Protein AF-A0A927J6C5-F1 (afdb_monomer)

Foldseek 3Di:
DDDDDDDDDDPDDDDDDDDDDDDDDDDDPPDPPPPVLPDPVNLVVLLVVLLVCLVVQVPVPNPCSLVSNPPPVSSVVSVVSNVVSVVVQLQAWKWFQAPVRDIGTDHQPPPPDQQQDAEGEAEVVPPVPPGQAGEGEIEDCLSRQNHQYYEYDAGNYQEYPDLLSHQNHAEDADDHDPVVVCVVCVPDDQAQEAYQAECQNNQNHAYEHEERHEQPRYQHYPHEHAEAEYEQYEDAAQVSVLNHAYQEYEYYHAYPDLEYAHQHARYAEYEDHHPNHAEYEDQNYQYQYYHPQQDQRHQYYEDHLNHQYYYNAECQNHPDDYPDHLNHQEEEYENNPDPDQEAQSNQNHAEYEYEAEAQVVHHHHLNHAEYEYEYDPPDPGAHPVRYDQDQQSNQNHAYYEYEQYQEENVSRYHHLNHAYYEYYHQDPDREHHDAQEPQNNNNHAEYYYYHQYEYAAQHHHHLNHQEDYYAQYHYDAAGEREPQSVLNHQAAAHAHNDLHAYEYEHHLNDDPNNFVNQCVVVVNDASAEGEPPHHYHSDDPPRVSRYDYD

Nearest PDB structures (foldseek):
  4qbz-assembly1_A  TM=3.834E-01  e=5.321E-03  Homo sapiens
  5gij-assembly1_B  TM=2.013E-01  e=7.894E-03  Arabidopsis thaliana
  3l9f-assembly2_C  TM=3.313E-01  e=6.732E+00  Streptococcus mutans UA159

Sequence (550 aa):
MKKIFTICITSLLILFLFQACTQEELVTVNDPLELDENSLQYQQYMEERAIELIKSYRFDQLGNTIDRIKDPVVKEKILALLTEYRTIAFNEALYIAKPTNDTLFFFPPNVEDRKEAKGITLNYTMNSMVTLNEIGVLHGFKNFPKLELLIFYNSLVTSIKDLNTLPELKRFDWRVDAYDFSQRYPDIELTPSAVNFDFSQNNKLEDLLLEYVEMGKMKYPVGKIKTGTIRDAIVNKGEDIDAIAANNLAIYGASKSTELTLKSRNIDSLTLYLDGLSSLDISGASMLKLDLSYKENLEKIKLNEGLKKLVSFRAGKLTEKPNFPKSLQELYIENYSLSDKNFSILTNLNKMTLGSEGFDGLTLPTNIEEILFTIPWPYTAKFGSGFNRDYSNLTKLKKVIINNIPINQTGLIFPANLEYLEFKDYTSGNKISGTGDYSNISNLKTFRANHTVEFEFAPKLPPYLSTLYLYRLILPTGATFDISNLTNLQFLNISMSSPNPITLILPTNLAEDAVKAGSALVGGVASLLLPKGSTIVNEPEWLSKYVQLY

Radius of gyration: 35.25 Å; Cα contacts (8 Å, |Δi|>4): 1334; chains: 1; bounding box: 98×60×90 Å

Secondary structure (DSSP, 8-state):
----------------------------TTS-----TTSHHHHHHHHHHHHHHHHTT-GGG-TTHHHH---HHHHHHHHHHHHHHHHHHHHH-EEEE-TTS-EEEE--TT-S-TTT--EEEEEHHHH--GGGGS-SEEE-GGG-TT--EEEEES----EE--GGG-TT--EEEE---HHHHHHH-TTS----EE---B-TT-TT--EEEEESEEGGG-B--SSPEEEEEEEEEEE-SHHHHHT--EEEEEEEEEESSSEEE---SSEEEEEEEEET--EEE-TT---SEEE-TT-----EEE--TT--EEEEEE-TT-SS-----TT--EEEEES---S--B-TT-TT--EEEEESS--TT-B--TT--EEEEE--TT--PPPPS----B-TT-TT--EEEEES---B-TT-B--TT--EEEEE-SSTTPEEBS--B-TT-TT--EEEEESS-EESSPPB--TT--EEEEEEEB--TT-EEE-TT-TT-SEEEEEE-SS---EEE--TT--HHHHHHHHHTTTTS-SEEE-TT-EEES--TTGGGGEEE-

Solvent-accessible surface area (backbone atoms only — not comparable to full-atom values): 28321 Å² total; per-residue (Å²): 136,91,83,85,84,84,85,84,87,80,93,71,87,85,79,85,88,84,86,84,90,77,94,73,79,84,81,63,98,76,66,78,82,76,73,53,67,83,38,69,70,50,42,49,50,43,50,53,51,51,52,52,31,40,76,66,45,39,61,73,74,45,78,63,46,69,77,61,43,79,53,66,68,61,38,50,53,52,52,50,50,44,53,52,45,50,55,49,43,70,65,63,20,36,32,34,45,28,89,85,74,45,56,49,55,46,69,65,91,85,51,90,48,47,69,72,26,42,60,48,76,46,43,49,91,82,58,81,45,73,68,50,70,36,65,23,37,35,38,41,45,64,39,26,48,45,22,29,34,42,36,36,42,50,49,44,49,71,38,55,51,54,55,47,45,21,55,46,22,28,34,41,37,43,39,64,46,66,67,64,47,42,73,75,36,74,91,53,85,92,66,54,38,79,32,61,45,41,30,59,47,19,61,49,36,33,40,40,37,42,43,41,33,22,45,78,54,51,40,50,30,85,43,66,19,54,38,38,38,34,35,52,25,36,40,64,50,29,64,53,59,40,59,46,32,17,48,31,35,37,41,32,34,34,30,78,33,45,60,37,57,34,56,28,73,46,32,40,27,43,34,42,33,51,44,71,38,30,33,41,34,32,52,67,24,57,32,36,32,43,30,32,66,61,40,59,60,34,33,46,58,42,58,21,66,64,25,29,31,41,34,48,32,30,38,59,42,41,79,64,84,62,72,75,35,55,50,23,30,35,43,30,43,22,36,58,73,63,87,82,41,72,43,48,78,30,60,50,25,27,35,41,34,44,23,40,61,49,45,55,79,54,37,71,22,59,48,26,30,36,41,36,41,38,48,58,84,92,56,88,69,69,61,47,90,28,58,70,34,74,41,52,78,29,75,46,28,30,37,40,37,41,30,54,63,50,41,70,44,66,74,57,38,71,21,56,59,26,31,37,44,35,41,35,17,90,51,88,81,45,52,32,34,48,65,43,76,42,52,79,33,69,44,31,31,35,46,36,35,36,43,46,37,31,35,67,40,62,61,39,68,26,45,59,24,29,34,41,40,31,35,34,31,32,64,50,75,69,37,65,42,67,44,45,62,37,65,48,46,57,28,34,26,41,26,52,64,44,78,49,28,36,36,38,32,42,18,86,71,70,49,69,65,12,37,49,53,26,10,56,77,62,78,62,70,38,14,35,33,41,23,57,84,44,47,72,41,63,72,56,90,75,49,68,81,34,50,39,72,92

Mean predicted aligned error: 11.13 Å

pLDDT: mean 84.92, std 17.08, range [22.97, 98.5]

Structure (mmCIF, N/CA/C/O backbone):
data_AF-A0A927J6C5-F1
#
_entry.id   AF-A0A927J6C5-F1
#
loop_
_atom_site.group_PDB
_atom_site.id
_atom_site.type_symbol
_atom_site.label_atom_id
_atom_site.label_alt_id
_atom_site.label_comp_id
_atom_site.label_asym_id
_atom_site.label_entity_id
_atom_site.label_seq_id
_atom_site.pdbx_PDB_ins_code
_atom_site.Cartn_x
_atom_site.Cartn_y
_atom_site.Cartn_z
_atom_site.occupancy
_atom_site.B_iso_or_equiv
_atom_site.auth_seq_id
_atom_site.auth_comp_id
_atom_site.auth_asym_id
_atom_site.auth_atom_id
_atom_site.pdbx_PDB_model_num
ATOM 1 N N . MET A 1 1 ? -17.312 46.603 17.726 1.00 30.38 1 MET A N 1
ATOM 2 C CA . MET A 1 1 ? -18.642 46.770 17.096 1.00 30.38 1 MET A CA 1
ATOM 3 C C . MET A 1 1 ? -19.483 45.544 17.421 1.00 30.38 1 MET A C 1
ATOM 5 O O . MET A 1 1 ? -19.106 44.456 17.015 1.00 30.38 1 MET A O 1
ATOM 9 N N . LYS A 1 2 ? -20.547 45.703 18.219 1.00 22.97 2 LYS A N 1
ATOM 10 C CA . LYS A 1 2 ? -21.473 44.622 18.605 1.00 22.97 2 LYS A CA 1
ATOM 11 C C . LYS A 1 2 ? -22.491 44.410 17.477 1.00 22.97 2 LYS A C 1
ATOM 13 O O . LYS A 1 2 ? -23.128 45.378 17.075 1.00 22.97 2 LYS A O 1
ATOM 18 N N . LYS A 1 3 ? -22.642 43.179 16.980 1.00 23.67 3 LYS A N 1
ATOM 19 C CA . LYS A 1 3 ? -23.748 42.782 16.095 1.00 23.67 3 LYS A CA 1
ATOM 20 C C . LYS A 1 3 ? -24.733 41.941 16.905 1.00 23.67 3 LYS A C 1
ATOM 22 O O . LYS A 1 3 ? -24.361 40.906 17.443 1.00 23.67 3 LYS A O 1
ATOM 27 N N . ILE A 1 4 ? -25.955 42.448 17.022 1.00 25.50 4 ILE A N 1
ATOM 28 C CA . ILE A 1 4 ? -27.123 41.785 17.606 1.00 25.50 4 ILE A CA 1
ATOM 29 C C . ILE A 1 4 ? -27.804 41.038 16.455 1.00 25.50 4 ILE A C 1
ATOM 31 O O . ILE A 1 4 ? -28.136 41.665 15.452 1.00 25.50 4 ILE A O 1
ATOM 35 N N . PHE A 1 5 ? -27.983 39.722 16.578 1.00 25.64 5 PHE A N 1
ATOM 36 C CA . PHE A 1 5 ? -28.834 38.943 15.679 1.00 25.64 5 PHE A CA 1
ATOM 37 C C . PHE A 1 5 ? -30.127 38.589 16.410 1.00 25.64 5 PHE A C 1
ATOM 39 O O . PHE A 1 5 ? -30.126 37.814 17.363 1.00 25.64 5 PHE A O 1
ATOM 46 N N . THR A 1 6 ? -31.219 39.190 15.950 1.00 26.34 6 THR A N 1
ATOM 47 C CA . THR A 1 6 ? -32.596 38.861 16.318 1.00 26.34 6 THR A CA 1
ATOM 48 C C . THR A 1 6 ? -33.072 37.727 15.409 1.00 26.34 6 THR A C 1
ATOM 50 O O . THR A 1 6 ? -33.031 37.861 14.188 1.00 26.34 6 THR A O 1
ATOM 53 N N . ILE A 1 7 ? -33.501 36.608 15.995 1.00 26.41 7 ILE A N 1
ATOM 54 C CA . ILE A 1 7 ? -34.125 35.480 15.292 1.00 26.41 7 ILE A CA 1
ATOM 55 C C . ILE A 1 7 ? -35.642 35.707 15.300 1.00 26.41 7 ILE A C 1
ATOM 57 O O . ILE A 1 7 ? -36.248 35.746 16.367 1.00 26.41 7 ILE A O 1
ATOM 61 N N . CYS A 1 8 ? -36.258 35.834 14.122 1.00 27.64 8 CYS A N 1
ATOM 62 C CA . CYS A 1 8 ? -37.711 35.771 13.958 1.00 27.64 8 CYS A CA 1
ATOM 63 C C . CYS A 1 8 ? -38.128 34.330 13.638 1.00 27.64 8 CYS A C 1
ATOM 65 O O . CYS A 1 8 ? -37.800 33.800 12.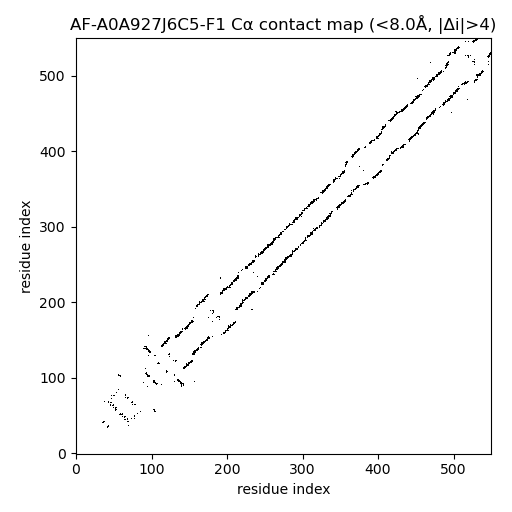579 1.00 27.64 8 CYS A O 1
ATOM 67 N N . ILE A 1 9 ? -38.878 33.716 14.552 1.00 30.80 9 ILE A N 1
ATOM 68 C CA . ILE A 1 9 ? -39.710 32.537 14.298 1.00 30.80 9 ILE A CA 1
ATOM 69 C C . ILE A 1 9 ? -41.078 33.053 13.863 1.00 30.80 9 ILE A C 1
ATOM 71 O O . ILE A 1 9 ? -41.685 33.804 14.622 1.00 30.80 9 ILE A O 1
ATOM 75 N N . THR A 1 10 ? -41.578 32.639 12.696 1.00 29.58 10 THR A N 1
ATOM 76 C CA . THR A 1 10 ? -42.996 32.263 12.504 1.00 29.58 10 THR A CA 1
ATOM 77 C C . THR A 1 10 ? -43.243 31.736 11.091 1.00 29.58 10 THR A C 1
ATOM 79 O O . THR A 1 10 ? -43.480 32.482 10.147 1.00 29.58 10 THR A O 1
ATOM 82 N N . SER A 1 11 ? -43.259 30.411 10.977 1.00 28.30 11 SER A N 1
ATOM 83 C CA . SER A 1 11 ? -44.077 29.703 9.994 1.00 28.30 11 SER A CA 1
ATOM 84 C C . SER A 1 11 ? -45.346 29.282 10.735 1.00 28.30 11 SER A C 1
ATOM 86 O O . SER A 1 11 ? -45.372 28.211 11.336 1.00 28.30 11 SER A O 1
ATOM 88 N N . LEU A 1 12 ? -46.362 30.149 10.782 1.00 31.02 12 LEU A N 1
ATOM 89 C CA . LEU A 1 12 ? -47.690 29.781 11.279 1.00 31.02 12 LEU A CA 1
ATOM 90 C C . LEU A 1 12 ? -48.645 29.680 10.091 1.00 31.02 12 LEU A C 1
ATOM 92 O O . LEU A 1 12 ? -48.670 30.550 9.222 1.00 31.02 12 LEU A O 1
ATOM 96 N N . LEU A 1 13 ? -49.378 28.570 10.065 1.00 29.25 13 LEU A N 1
ATOM 97 C CA . LEU A 1 13 ? -50.311 28.157 9.031 1.00 29.25 13 LEU A CA 1
ATOM 98 C C . LEU A 1 13 ? -51.219 29.299 8.556 1.00 29.25 13 LEU A C 1
ATOM 100 O O . LEU A 1 13 ? -52.054 29.810 9.298 1.00 29.25 13 LEU A O 1
ATOM 104 N N . ILE A 1 14 ? -51.135 29.590 7.262 1.00 29.48 14 ILE A N 1
ATOM 105 C CA . ILE A 1 14 ? -52.252 30.128 6.496 1.00 29.48 14 ILE A CA 1
ATOM 106 C C . ILE A 1 14 ? -53.014 28.917 5.965 1.00 29.48 14 ILE A C 1
ATOM 108 O O . ILE A 1 14 ? -52.501 28.217 5.097 1.00 29.48 14 ILE A O 1
ATOM 112 N N . LEU A 1 15 ? -54.237 28.694 6.449 1.00 28.58 15 LEU A N 1
ATOM 113 C CA . LEU A 1 15 ? -55.376 28.525 5.545 1.00 28.58 15 LEU A CA 1
ATOM 114 C C . LEU A 1 15 ? -56.715 28.770 6.262 1.00 28.58 15 LEU A C 1
ATOM 116 O O . LEU A 1 15 ? -57.302 27.885 6.866 1.00 28.58 15 LEU A O 1
ATOM 120 N N . PHE A 1 16 ? -57.155 30.025 6.132 1.00 32.34 16 PHE A N 1
ATOM 121 C CA . PHE A 1 16 ? -58.525 30.468 5.858 1.00 32.34 16 PHE A CA 1
ATOM 122 C C . PHE A 1 16 ? -59.680 29.950 6.732 1.00 32.34 16 PHE A C 1
ATOM 124 O O . PHE A 1 16 ? -60.270 28.913 6.453 1.00 32.34 16 PHE A O 1
ATOM 131 N N . LEU A 1 17 ? -60.189 30.848 7.581 1.00 27.48 17 LEU A N 1
ATOM 132 C CA . LEU A 1 17 ? -61.619 31.170 7.575 1.00 27.48 17 LEU A CA 1
ATOM 133 C C . LEU A 1 17 ? -61.781 32.694 7.475 1.00 27.48 17 LEU A C 1
ATOM 135 O O . LEU A 1 17 ? -61.323 33.438 8.339 1.00 27.48 17 LEU A O 1
ATOM 139 N N . PHE A 1 18 ? -62.392 33.156 6.382 1.00 29.61 18 PHE A N 1
ATOM 140 C CA . PHE A 1 18 ? -62.790 34.551 6.188 1.00 29.61 18 PHE A CA 1
ATOM 141 C C . PHE A 1 18 ? -64.231 34.769 6.675 1.00 29.61 18 PHE A C 1
ATOM 143 O O . PHE A 1 18 ? -65.123 33.997 6.340 1.00 29.61 18 PHE A O 1
ATOM 150 N N . GLN A 1 19 ? -64.404 35.910 7.349 1.00 29.80 19 GLN A N 1
ATOM 151 C CA . GLN A 1 19 ? -65.589 36.780 7.425 1.00 29.80 19 GLN 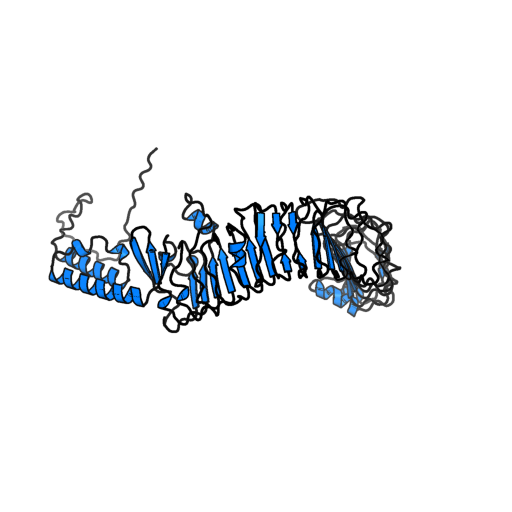A CA 1
ATOM 152 C C . GLN A 1 19 ? -66.842 36.314 8.189 1.00 29.80 19 GLN A C 1
ATOM 154 O O . GLN A 1 19 ? -67.734 35.685 7.637 1.00 29.80 19 GLN A O 1
ATOM 159 N N . ALA A 1 20 ? -67.025 36.882 9.383 1.00 28.38 20 ALA A N 1
ATOM 160 C CA . ALA A 1 20 ? -67.963 37.996 9.557 1.00 28.38 20 ALA A CA 1
ATOM 161 C C . ALA A 1 20 ? -67.521 38.866 10.746 1.00 28.38 20 ALA A C 1
ATOM 163 O O . ALA A 1 20 ? -67.125 38.372 11.794 1.00 28.38 20 ALA A O 1
ATOM 164 N N . CYS A 1 21 ? -67.525 40.171 10.511 1.00 30.03 21 CYS A N 1
ATOM 165 C CA . CYS A 1 21 ? -66.994 41.225 11.359 1.00 30.03 21 CYS A CA 1
ATOM 166 C C . CYS A 1 21 ? -68.029 41.640 12.413 1.00 30.03 21 CYS A C 1
ATOM 168 O O . CYS A 1 21 ? -69.127 42.032 12.031 1.00 30.03 21 CYS A O 1
ATOM 170 N N . THR A 1 22 ? -67.651 41.669 13.690 1.00 31.17 22 THR A N 1
ATOM 171 C CA . THR A 1 22 ? -68.043 42.762 14.589 1.00 31.17 22 THR A CA 1
ATOM 172 C C . THR A 1 22 ? -66.854 43.120 15.463 1.00 31.17 22 THR A C 1
ATOM 174 O O . THR A 1 22 ? -66.153 42.266 15.995 1.00 31.17 22 THR A O 1
ATOM 177 N N . GLN A 1 23 ? -66.606 44.416 15.485 1.00 37.06 23 GLN A N 1
ATOM 178 C CA . GLN A 1 23 ? -65.413 45.111 15.912 1.00 37.06 23 GLN A CA 1
ATOM 179 C C . GLN A 1 23 ? -65.418 45.276 17.435 1.00 37.06 23 GLN A C 1
ATOM 181 O O . GLN A 1 23 ? -66.057 46.195 17.931 1.00 37.06 23 GLN A O 1
ATOM 186 N N . GLU A 1 24 ? -64.687 44.428 18.157 1.00 32.66 24 GLU A N 1
ATOM 187 C CA . GLU A 1 24 ? -64.250 44.714 19.528 1.00 32.66 24 GLU A CA 1
ATOM 188 C C . GLU A 1 24 ? -62.758 44.370 19.652 1.00 32.66 24 GLU A C 1
ATOM 190 O O . GLU A 1 24 ? -62.329 43.264 19.342 1.00 32.66 24 GLU A O 1
ATOM 195 N N . GLU A 1 25 ? -61.992 45.414 19.976 1.00 30.92 25 GLU A N 1
ATOM 196 C CA . GLU A 1 25 ? -60.563 45.493 20.309 1.00 30.92 25 GLU A CA 1
ATOM 197 C C . GLU A 1 25 ? -59.568 44.600 19.543 1.00 30.92 25 GLU A C 1
ATOM 199 O O . GLU A 1 25 ? -59.298 43.443 19.856 1.00 30.92 25 GLU A O 1
ATOM 204 N N . LEU A 1 26 ? -58.894 45.231 18.576 1.00 32.25 26 LEU A N 1
ATOM 205 C CA . LEU A 1 26 ? -57.593 44.787 18.082 1.00 32.25 26 LEU A CA 1
ATOM 206 C C . LEU A 1 26 ? -56.587 44.791 19.242 1.00 32.25 26 LEU A C 1
ATOM 208 O O . LEU A 1 26 ? -56.125 45.857 19.649 1.00 32.25 26 LEU A O 1
ATOM 212 N N . VAL A 1 27 ? -56.208 43.606 19.728 1.00 32.50 27 VAL A N 1
ATOM 213 C CA . VAL A 1 27 ? -55.032 43.444 20.591 1.00 32.50 27 VAL A CA 1
ATOM 214 C C . VAL A 1 27 ? -53.802 43.881 19.795 1.00 32.50 27 VAL A C 1
ATOM 216 O O . VAL A 1 27 ? -53.459 43.318 18.753 1.00 32.50 27 VAL A O 1
ATOM 219 N N . THR A 1 28 ? -53.166 44.947 20.263 1.00 34.09 28 THR A N 1
ATOM 220 C CA . THR A 1 28 ? -51.936 45.503 19.710 1.00 34.09 28 THR A CA 1
ATOM 221 C C . THR A 1 28 ? -50.776 44.512 19.826 1.00 34.09 28 THR A C 1
ATOM 223 O O . THR A 1 28 ? -50.550 43.913 20.871 1.00 34.09 28 THR A O 1
ATOM 226 N N . VAL A 1 29 ? -49.994 44.381 18.748 1.00 41.25 29 VAL A N 1
ATOM 227 C CA . VAL A 1 29 ? -48.835 43.474 18.572 1.00 41.25 29 VAL A CA 1
ATOM 228 C C . VAL A 1 29 ? -47.609 43.918 19.402 1.00 41.25 29 VAL A C 1
ATOM 230 O O . VAL A 1 29 ? -46.489 43.932 18.909 1.00 41.25 29 VAL A O 1
ATOM 233 N N . ASN A 1 30 ? -47.805 44.346 20.650 1.00 35.00 30 ASN A N 1
ATOM 234 C CA . ASN A 1 30 ? -46.733 44.727 21.579 1.00 35.00 30 ASN A CA 1
ATOM 235 C C . ASN A 1 30 ? -47.015 44.365 23.046 1.00 35.00 30 ASN A C 1
ATOM 237 O O . ASN A 1 30 ? -46.151 44.612 23.886 1.00 35.00 30 ASN A O 1
ATOM 241 N N . ASP A 1 31 ? -48.155 43.750 23.362 1.00 35.50 31 ASP A N 1
ATOM 242 C CA . ASP A 1 31 ? -48.338 43.148 24.679 1.00 35.50 31 ASP A CA 1
ATOM 243 C C . ASP A 1 31 ? -47.647 41.776 24.700 1.00 35.50 31 ASP A C 1
ATOM 245 O O . ASP A 1 31 ? -47.842 40.977 23.773 1.00 35.50 31 ASP A O 1
ATOM 249 N N . PRO A 1 32 ? -46.803 41.471 25.706 1.00 38.78 32 PRO A N 1
ATOM 250 C CA . PRO A 1 32 ? -46.365 40.103 25.909 1.00 38.78 32 PRO A CA 1
ATOM 251 C C . PRO A 1 32 ? -47.634 39.268 26.059 1.00 38.78 32 PRO A C 1
ATOM 253 O O . PRO A 1 32 ? -48.477 39.578 26.897 1.00 38.78 32 PRO A O 1
ATOM 256 N N . LEU A 1 33 ? -47.791 38.229 25.236 1.00 45.16 33 LEU A N 1
ATOM 257 C CA . LEU A 1 33 ? -48.732 37.160 25.545 1.00 45.16 33 LEU A CA 1
ATOM 258 C C . LEU A 1 33 ? -48.334 36.650 26.932 1.00 45.16 33 LEU A C 1
ATOM 260 O O . LEU A 1 33 ? -47.400 35.855 27.056 1.00 45.16 33 LEU A O 1
ATOM 264 N N . GLU A 1 34 ? -48.994 37.150 27.977 1.00 48.31 34 GLU A N 1
ATOM 265 C CA . GLU A 1 34 ? -49.021 36.492 29.269 1.00 48.31 34 GLU A CA 1
ATOM 266 C C . GLU A 1 34 ? -49.712 35.161 28.998 1.00 48.31 34 GLU A C 1
ATOM 268 O O . GLU A 1 34 ? -50.935 35.042 28.989 1.00 48.31 34 GLU A O 1
ATOM 273 N N . LEU A 1 35 ? -48.904 34.157 28.654 1.00 62.22 35 LEU A N 1
ATOM 274 C CA . LEU A 1 35 ? -49.326 32.774 28.694 1.00 62.22 35 LEU A CA 1
ATOM 275 C C . LEU A 1 35 ? -49.663 32.524 30.156 1.00 62.22 35 LEU A C 1
ATOM 277 O O . LEU A 1 35 ? -48.763 32.287 30.963 1.00 62.22 35 LEU A O 1
ATOM 281 N N . ASP A 1 36 ? -50.945 32.655 30.499 1.00 77.62 36 ASP A N 1
ATOM 282 C CA . ASP A 1 36 ? -51.437 32.265 31.807 1.00 77.62 36 ASP A CA 1
ATOM 283 C C . ASP A 1 36 ? -51.107 30.786 31.974 1.00 77.62 36 ASP A C 1
ATOM 285 O O . ASP A 1 36 ? -51.753 29.905 31.392 1.00 77.62 36 ASP A O 1
ATOM 289 N N . GLU A 1 37 ? -50.058 30.527 32.756 1.00 78.44 37 GLU A N 1
ATOM 290 C CA . GLU A 1 37 ? -49.578 29.180 33.005 1.00 78.44 37 GLU A CA 1
ATOM 291 C C . GLU A 1 37 ? -50.634 28.333 33.719 1.00 78.44 37 GLU A C 1
ATOM 293 O O . GLU A 1 37 ? -50.505 27.115 33.744 1.00 78.44 37 GLU A O 1
ATOM 298 N N . ASN A 1 38 ? -51.677 28.943 34.287 1.00 79.44 38 ASN A N 1
ATOM 299 C CA . ASN A 1 38 ? -52.776 28.244 34.943 1.00 79.44 38 ASN A CA 1
ATOM 300 C C . ASN A 1 38 ? -53.962 27.985 34.003 1.00 79.44 38 ASN A C 1
ATOM 302 O O . ASN A 1 38 ? -54.894 27.277 34.389 1.00 79.44 38 ASN A O 1
ATOM 306 N N . SER A 1 39 ? -53.943 28.518 32.778 1.00 84.56 39 SER A N 1
ATOM 307 C CA . SER A 1 39 ? -55.017 28.291 31.813 1.00 84.56 39 SER A CA 1
ATOM 308 C C . SER A 1 39 ? -55.059 26.829 31.360 1.00 84.56 39 SER A C 1
ATOM 310 O O . SER A 1 39 ? -54.032 26.173 31.160 1.00 84.56 39 SER A O 1
ATOM 312 N N . LEU A 1 40 ? -56.274 26.312 31.148 1.00 85.94 40 LEU A N 1
ATOM 313 C CA . LEU A 1 40 ? -56.491 24.930 30.709 1.00 85.94 40 LEU A CA 1
ATOM 314 C C . LEU A 1 40 ? -55.776 24.630 29.380 1.00 85.94 40 LEU A C 1
ATOM 316 O O . LEU A 1 40 ? -55.150 23.584 29.242 1.00 85.94 40 LEU A O 1
ATOM 320 N N . GLN A 1 41 ? -55.836 25.563 28.426 1.00 85.31 41 GLN A N 1
ATOM 321 C CA . GLN A 1 41 ? -55.225 25.425 27.098 1.00 85.31 41 GLN A CA 1
ATOM 322 C C . GLN A 1 41 ? -53.699 25.322 27.183 1.00 85.31 41 GLN A C 1
ATOM 324 O O . GLN A 1 41 ? -53.087 24.498 26.506 1.00 85.31 41 GLN A O 1
ATOM 329 N N . TYR A 1 42 ? -53.081 26.124 28.050 1.00 86.62 42 TYR A N 1
ATOM 330 C CA . TYR A 1 42 ? -51.645 26.073 28.268 1.00 86.62 42 TYR A CA 1
ATOM 331 C C . TYR A 1 42 ? -51.210 24.768 28.946 1.00 86.62 42 TYR A C 1
ATOM 333 O O . TYR A 1 42 ? -50.227 24.153 28.531 1.00 86.62 42 TYR A O 1
ATOM 341 N N . GLN A 1 43 ? -51.952 24.317 29.963 1.00 90.75 43 GLN A N 1
ATOM 342 C CA . GLN A 1 43 ? -51.668 23.049 30.642 1.00 90.75 43 GLN A CA 1
ATOM 343 C C . GLN A 1 43 ? -51.821 21.845 29.694 1.00 90.75 43 GLN A C 1
ATOM 345 O O . GLN A 1 43 ? -50.965 20.961 29.705 1.00 90.75 43 GLN A O 1
ATOM 350 N N . GLN A 1 44 ? -52.829 21.850 28.812 1.00 88.62 44 GLN A N 1
ATOM 351 C CA . GLN A 1 44 ? -52.998 20.841 27.755 1.00 88.62 44 GLN A CA 1
ATOM 352 C C . GLN A 1 44 ? -51.835 20.846 26.759 1.00 88.62 44 GLN A C 1
ATOM 354 O O . GLN A 1 44 ? -51.261 19.795 26.483 1.00 88.62 44 GLN A O 1
ATOM 359 N N . TYR A 1 45 ? -51.430 22.025 26.277 1.00 88.75 45 TYR A N 1
ATOM 360 C CA . TYR A 1 45 ? -50.276 22.156 25.388 1.00 88.75 45 TYR A CA 1
ATOM 361 C C . TYR A 1 45 ? -48.991 21.603 26.026 1.00 88.75 45 TYR A C 1
ATOM 363 O O . TYR A 1 45 ? -48.231 20.893 25.369 1.00 88.75 45 TYR A O 1
ATOM 371 N N . MET A 1 46 ? -48.750 21.884 27.312 1.00 90.31 46 MET A N 1
ATOM 372 C CA . MET A 1 46 ? -47.583 21.355 28.026 1.00 90.31 46 MET A CA 1
ATOM 373 C C . MET A 1 46 ? -47.626 19.831 28.189 1.00 90.31 46 MET A C 1
ATOM 375 O O . MET A 1 46 ? -46.590 19.184 28.018 1.00 90.31 46 MET A O 1
ATOM 379 N N . GLU A 1 47 ? -48.796 19.247 28.476 1.00 93.38 47 GLU A N 1
ATOM 380 C CA . GLU A 1 47 ? -48.970 17.788 28.515 1.00 93.38 47 GLU A CA 1
ATOM 381 C C . GLU A 1 47 ? -48.681 17.166 27.141 1.00 93.38 47 GLU A C 1
ATOM 383 O O . GLU A 1 47 ? -47.833 16.277 27.035 1.00 93.38 47 GLU A O 1
ATOM 388 N N . GLU A 1 48 ? -49.333 17.650 26.080 1.00 92.31 48 GLU A N 1
ATOM 389 C CA . GLU A 1 48 ? -49.171 17.133 24.715 1.00 92.31 48 GLU A CA 1
ATOM 390 C C . GLU A 1 48 ? -47.723 17.242 24.243 1.00 92.31 48 GLU A C 1
ATOM 392 O O . GLU A 1 48 ? -47.156 16.268 23.741 1.00 92.31 48 GLU A O 1
ATOM 397 N N . ARG A 1 49 ? -47.090 18.396 24.482 1.00 91.50 49 ARG A N 1
ATOM 398 C CA . ARG A 1 49 ? -45.692 18.626 24.125 1.00 91.50 49 ARG A CA 1
ATOM 399 C C . ARG A 1 49 ? -44.751 17.698 24.888 1.00 91.50 49 ARG A C 1
ATOM 401 O O . ARG A 1 49 ? -43.820 17.159 24.291 1.00 91.50 49 ARG A O 1
ATOM 408 N N . ALA A 1 50 ? -44.981 17.479 26.184 1.00 93.06 50 ALA A N 1
ATOM 409 C CA . ALA A 1 50 ? -44.188 16.533 26.966 1.00 93.06 50 ALA A CA 1
ATOM 410 C C . ALA A 1 50 ? -44.347 15.099 26.438 1.00 93.06 50 ALA A C 1
ATOM 412 O O . ALA A 1 50 ? -43.345 14.409 26.250 1.00 93.06 50 ALA A O 1
ATOM 413 N N . ILE A 1 51 ? -45.577 14.660 26.142 1.00 94.06 51 ILE A N 1
ATOM 414 C CA . ILE A 1 51 ? -45.852 13.329 25.577 1.00 94.06 51 ILE A CA 1
ATOM 415 C C . ILE A 1 51 ? -45.165 13.161 24.220 1.00 94.06 51 ILE A C 1
ATOM 417 O O . ILE A 1 51 ? -44.523 12.137 23.990 1.00 94.06 51 ILE A O 1
ATOM 421 N N . GLU A 1 52 ? -45.281 14.146 23.331 1.00 92.56 52 GLU A N 1
ATOM 422 C CA . GLU A 1 52 ? -44.663 14.133 22.004 1.00 92.56 52 GLU A CA 1
ATOM 423 C C . GLU A 1 52 ? -43.136 13.997 22.104 1.00 92.56 52 GLU A C 1
ATOM 425 O O . GLU A 1 52 ? -42.535 13.126 21.467 1.00 92.56 52 GLU A O 1
ATOM 430 N N . LEU A 1 53 ? -42.500 14.810 22.951 1.00 89.88 53 LEU A N 1
ATOM 431 C CA . LEU A 1 53 ? -41.053 14.777 23.169 1.00 89.88 53 LEU A CA 1
ATOM 432 C C . LEU A 1 53 ? -40.586 13.457 23.798 1.00 89.88 53 LEU A C 1
ATOM 434 O O . LEU A 1 53 ? -39.572 12.901 23.377 1.00 89.88 53 LEU A O 1
ATOM 438 N N . ILE A 1 54 ? -41.333 12.920 24.768 1.00 92.19 54 ILE A N 1
ATOM 439 C CA . ILE A 1 54 ? -41.030 11.629 25.400 1.00 92.19 54 ILE A CA 1
ATOM 440 C C . ILE A 1 54 ? -41.134 10.491 24.380 1.00 92.19 54 ILE A C 1
ATOM 442 O O . ILE A 1 54 ? -40.208 9.688 24.265 1.00 92.19 54 ILE A O 1
ATOM 446 N N . LYS A 1 55 ? -42.223 10.443 23.603 1.00 90.31 55 LYS A N 1
ATOM 447 C CA . LYS A 1 55 ? -42.462 9.385 22.610 1.00 90.31 55 LYS A CA 1
ATOM 448 C C . LYS A 1 55 ? -41.523 9.450 21.408 1.00 90.31 55 LYS A C 1
ATOM 450 O O . LYS A 1 55 ? -41.258 8.423 20.791 1.00 90.31 55 LYS A O 1
ATOM 455 N N . SER A 1 56 ? -41.004 10.634 21.095 1.00 85.44 56 SER A N 1
ATOM 456 C CA . SER A 1 56 ? -39.964 10.838 20.079 1.00 85.44 56 SER A CA 1
ATOM 457 C C . SER A 1 56 ? -38.536 10.706 20.626 1.00 85.44 56 SER A C 1
ATOM 459 O O . SER A 1 56 ? -37.581 10.920 19.882 1.00 85.44 56 SER A O 1
ATOM 461 N N . TYR A 1 57 ? -38.371 10.336 21.904 1.00 87.62 57 TYR A N 1
ATOM 462 C CA . TYR A 1 57 ? -37.079 10.167 22.582 1.00 87.62 57 TYR A CA 1
ATOM 463 C C . TYR A 1 57 ? -36.210 11.438 22.642 1.00 87.62 57 TYR A C 1
ATOM 465 O O . TYR A 1 57 ? -35.003 11.373 22.884 1.00 87.62 57 TYR A O 1
ATOM 473 N N . ARG A 1 58 ? -36.825 12.615 22.482 1.00 85.12 58 ARG A N 1
ATOM 474 C CA . ARG A 1 58 ? -36.187 13.935 22.578 1.00 85.12 58 ARG A CA 1
ATOM 475 C C . ARG A 1 58 ? -36.202 14.461 24.007 1.00 85.12 58 ARG A C 1
ATOM 477 O O . ARG A 1 58 ? -36.684 15.557 24.292 1.00 85.12 58 ARG A O 1
ATOM 484 N N . PHE A 1 59 ? -35.663 13.661 24.929 1.00 86.94 59 PHE A N 1
ATOM 485 C CA . PHE A 1 59 ? -35.585 14.031 26.346 1.00 86.94 59 PHE A CA 1
ATOM 486 C C . PHE A 1 59 ? -34.731 15.283 26.576 1.00 86.94 59 PHE A C 1
ATOM 488 O O . PHE A 1 59 ? -34.986 16.024 27.522 1.00 86.94 59 PHE A O 1
ATOM 495 N N . ASP A 1 60 ? -33.761 15.532 25.694 1.00 78.88 60 ASP A N 1
ATOM 496 C CA . ASP A 1 60 ? -32.924 16.734 25.661 1.00 78.88 60 ASP A CA 1
ATOM 497 C C . ASP A 1 60 ? -33.738 18.023 25.456 1.00 78.88 60 ASP A C 1
ATOM 499 O O . ASP A 1 60 ? -33.319 19.098 25.871 1.00 78.88 60 ASP A O 1
ATOM 503 N N . GLN A 1 61 ? -34.925 17.922 24.855 1.00 84.19 61 GLN A N 1
ATOM 504 C CA . GLN A 1 61 ? -35.792 19.064 24.569 1.00 84.19 61 GLN A CA 1
ATOM 505 C C . GLN A 1 61 ? -36.882 19.282 25.623 1.00 84.19 61 GLN A C 1
ATOM 507 O O . GLN A 1 61 ? -37.651 20.235 25.506 1.00 84.19 61 GLN A O 1
ATOM 512 N N . LEU A 1 62 ? -36.968 18.428 26.652 1.00 84.19 62 LEU A N 1
ATOM 513 C CA . LEU A 1 62 ? -37.995 18.563 27.689 1.00 84.19 62 LEU A CA 1
ATOM 514 C C . LEU A 1 62 ? -37.797 19.816 28.547 1.00 84.19 62 LEU A C 1
ATOM 516 O O . LEU A 1 62 ? -38.790 20.399 28.979 1.00 84.19 62 LEU A O 1
ATOM 520 N N . GLY A 1 63 ? -36.558 20.265 28.771 1.00 78.75 63 GLY A N 1
ATOM 521 C CA . GLY A 1 63 ? -36.268 21.477 29.545 1.00 78.75 63 GLY A CA 1
ATOM 522 C C . GLY A 1 63 ? -37.030 21.524 30.877 1.00 78.75 63 GLY A C 1
ATOM 523 O O . GLY A 1 63 ? -37.029 20.559 31.635 1.00 78.75 63 GLY A O 1
ATOM 524 N N . ASN A 1 64 ? -37.729 22.634 31.131 1.00 81.88 64 ASN A N 1
ATOM 525 C CA . ASN A 1 64 ? -38.609 22.822 32.291 1.00 81.88 64 ASN A CA 1
ATOM 526 C C . ASN A 1 64 ? -40.093 22.499 32.007 1.00 81.88 64 ASN A C 1
ATOM 528 O O . ASN A 1 64 ? -40.950 22.831 32.824 1.00 81.88 64 ASN A O 1
ATOM 532 N N . THR A 1 65 ? -40.420 21.859 30.876 1.00 85.75 65 THR A N 1
ATOM 533 C CA . THR A 1 65 ? -41.807 21.552 30.460 1.00 85.75 65 THR A CA 1
ATOM 534 C C . THR A 1 65 ? -42.566 20.808 31.560 1.00 85.75 65 THR A C 1
ATOM 536 O O . THR A 1 65 ? -43.6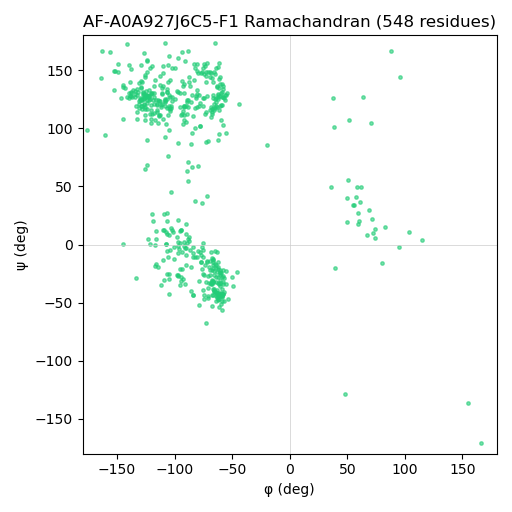64 21.210 31.931 1.00 85.75 65 THR A O 1
ATOM 539 N N . ILE A 1 66 ? -41.949 19.781 32.155 1.00 88.19 66 ILE A N 1
ATOM 540 C CA . ILE A 1 66 ? -42.560 18.964 33.219 1.00 88.19 66 ILE A CA 1
ATOM 541 C C . ILE A 1 66 ? -42.790 19.777 34.504 1.00 88.19 66 ILE A C 1
ATOM 543 O O . ILE A 1 66 ? -43.763 19.548 35.219 1.00 88.19 66 ILE A O 1
ATOM 547 N N . ASP A 1 67 ? -41.929 20.751 34.802 1.00 87.94 67 ASP A N 1
ATOM 548 C CA . ASP A 1 67 ? -42.071 21.602 35.988 1.00 87.94 67 ASP A CA 1
ATOM 549 C C . ASP A 1 67 ? -43.161 22.665 35.846 1.00 87.94 67 ASP A C 1
ATOM 551 O O . ASP A 1 67 ? -43.687 23.152 36.848 1.00 87.94 67 ASP A O 1
ATOM 555 N N . ARG A 1 68 ? -43.536 22.995 34.607 1.00 88.81 68 ARG A N 1
ATOM 556 C CA . ARG A 1 68 ? -44.607 23.949 34.292 1.00 88.81 68 ARG A CA 1
ATOM 557 C C . ARG A 1 68 ? -46.000 23.308 34.308 1.00 88.81 68 ARG A C 1
ATOM 559 O O . ARG A 1 68 ? -46.989 24.041 34.324 1.00 88.81 68 ARG A O 1
ATOM 566 N N . ILE A 1 69 ? -46.084 21.978 34.382 1.00 90.31 69 ILE A N 1
ATOM 567 C CA . ILE A 1 69 ? -47.335 21.240 34.603 1.00 90.31 69 ILE A CA 1
ATOM 568 C C . ILE A 1 69 ? -47.737 21.376 36.078 1.00 90.31 69 ILE A C 1
ATOM 570 O O . ILE A 1 69 ? -46.982 20.983 36.972 1.00 90.31 69 ILE A O 1
ATOM 574 N N . LYS A 1 70 ? -48.914 21.959 36.337 1.00 89.44 70 LYS A N 1
ATOM 575 C CA . LYS A 1 70 ? -49.406 22.261 37.694 1.00 89.44 70 LYS A CA 1
ATOM 576 C C . LYS A 1 70 ? -50.280 21.155 38.276 1.00 89.44 70 LYS A C 1
ATOM 578 O O . LYS A 1 70 ? -50.286 20.993 39.493 1.00 89.44 70 LYS A O 1
ATOM 583 N N . ASP A 1 71 ? -50.992 20.404 37.434 1.00 90.69 71 ASP A N 1
ATOM 584 C CA . ASP A 1 71 ? -51.807 19.267 37.873 1.00 90.69 71 ASP A CA 1
ATOM 585 C C . ASP A 1 71 ? -50.890 18.116 38.345 1.00 90.69 71 ASP A C 1
ATOM 587 O O . ASP A 1 71 ? -50.143 17.557 37.531 1.00 90.69 71 ASP A O 1
ATOM 591 N N . PRO A 1 72 ? -50.925 17.737 39.640 1.00 92.19 72 PRO A N 1
ATOM 592 C CA . PRO A 1 72 ? -50.072 16.680 40.176 1.00 92.19 72 PRO A CA 1
ATOM 593 C C . PRO A 1 72 ? -50.308 15.312 39.524 1.00 92.19 72 PRO A C 1
ATOM 595 O O . PRO A 1 72 ? -49.349 14.565 39.340 1.00 92.19 72 PRO A O 1
ATOM 598 N N . VAL A 1 73 ? -51.550 14.996 39.142 1.00 94.06 73 VAL A N 1
ATOM 599 C CA . VAL A 1 73 ? -51.922 13.710 38.529 1.00 94.06 73 VAL A CA 1
ATOM 600 C C . VAL A 1 73 ? -51.362 13.624 37.111 1.00 94.06 73 VAL A C 1
ATOM 602 O O . VAL A 1 73 ? -50.775 12.610 36.726 1.00 94.06 73 VAL A O 1
ATOM 605 N N . VAL A 1 74 ? -51.483 14.708 36.338 1.00 92.88 74 VAL A N 1
ATOM 606 C CA . VAL A 1 74 ? -50.884 14.793 34.996 1.00 92.88 74 VAL A CA 1
ATOM 607 C C . VAL A 1 74 ? -49.362 14.734 35.091 1.00 92.88 74 VAL A C 1
ATOM 609 O O . VAL A 1 74 ? -48.726 13.980 34.352 1.00 92.88 74 VAL A O 1
ATOM 612 N N . LYS A 1 75 ? -48.760 15.469 36.035 1.00 93.75 75 LYS A N 1
ATOM 613 C CA . LYS A 1 75 ? -47.308 15.457 36.246 1.00 93.75 75 LYS A CA 1
ATOM 614 C C . LYS A 1 75 ? -46.794 14.052 36.584 1.00 93.75 75 LYS A C 1
ATOM 616 O O . LYS A 1 75 ? -45.805 13.618 35.995 1.00 93.75 75 LYS A O 1
ATOM 621 N N . GLU A 1 76 ? -47.472 13.321 37.470 1.00 95.06 76 GLU A N 1
ATOM 622 C CA . GLU A 1 76 ? -47.117 11.941 37.829 1.00 95.06 76 GLU A CA 1
ATOM 623 C C . GLU A 1 76 ? -47.203 10.990 36.622 1.00 95.06 76 GLU A C 1
ATOM 625 O O . GLU A 1 76 ? -46.261 10.242 36.353 1.00 95.06 76 GLU A O 1
ATOM 630 N N . LYS A 1 77 ? -48.273 11.087 35.821 1.00 95.31 77 LYS A N 1
ATOM 631 C CA . LYS A 1 77 ? -48.437 10.325 34.570 1.00 95.31 77 LYS A CA 1
ATOM 632 C C . LYS A 1 77 ? -47.306 10.597 33.570 1.00 95.31 77 LYS A C 1
ATOM 634 O O . LYS A 1 77 ? -46.776 9.660 32.973 1.00 95.31 77 LYS A O 1
ATOM 639 N N . ILE A 1 78 ? -46.912 11.859 33.391 1.00 94.88 78 ILE A N 1
ATOM 640 C CA . ILE A 1 78 ? -45.807 12.242 32.497 1.00 94.88 78 ILE A CA 1
ATOM 641 C C . ILE A 1 78 ? -44.462 11.709 33.006 1.00 94.88 78 ILE A C 1
ATOM 643 O O . ILE A 1 78 ? -43.663 11.216 32.211 1.00 94.88 78 ILE A O 1
ATOM 647 N N . LEU A 1 79 ? -44.213 11.750 34.318 1.00 94.62 79 LEU A N 1
ATOM 648 C CA . LEU A 1 79 ? -42.996 11.194 34.923 1.00 94.62 79 LEU A CA 1
ATOM 649 C C . LEU A 1 79 ? -42.917 9.666 34.788 1.00 94.62 79 LEU A C 1
ATOM 651 O O . LEU A 1 79 ? -41.838 9.131 34.510 1.00 94.62 79 LEU A O 1
ATOM 655 N N . ALA A 1 80 ? -44.045 8.965 34.929 1.00 95.50 80 ALA A N 1
ATOM 656 C CA . ALA A 1 80 ? -44.125 7.531 34.666 1.00 95.50 80 ALA A CA 1
ATOM 657 C C . ALA A 1 80 ? -43.802 7.222 33.193 1.00 95.50 80 ALA A C 1
ATOM 659 O O . ALA A 1 80 ? -42.932 6.393 32.919 1.00 95.50 80 ALA A O 1
ATOM 660 N N . LEU A 1 81 ? -44.407 7.961 32.252 1.00 96.00 81 LEU A N 1
ATOM 661 C CA . LEU A 1 81 ? -44.159 7.804 30.815 1.00 96.00 81 LEU A CA 1
ATOM 662 C C . LEU A 1 81 ? -42.695 8.094 30.445 1.00 96.00 81 LEU A C 1
ATOM 664 O O . LEU A 1 81 ? -42.083 7.352 29.679 1.00 96.00 81 LEU A O 1
ATOM 668 N N . LEU A 1 82 ? -42.105 9.148 31.017 1.00 93.81 82 LEU A N 1
ATOM 669 C CA . LEU A 1 82 ? -40.690 9.479 30.838 1.00 93.81 82 LEU A CA 1
ATOM 670 C C . LEU A 1 82 ? -39.785 8.328 31.297 1.00 93.81 82 LEU A C 1
ATOM 672 O O . LEU A 1 82 ? -38.811 7.998 30.620 1.00 93.81 82 LEU A O 1
ATOM 676 N N . THR A 1 83 ? -40.097 7.723 32.443 1.00 94.19 83 THR A N 1
ATOM 677 C CA . THR A 1 83 ? -39.315 6.621 33.022 1.00 94.19 83 THR A CA 1
ATOM 678 C C . THR A 1 83 ? -39.394 5.363 32.155 1.00 94.19 83 THR A C 1
ATOM 680 O O . THR A 1 83 ? -38.367 4.736 31.877 1.00 94.19 83 THR A O 1
ATOM 683 N N . GLU A 1 84 ? -40.591 5.027 31.673 1.00 94.88 84 GLU A N 1
ATOM 684 C CA . GLU A 1 84 ? -40.828 3.928 30.733 1.00 94.88 84 GLU A CA 1
ATOM 685 C C . GLU A 1 84 ? -40.026 4.120 29.436 1.00 94.88 84 GLU A C 1
ATOM 687 O O . GLU A 1 84 ? -39.190 3.284 29.090 1.00 94.88 84 GLU A O 1
ATOM 692 N N . TYR A 1 85 ? -40.197 5.257 28.755 1.00 93.62 85 TYR A N 1
ATOM 693 C CA . TYR A 1 85 ? -39.558 5.506 27.458 1.00 93.62 85 TYR A CA 1
ATOM 694 C C . TYR A 1 85 ? -38.041 5.657 27.557 1.00 93.62 85 TYR A C 1
ATOM 696 O O . TYR A 1 85 ? -37.328 5.217 26.656 1.00 93.62 85 TYR A O 1
ATOM 704 N N . ARG A 1 86 ? -37.509 6.215 28.652 1.00 91.69 86 ARG A N 1
ATOM 705 C CA . ARG A 1 86 ? -36.057 6.193 28.902 1.00 91.69 86 ARG A CA 1
ATOM 706 C C . ARG A 1 86 ? -35.542 4.765 29.015 1.00 91.69 86 ARG A C 1
ATOM 708 O O . ARG A 1 86 ? -34.513 4.446 28.425 1.00 91.69 86 ARG A O 1
ATOM 715 N N . THR A 1 87 ? -36.257 3.903 29.734 1.00 92.25 87 THR A N 1
ATOM 716 C CA . THR A 1 87 ? -35.879 2.492 29.890 1.00 92.25 87 THR A CA 1
ATOM 717 C C . THR A 1 87 ? -35.890 1.759 28.549 1.00 92.25 87 THR A C 1
ATOM 719 O O . THR A 1 87 ? -34.953 1.016 28.257 1.00 92.25 87 THR A O 1
ATOM 722 N N . ILE A 1 88 ? -36.900 2.005 27.710 1.00 90.81 88 ILE A N 1
ATOM 723 C CA . ILE A 1 88 ? -36.959 1.475 26.339 1.00 90.81 88 ILE A CA 1
ATOM 724 C C . ILE A 1 88 ? -35.749 1.967 25.532 1.00 90.81 88 ILE A C 1
ATOM 726 O O . ILE A 1 88 ? -35.000 1.160 24.985 1.00 90.81 88 ILE A O 1
ATOM 730 N N . ALA A 1 89 ? -35.493 3.277 25.522 1.00 89.31 89 ALA A N 1
ATOM 731 C CA . ALA A 1 89 ? -34.404 3.872 24.749 1.00 89.31 89 ALA A CA 1
ATOM 732 C C . ALA A 1 89 ? -33.028 3.305 25.131 1.00 89.31 89 ALA A C 1
ATOM 734 O O . ALA A 1 89 ? -32.237 2.965 24.256 1.00 89.31 89 ALA A O 1
ATOM 735 N N . PHE A 1 90 ? -32.746 3.123 26.423 1.00 90.25 90 PHE A N 1
ATOM 736 C CA . PHE A 1 90 ? -31.478 2.539 26.880 1.00 90.25 90 PHE A CA 1
ATOM 737 C C . PHE A 1 90 ? -31.265 1.081 26.444 1.00 90.25 90 PHE A C 1
ATOM 739 O O . PHE A 1 90 ? -30.117 0.643 26.310 1.00 90.25 90 PHE A O 1
ATOM 746 N N . ASN A 1 91 ? -32.345 0.327 26.235 1.00 88.81 91 ASN A N 1
ATOM 747 C CA . ASN A 1 91 ? -32.292 -1.089 25.866 1.00 88.81 91 ASN A CA 1
ATOM 748 C C . ASN A 1 91 ? -32.430 -1.335 24.361 1.00 88.81 91 ASN A C 1
ATOM 750 O O . ASN A 1 91 ? -32.264 -2.469 23.915 1.00 88.81 91 ASN A O 1
ATOM 754 N N . GLU A 1 92 ? -32.728 -0.299 23.579 1.00 87.81 92 GLU A N 1
ATOM 755 C CA . GLU A 1 92 ? -33.022 -0.466 22.158 1.00 87.81 92 GLU A CA 1
ATOM 756 C C . GLU A 1 92 ? -32.310 0.530 21.237 1.00 87.81 92 GLU A C 1
ATOM 758 O O . GLU A 1 92 ? -32.038 0.201 20.086 1.00 87.81 92 GLU A O 1
ATOM 763 N N . ALA A 1 93 ? -31.992 1.738 21.696 1.00 88.75 93 ALA A N 1
ATOM 764 C CA . ALA A 1 93 ? -31.422 2.781 20.850 1.00 88.75 93 ALA A CA 1
ATOM 765 C C . ALA A 1 93 ? -29.886 2.793 20.890 1.00 88.75 93 ALA A C 1
ATOM 767 O O . ALA A 1 93 ? -29.252 2.233 21.791 1.00 88.75 93 ALA A O 1
ATOM 768 N N . LEU A 1 94 ? -29.295 3.503 19.927 1.00 90.12 94 LEU A N 1
ATOM 769 C CA . LEU A 1 94 ? -27.985 4.117 20.117 1.00 90.12 94 LEU A CA 1
ATOM 770 C C . LEU A 1 94 ? -28.171 5.457 20.831 1.00 90.12 94 LEU A C 1
ATOM 772 O O . LEU A 1 94 ? -29.233 6.081 20.742 1.00 90.12 94 LEU A O 1
ATOM 776 N N . TYR A 1 95 ? -27.144 5.922 21.535 1.00 89.38 95 TYR A N 1
ATOM 777 C CA . TYR A 1 95 ? -27.217 7.225 22.185 1.00 89.38 95 TYR A CA 1
ATOM 778 C C . TYR A 1 95 ? -25.866 7.903 22.346 1.00 89.38 95 TYR A C 1
ATOM 780 O O . TYR A 1 95 ? -24.840 7.251 22.532 1.00 89.38 95 TYR A O 1
ATOM 788 N N . ILE A 1 96 ? -25.886 9.234 22.310 1.00 88.56 96 ILE A N 1
ATOM 789 C CA . ILE A 1 96 ? -24.714 10.078 22.544 1.00 88.56 96 ILE A CA 1
ATOM 790 C C . ILE A 1 96 ? -24.824 10.688 23.934 1.00 88.56 96 ILE A C 1
ATOM 792 O O . ILE A 1 96 ? -25.766 11.430 24.216 1.00 88.56 96 ILE A O 1
ATOM 796 N N . ALA A 1 97 ? -23.850 10.386 24.787 1.00 89.25 97 ALA A N 1
ATOM 797 C CA . ALA A 1 97 ? -23.647 11.068 26.056 1.00 89.25 97 ALA A CA 1
ATOM 798 C C . ALA A 1 97 ? -22.833 12.346 25.805 1.00 89.25 97 ALA A C 1
ATOM 800 O O . ALA A 1 97 ? -21.652 12.280 25.444 1.00 89.25 97 ALA A O 1
ATOM 801 N N . LYS A 1 98 ? -23.477 13.507 25.958 1.00 86.06 98 LYS A N 1
ATOM 802 C CA . LYS A 1 98 ? -22.862 14.820 25.740 1.00 86.06 98 LYS A CA 1
ATOM 803 C C . LYS A 1 98 ? -22.031 15.246 26.959 1.00 86.06 98 LYS A C 1
ATOM 805 O O . LYS A 1 98 ? -22.345 14.851 28.083 1.00 86.06 98 LYS A O 1
ATOM 810 N N . PRO A 1 99 ? -21.026 16.125 26.787 1.00 81.69 99 PRO A N 1
ATOM 811 C CA . PRO A 1 99 ? -20.274 16.701 27.907 1.00 81.69 99 PRO A CA 1
ATOM 812 C C . PRO A 1 99 ? -21.136 17.461 28.930 1.00 81.69 99 PRO A C 1
ATOM 814 O O . PRO A 1 99 ? -20.731 17.606 30.078 1.00 81.69 99 PRO A O 1
ATOM 817 N N . THR A 1 100 ? -22.327 17.927 28.534 1.00 81.19 100 THR A N 1
ATOM 818 C CA . THR A 1 100 ? -23.304 18.609 29.403 1.00 81.19 100 THR A CA 1
ATOM 819 C C . THR A 1 100 ? -24.064 17.664 30.343 1.00 81.19 100 THR A C 1
ATOM 821 O O . THR A 1 100 ? -24.914 18.129 31.095 1.00 81.19 100 THR A O 1
ATOM 824 N N . ASN A 1 101 ? -23.767 16.357 30.320 1.00 75.31 101 ASN A N 1
ATOM 825 C CA . ASN A 1 101 ? -24.547 15.263 30.921 1.00 75.31 101 ASN A CA 1
ATOM 826 C C . ASN A 1 101 ? -25.920 15.009 30.274 1.00 75.31 101 ASN A C 1
ATOM 828 O O . ASN A 1 101 ? -26.674 14.160 30.754 1.00 75.31 101 ASN A O 1
ATOM 832 N N . ASP A 1 102 ? -26.228 15.662 29.153 1.00 81.88 102 ASP A N 1
ATOM 833 C CA . ASP A 1 102 ? -27.402 15.318 28.353 1.00 81.88 102 ASP A CA 1
ATOM 834 C C . ASP A 1 102 ? -27.169 14.031 27.559 1.00 81.88 102 ASP A C 1
ATOM 836 O O . ASP A 1 102 ? -26.045 13.689 27.186 1.00 81.88 102 ASP A O 1
ATOM 840 N N . THR A 1 103 ? -28.251 13.307 27.275 1.00 85.56 103 THR A N 1
ATOM 841 C CA . THR A 1 103 ? -28.210 12.096 26.450 1.00 85.56 103 THR A CA 1
ATOM 842 C C . THR A 1 103 ? -29.178 12.214 25.289 1.00 85.56 103 THR A C 1
ATOM 844 O O . THR A 1 103 ? -30.365 12.472 25.486 1.00 85.56 103 THR A O 1
ATOM 847 N N . LEU A 1 104 ? -28.666 11.997 24.081 1.00 86.62 104 LEU A N 1
ATOM 848 C CA . LEU A 1 104 ? -29.438 12.058 22.848 1.00 86.62 104 LEU A CA 1
ATOM 849 C C . LEU A 1 104 ? -29.596 10.655 22.271 1.00 86.62 104 LEU A C 1
ATOM 851 O O . LEU A 1 104 ? -28.629 10.075 21.777 1.00 86.62 104 LEU A O 1
ATOM 855 N N . PHE A 1 105 ? -30.808 10.115 22.352 1.00 87.06 105 PHE A N 1
ATOM 856 C CA . PHE A 1 105 ? -31.142 8.790 21.838 1.00 87.06 105 PHE A CA 1
ATOM 857 C C . PHE A 1 105 ? -31.551 8.864 20.372 1.00 87.06 105 PHE A C 1
ATOM 859 O O . PHE A 1 105 ? -32.212 9.811 19.946 1.00 87.06 105 PHE A O 1
ATOM 866 N N . PHE A 1 106 ? -31.178 7.848 19.601 1.00 83.56 106 PHE A N 1
ATOM 867 C CA . PHE A 1 106 ? -31.622 7.702 18.226 1.00 83.56 106 PHE A CA 1
ATOM 868 C C . PHE A 1 106 ? -31.634 6.239 17.793 1.00 83.56 106 PHE A C 1
ATOM 870 O O . PHE A 1 106 ? -30.831 5.410 18.223 1.00 83.56 106 PHE A O 1
ATOM 877 N N . PHE A 1 107 ? -32.551 5.937 16.886 1.00 80.88 107 PHE A N 1
ATOM 878 C CA . PHE A 1 107 ? -32.653 4.631 16.261 1.00 80.88 107 PHE A CA 1
ATOM 879 C C . PHE A 1 107 ? -32.046 4.716 14.862 1.00 80.88 107 PHE A C 1
ATOM 881 O O . PHE A 1 107 ? -32.434 5.605 14.100 1.00 80.88 107 PHE A O 1
ATOM 888 N N . PRO A 1 108 ? -31.088 3.840 14.506 1.00 76.56 108 PRO A N 1
ATOM 889 C CA . PRO A 1 108 ? -30.537 3.824 13.160 1.00 76.56 108 PRO A CA 1
ATOM 890 C C . PRO A 1 108 ? -31.661 3.618 12.128 1.00 76.56 108 PRO A C 1
ATOM 892 O O . PRO A 1 108 ? -32.397 2.638 12.240 1.00 76.56 108 PRO A O 1
ATOM 895 N N . PRO A 1 109 ? -31.798 4.489 11.112 1.00 65.81 109 PRO A N 1
ATOM 896 C CA . PRO A 1 109 ? -32.939 4.474 10.192 1.00 65.81 109 PRO A CA 1
ATOM 897 C C . PRO A 1 109 ? -32.986 3.218 9.313 1.00 65.81 109 PRO A C 1
ATOM 899 O O . PRO A 1 109 ? -34.041 2.866 8.805 1.00 65.81 109 PRO A O 1
ATOM 902 N N . ASN A 1 110 ? -31.854 2.522 9.170 1.00 68.06 110 ASN A N 1
ATOM 903 C CA . ASN A 1 110 ? -31.714 1.316 8.352 1.00 68.06 110 ASN A CA 1
ATOM 904 C C . ASN A 1 110 ? -31.901 0.013 9.153 1.00 68.06 110 ASN A C 1
ATOM 906 O O . ASN A 1 110 ? -31.517 -1.052 8.675 1.00 68.06 110 ASN A O 1
ATOM 910 N N . VAL A 1 111 ? -32.412 0.084 10.388 1.00 73.38 111 VAL A N 1
ATOM 911 C CA . VAL A 1 111 ? -32.564 -1.084 11.265 1.00 73.38 111 VAL A CA 1
ATOM 912 C C . VAL A 1 111 ? -34.025 -1.282 11.660 1.00 73.38 111 VAL A C 1
ATOM 914 O O . VAL A 1 111 ? -34.539 -0.589 12.535 1.00 73.38 111 VAL A O 1
ATOM 917 N N . GLU A 1 112 ? -34.664 -2.273 11.035 1.00 74.75 112 GLU A N 1
ATOM 918 C CA . GLU A 1 112 ? -36.023 -2.716 11.373 1.00 74.75 112 GLU A CA 1
ATOM 919 C C . GLU A 1 112 ? -36.027 -3.611 12.620 1.00 74.75 112 GLU A C 1
ATOM 921 O O . GLU A 1 112 ? -36.729 -3.324 13.589 1.00 74.75 112 GLU A O 1
ATOM 926 N N . ASP A 1 113 ? -35.184 -4.652 12.632 1.00 85.38 113 ASP A N 1
ATOM 927 C CA . ASP A 1 113 ? -34.965 -5.520 13.792 1.00 85.38 113 ASP A CA 1
ATOM 928 C C . ASP A 1 113 ? -33.526 -5.390 14.295 1.00 85.38 113 ASP A C 1
ATOM 930 O O . ASP A 1 113 ? -32.557 -5.779 13.643 1.00 85.38 113 ASP A O 1
ATOM 934 N N . ARG A 1 114 ? -33.398 -4.854 15.505 1.00 83.75 114 ARG A N 1
ATOM 935 C CA . ARG A 1 114 ? -32.128 -4.559 16.172 1.00 83.75 114 ARG A CA 1
ATOM 936 C C . ARG A 1 114 ? -31.362 -5.824 16.546 1.00 83.75 114 ARG A C 1
ATOM 938 O O . ARG A 1 114 ? -30.135 -5.838 16.479 1.00 83.75 114 ARG A O 1
ATOM 945 N N . LYS A 1 115 ? -32.075 -6.900 16.894 1.00 88.12 115 LYS A N 1
ATOM 946 C CA . LYS A 1 115 ? -31.463 -8.176 17.288 1.00 88.12 115 LYS A CA 1
ATOM 947 C C . LYS A 1 115 ? -30.914 -8.939 16.090 1.00 88.12 115 LYS A C 1
ATOM 949 O O . LYS A 1 115 ? -29.970 -9.707 16.259 1.00 88.12 115 LYS A O 1
ATOM 954 N N . GLU A 1 116 ? -31.465 -8.691 14.904 1.00 90.88 116 GLU A N 1
ATOM 955 C CA . GLU A 1 116 ? -31.064 -9.317 13.640 1.00 90.88 116 GLU A CA 1
ATOM 956 C C . GLU A 1 116 ? -30.223 -8.403 12.734 1.00 90.88 116 GLU A C 1
ATOM 958 O O . GLU A 1 116 ? -29.714 -8.848 11.703 1.00 90.88 116 GLU A O 1
ATOM 963 N N . ALA A 1 117 ? -30.029 -7.139 13.121 1.00 91.31 117 ALA A N 1
ATOM 964 C CA . ALA A 1 117 ? -29.271 -6.162 12.355 1.00 91.31 117 ALA A CA 1
ATOM 965 C C . ALA A 1 117 ? -27.823 -6.614 12.132 1.00 91.31 117 ALA A C 1
ATOM 967 O O . ALA A 1 117 ? -27.050 -6.784 13.075 1.00 91.31 117 ALA A O 1
ATOM 968 N N . LYS A 1 118 ? -27.442 -6.745 10.859 1.00 93.94 118 LYS A N 1
ATOM 969 C CA . LYS A 1 118 ? -26.078 -7.115 10.452 1.00 93.94 118 LYS A CA 1
ATOM 970 C C . LYS A 1 118 ? -25.191 -5.925 10.120 1.00 93.94 118 LYS A C 1
ATOM 972 O O . LYS A 1 118 ? -23.972 -6.059 10.137 1.00 93.94 118 LYS A O 1
ATOM 977 N N . GLY A 1 119 ? -25.784 -4.780 9.800 1.00 92.00 119 GLY A N 1
ATOM 978 C CA . GLY A 1 119 ? -25.053 -3.608 9.344 1.00 92.00 119 GLY A CA 1
ATOM 979 C C . GLY A 1 119 ? -25.661 -2.320 9.868 1.00 92.00 119 GLY A C 1
ATOM 980 O O . GLY A 1 119 ? -26.872 -2.126 9.796 1.00 92.00 119 GLY A O 1
ATOM 981 N N . ILE A 1 120 ? -24.806 -1.430 10.357 1.00 89.06 120 ILE A N 1
ATOM 982 C CA . ILE A 1 120 ? -25.158 -0.063 10.715 1.00 89.06 120 ILE A CA 1
ATOM 983 C C . ILE A 1 120 ? -24.201 0.856 9.969 1.00 89.06 120 ILE A C 1
ATOM 985 O O . ILE A 1 120 ? -22.990 0.823 10.180 1.00 89.06 120 ILE A O 1
ATOM 989 N N . THR A 1 121 ? -24.776 1.692 9.110 1.00 86.38 121 THR A N 1
ATOM 990 C CA . THR A 1 121 ? -24.066 2.783 8.447 1.00 86.38 121 THR A CA 1
ATOM 991 C C . THR A 1 121 ? -24.661 4.093 8.922 1.00 86.38 121 THR A C 1
ATOM 993 O O . THR A 1 121 ? -25.854 4.352 8.753 1.00 86.38 121 THR A O 1
ATOM 996 N N . LEU A 1 122 ? -23.817 4.919 9.518 1.00 80.69 122 LEU A N 1
ATOM 997 C CA . LEU A 1 122 ? -24.172 6.200 10.094 1.00 80.69 122 LEU A CA 1
ATOM 998 C C . LEU A 1 122 ? -23.496 7.280 9.261 1.00 80.69 122 LEU A C 1
ATOM 1000 O O . LEU A 1 122 ? -22.276 7.374 9.238 1.00 80.69 122 LEU A O 1
ATOM 1004 N N . ASN A 1 123 ? -24.300 8.045 8.527 1.00 73.50 123 ASN A N 1
ATOM 1005 C CA . ASN A 1 123 ? -23.842 9.136 7.677 1.00 73.50 123 ASN A CA 1
ATOM 1006 C C . ASN A 1 123 ? -24.695 10.376 7.946 1.00 73.50 123 ASN A C 1
ATOM 1008 O O . ASN A 1 123 ? -25.927 10.298 7.938 1.00 73.50 123 ASN A O 1
ATOM 1012 N N . TYR A 1 124 ? -24.035 11.511 8.153 1.00 61.66 124 TYR A N 1
ATOM 1013 C CA . TYR A 1 124 ? -24.681 12.812 8.293 1.00 61.66 124 TYR A CA 1
ATOM 1014 C C . TYR A 1 124 ? -25.472 13.220 7.028 1.00 61.66 124 TYR A C 1
ATOM 1016 O O . TYR A 1 124 ? -26.606 13.687 7.143 1.00 61.66 124 TYR A O 1
ATOM 1024 N N . THR A 1 125 ? -24.933 12.982 5.826 1.00 56.25 125 THR A N 1
ATOM 1025 C CA . THR A 1 125 ? -25.509 13.473 4.552 1.00 56.25 125 THR A CA 1
ATOM 1026 C C . THR A 1 125 ? -26.758 12.719 4.091 1.00 56.25 125 THR A C 1
ATOM 1028 O O . THR A 1 125 ? -27.592 13.292 3.397 1.00 56.25 125 THR A O 1
ATOM 1031 N N . MET A 1 126 ? -26.923 11.451 4.483 1.00 48.97 126 MET A N 1
ATOM 1032 C CA . MET A 1 126 ? -28.038 10.614 4.013 1.00 48.97 126 MET A CA 1
ATOM 1033 C C . MET A 1 126 ? -29.257 10.619 4.940 1.00 48.97 126 MET A C 1
ATOM 1035 O O . MET A 1 126 ? -30.352 10.297 4.492 1.00 48.97 126 MET A O 1
ATOM 1039 N N . ASN A 1 127 ? -29.093 10.975 6.219 1.00 49.97 127 ASN A N 1
ATOM 1040 C CA . ASN A 1 127 ? -30.078 10.595 7.235 1.00 49.97 127 ASN A CA 1
ATOM 1041 C C . ASN A 1 127 ? -30.809 11.751 7.923 1.00 49.97 127 ASN A C 1
ATOM 1043 O O . ASN A 1 127 ? -31.631 11.481 8.796 1.00 49.97 127 ASN A O 1
ATOM 1047 N N . SER A 1 128 ? -30.537 13.026 7.609 1.00 46.84 128 SER A N 1
ATOM 1048 C CA . SER A 1 128 ? -31.127 14.176 8.337 1.00 46.84 128 SER A CA 1
ATOM 1049 C C . SER A 1 128 ? -31.009 14.077 9.875 1.00 46.84 128 SER A C 1
ATOM 1051 O O . SER A 1 128 ? -31.736 14.735 10.619 1.00 46.84 128 SER A O 1
ATOM 1053 N N . MET A 1 129 ? -30.088 13.247 10.379 1.00 52.75 129 MET A N 1
ATOM 1054 C CA . MET A 1 129 ? -29.950 12.978 11.802 1.00 52.75 129 MET A CA 1
ATOM 1055 C C . MET A 1 129 ? -29.085 14.068 12.418 1.00 52.75 129 MET A C 1
ATOM 1057 O O . MET A 1 129 ? -27.860 13.988 12.432 1.00 52.75 129 MET A O 1
ATOM 1061 N N . VAL A 1 130 ? -29.762 15.072 12.978 1.00 52.16 130 VAL A N 1
ATOM 1062 C CA . VAL A 1 130 ? -29.210 16.101 13.878 1.00 52.16 130 VAL A CA 1
ATOM 1063 C C . VAL A 1 130 ? -28.299 15.489 14.959 1.00 52.16 130 VAL A C 1
ATOM 1065 O O . VAL A 1 130 ? -27.415 16.166 15.466 1.00 52.16 130 VAL A O 1
ATOM 1068 N N . THR A 1 131 ? -28.468 14.203 15.279 1.00 55.94 131 THR A N 1
ATOM 1069 C CA . THR A 1 131 ? -27.797 13.507 16.376 1.00 55.94 131 THR A CA 1
ATOM 1070 C C . THR A 1 131 ? -26.327 13.160 16.128 1.00 55.94 131 THR A C 1
ATOM 1072 O O . THR A 1 131 ? -25.529 13.340 17.036 1.00 55.94 131 THR A O 1
ATOM 1075 N N . LEU A 1 132 ? -25.913 12.739 14.926 1.00 61.84 132 LEU A N 1
ATOM 1076 C CA . LEU A 1 132 ? -24.493 12.432 14.638 1.00 61.84 132 LEU A CA 1
ATOM 1077 C C . LEU A 1 132 ? -23.622 13.688 14.471 1.00 61.84 132 LEU A C 1
ATOM 1079 O O . LEU A 1 132 ? -22.400 13.584 14.364 1.00 61.84 132 LEU A O 1
ATOM 1083 N N . ASN A 1 133 ? -24.259 14.863 14.499 1.00 66.12 133 ASN A N 1
ATOM 1084 C CA . ASN A 1 133 ? -23.614 16.169 14.475 1.00 66.12 133 ASN A CA 1
ATOM 1085 C C . ASN A 1 133 ? -23.282 16.708 15.876 1.00 66.12 133 ASN A C 1
ATOM 1087 O O . ASN A 1 133 ? -23.100 17.912 16.051 1.00 66.12 133 ASN A O 1
ATOM 1091 N N . GLU A 1 134 ? -23.269 15.842 16.883 1.00 74.25 134 GLU A N 1
ATOM 1092 C CA . GLU A 1 134 ? -23.090 16.226 18.277 1.00 74.25 134 GLU A CA 1
ATOM 1093 C C . GLU A 1 134 ? -21.765 15.705 18.818 1.00 74.25 134 GLU A C 1
ATOM 1095 O O . GLU A 1 134 ? -21.393 14.548 18.617 1.00 74.25 134 GLU A O 1
ATOM 1100 N N . ILE A 1 135 ? -21.085 16.567 19.570 1.00 78.62 135 ILE A N 1
ATOM 1101 C CA . ILE A 1 135 ? -19.877 16.211 20.304 1.00 78.62 135 ILE A CA 1
ATOM 1102 C C . ILE A 1 135 ? -20.284 15.382 21.524 1.00 78.62 135 ILE A C 1
ATOM 1104 O O . ILE A 1 135 ? -21.089 15.814 22.353 1.00 78.62 135 ILE A O 1
ATOM 1108 N N . GLY A 1 136 ? -19.698 14.197 21.666 1.00 83.19 136 GLY A N 1
ATOM 1109 C CA . GLY A 1 136 ? -19.959 13.312 22.795 1.00 83.19 136 GLY A CA 1
ATOM 1110 C C . GLY A 1 136 ? -19.450 11.897 22.569 1.00 83.19 136 GLY A C 1
ATOM 1111 O O . GLY A 1 136 ? -18.742 11.616 21.603 1.00 83.19 136 GLY A O 1
ATOM 1112 N N . VAL A 1 137 ? -19.821 11.002 23.481 1.00 88.62 137 VAL A N 1
ATOM 1113 C CA . VAL A 1 137 ? -19.448 9.585 23.429 1.00 88.62 137 VAL A CA 1
ATOM 1114 C C . VAL A 1 137 ? -20.648 8.766 22.977 1.00 88.62 137 VAL A C 1
ATOM 1116 O O . VAL A 1 137 ? -21.719 8.882 23.569 1.00 88.62 137 VAL A O 1
ATOM 1119 N N . LEU A 1 138 ? -20.480 7.945 21.942 1.00 90.06 138 LEU A N 1
ATOM 1120 C CA . LEU A 1 138 ? -21.532 7.076 21.420 1.00 90.06 138 LEU A CA 1
ATOM 1121 C C . LEU A 1 138 ? -21.560 5.727 22.147 1.00 90.06 138 LEU A C 1
ATOM 1123 O O . LEU A 1 138 ? -20.517 5.138 22.436 1.00 90.06 138 LEU A O 1
ATOM 1127 N N . HIS A 1 139 ? -22.771 5.248 22.409 1.00 92.50 139 HIS A N 1
ATOM 1128 C CA . HIS A 1 139 ? -23.073 4.035 23.157 1.00 92.50 139 HIS A CA 1
ATOM 1129 C C . HIS A 1 139 ? -24.254 3.267 22.546 1.00 92.50 139 HIS A C 1
ATOM 1131 O O . HIS A 1 139 ? -24.981 3.792 21.698 1.00 92.50 139 HIS A O 1
ATOM 1137 N N . GLY A 1 140 ? -24.509 2.064 23.071 1.00 92.12 140 GLY A N 1
ATOM 1138 C CA . GLY A 1 140 ? -25.733 1.295 22.816 1.00 92.12 140 GLY A CA 1
ATOM 1139 C C . GLY A 1 140 ? -25.537 0.137 21.841 1.00 92.12 140 GLY A C 1
ATOM 1140 O O . GLY A 1 140 ? -26.509 -0.480 21.412 1.00 92.12 140 GLY A O 1
ATOM 1141 N N . PHE A 1 141 ? -24.292 -0.201 21.511 1.00 92.38 141 PHE A N 1
ATOM 1142 C CA . PHE A 1 141 ? -23.938 -1.283 20.595 1.00 92.38 141 PHE A CA 1
ATOM 1143 C C . PHE A 1 141 ? -24.320 -2.663 21.128 1.00 92.38 141 PHE A C 1
ATOM 1145 O O . PHE A 1 141 ? -24.664 -3.539 20.338 1.00 92.38 141 PHE A O 1
ATOM 1152 N N . LYS A 1 142 ? -24.410 -2.829 22.454 1.00 91.81 142 LYS A N 1
ATOM 1153 C CA . LYS A 1 142 ? -24.930 -4.059 23.085 1.00 91.81 142 LYS A CA 1
ATOM 1154 C C . LYS A 1 142 ? -26.339 -4.450 22.609 1.00 91.81 142 LYS A C 1
ATOM 1156 O O . LYS A 1 142 ? -26.725 -5.610 22.726 1.00 91.81 142 LYS A O 1
ATOM 1161 N N . ASN A 1 143 ? -27.107 -3.487 22.092 1.00 92.38 143 ASN A N 1
ATOM 1162 C CA . ASN A 1 143 ? -28.470 -3.695 21.604 1.00 92.38 143 ASN A CA 1
ATOM 1163 C C . ASN A 1 143 ? -28.495 -4.315 20.187 1.00 92.38 143 ASN A C 1
ATOM 1165 O O . ASN A 1 143 ? -29.565 -4.688 19.709 1.00 92.38 143 ASN A O 1
ATOM 1169 N N . PHE A 1 144 ? -27.328 -4.472 19.541 1.00 93.62 144 PHE A N 1
ATOM 1170 C CA . PHE A 1 144 ? -27.154 -4.984 18.175 1.00 93.62 144 PHE A CA 1
ATOM 1171 C C . PHE A 1 144 ? -26.171 -6.178 18.140 1.00 93.62 144 PHE A C 1
ATOM 1173 O O . PHE A 1 144 ? -25.093 -6.093 17.553 1.00 93.62 144 PHE A O 1
ATOM 1180 N N . PRO A 1 145 ? -26.501 -7.319 18.772 1.00 92.81 145 PRO A N 1
ATOM 1181 C CA . PRO A 1 145 ? -25.545 -8.407 19.019 1.00 92.81 145 PRO A CA 1
ATOM 1182 C C . PRO A 1 145 ? -25.060 -9.142 17.757 1.00 92.81 145 PRO A C 1
ATOM 1184 O O . PRO A 1 145 ? -24.006 -9.774 17.792 1.00 92.81 145 PRO A O 1
ATOM 1187 N N . LYS A 1 146 ? -25.817 -9.083 16.652 1.00 95.56 146 LYS A N 1
ATOM 1188 C CA . LYS A 1 146 ? -25.494 -9.735 15.369 1.00 95.56 146 LYS A CA 1
ATOM 1189 C C . LYS A 1 146 ? -24.792 -8.810 14.370 1.00 95.56 146 LYS A C 1
ATOM 1191 O O . LYS A 1 146 ? -24.672 -9.159 13.196 1.00 95.56 146 LYS A O 1
ATOM 1196 N N . LEU A 1 147 ? -24.337 -7.640 14.820 1.00 96.00 147 LEU A N 1
ATOM 1197 C CA . LEU A 1 147 ? -23.728 -6.648 13.948 1.00 96.00 147 LEU A CA 1
ATOM 1198 C C . LEU A 1 147 ? -22.393 -7.153 13.392 1.00 96.00 147 LEU A C 1
ATOM 1200 O O . LEU A 1 147 ? -21.442 -7.378 14.137 1.00 96.00 147 LEU A O 1
ATOM 1204 N N . GLU A 1 148 ? -22.324 -7.288 12.072 1.00 97.56 148 GLU A N 1
ATOM 1205 C CA . GLU A 1 148 ? -21.121 -7.681 11.336 1.00 97.56 148 GLU A CA 1
ATOM 1206 C C . GLU A 1 148 ? -20.381 -6.456 10.772 1.00 97.56 148 GLU A C 1
ATOM 1208 O O . GLU A 1 148 ? -19.167 -6.496 10.573 1.00 97.56 148 GLU A O 1
ATOM 1213 N N . LEU A 1 149 ? -21.097 -5.356 10.523 1.00 96.12 149 LEU A N 1
ATOM 1214 C CA . LEU A 1 149 ? -20.574 -4.155 9.878 1.00 96.12 149 LEU A CA 1
ATOM 1215 C C . LEU A 1 149 ? -21.016 -2.890 10.615 1.00 96.12 149 LEU A C 1
ATOM 1217 O O . LEU A 1 149 ? -22.209 -2.659 10.815 1.00 96.12 149 LEU A O 1
ATOM 1221 N N . LEU A 1 150 ? -20.047 -2.046 10.963 1.00 93.88 150 LEU A N 1
ATOM 1222 C CA . LEU A 1 150 ? -20.286 -0.747 11.577 1.00 93.88 150 LEU A CA 1
ATOM 1223 C C . LEU A 1 150 ? -19.451 0.325 10.874 1.00 93.88 150 LEU A C 1
ATOM 1225 O O . LEU A 1 150 ? -18.223 0.294 10.913 1.00 93.88 150 LEU A O 1
ATOM 1229 N N . ILE A 1 151 ? -20.126 1.259 10.206 1.00 90.62 151 ILE A N 1
ATOM 1230 C CA . ILE A 1 151 ? -19.484 2.301 9.405 1.00 90.62 151 ILE A CA 1
ATOM 1231 C C . ILE A 1 151 ? -19.992 3.673 9.827 1.00 90.62 151 ILE A C 1
ATOM 1233 O O . ILE A 1 151 ? -21.195 3.932 9.822 1.00 90.62 151 ILE A O 1
ATOM 1237 N N . PHE A 1 152 ? -19.055 4.568 10.112 1.00 87.25 152 PHE A N 1
ATOM 1238 C CA . PHE A 1 152 ? -19.291 5.980 10.360 1.00 87.25 152 PHE A CA 1
ATOM 1239 C C . PHE A 1 152 ? -18.709 6.799 9.217 1.00 87.25 152 PHE A C 1
ATOM 1241 O O . PHE A 1 152 ? -17.506 6.762 8.961 1.00 87.25 152 PHE A O 1
ATOM 1248 N N . TYR A 1 153 ? -19.576 7.557 8.560 1.00 80.00 153 TYR A N 1
ATOM 1249 C CA . TYR A 1 153 ? -19.220 8.613 7.629 1.00 80.00 153 TYR A CA 1
ATOM 1250 C C . TYR A 1 153 ? -19.503 9.956 8.301 1.00 80.00 153 TYR A C 1
ATOM 1252 O O . TYR A 1 153 ? -20.656 10.262 8.610 1.00 80.00 153 TYR A O 1
ATOM 1260 N N . ASN A 1 154 ? -18.453 10.751 8.494 1.00 74.00 154 ASN A N 1
ATOM 1261 C CA . ASN A 1 154 ? -18.542 12.164 8.869 1.00 74.00 154 ASN A CA 1
ATOM 1262 C C . ASN A 1 154 ? -19.237 12.362 10.230 1.00 74.00 154 ASN A C 1
ATOM 1264 O O . ASN A 1 154 ? -20.182 13.136 10.359 1.00 74.00 154 ASN A O 1
ATOM 1268 N N . SER A 1 155 ? -18.795 11.615 11.245 1.00 72.94 155 SER A N 1
ATOM 1269 C CA . SER A 1 155 ? -19.333 11.700 12.608 1.00 72.94 155 SER A CA 1
ATOM 1270 C C . SER A 1 155 ? -18.626 12.791 13.420 1.00 72.94 155 SER A C 1
ATOM 1272 O O . SER A 1 155 ? -17.400 12.869 13.398 1.00 72.94 155 SER A O 1
ATOM 1274 N N . LEU A 1 156 ? -19.383 13.591 14.182 1.00 73.25 156 LEU A N 1
ATOM 1275 C CA . LEU A 1 156 ? -18.846 14.562 15.156 1.00 73.25 156 LEU A CA 1
ATOM 1276 C C . LEU A 1 156 ? -18.697 13.978 16.571 1.00 73.25 156 LEU A C 1
ATOM 1278 O O . LEU A 1 156 ? -18.214 14.645 17.488 1.00 73.25 156 LEU A O 1
ATOM 1282 N N . VAL A 1 157 ? -19.088 12.715 16.746 1.00 79.50 157 VAL A N 1
ATOM 1283 C CA . VAL A 1 157 ? -18.836 11.946 17.966 1.00 79.50 157 VAL A CA 1
ATOM 1284 C C . VAL A 1 157 ? -17.324 11.870 18.200 1.00 79.50 157 VAL A C 1
ATOM 1286 O O . VAL A 1 157 ? -16.564 11.637 17.269 1.00 79.50 157 VAL A O 1
ATOM 1289 N N . THR A 1 158 ? -16.878 12.027 19.444 1.00 76.75 158 THR A N 1
ATOM 1290 C CA . THR A 1 158 ? -15.448 12.072 19.801 1.00 76.75 158 THR A CA 1
ATOM 1291 C C . THR A 1 158 ? -14.913 10.756 20.360 1.00 76.75 158 THR A C 1
ATOM 1293 O O . THR A 1 158 ? -13.703 10.587 20.494 1.00 76.75 158 THR A O 1
ATOM 1296 N N . SER A 1 159 ? -15.789 9.810 20.716 1.00 84.81 159 SER A N 1
ATOM 1297 C CA . SER A 1 159 ? -15.411 8.467 21.170 1.00 84.81 159 SER A CA 1
ATOM 1298 C C . SER A 1 159 ? -16.592 7.491 21.112 1.00 84.81 159 SER A C 1
ATOM 1300 O O . SER A 1 159 ? -17.747 7.894 21.017 1.00 84.81 159 SER A O 1
ATOM 1302 N N . ILE A 1 160 ? -16.315 6.197 21.233 1.00 89.00 160 ILE A N 1
ATOM 1303 C CA . ILE A 1 160 ? -17.306 5.123 21.279 1.00 89.00 160 ILE A CA 1
ATOM 1304 C C . ILE A 1 160 ? -17.010 4.239 22.487 1.00 89.00 160 ILE A C 1
ATOM 1306 O O . ILE A 1 160 ? -15.848 3.931 22.765 1.00 89.00 160 ILE A O 1
ATOM 1310 N N . LYS A 1 161 ? -18.058 3.791 23.178 1.00 89.81 161 LYS A N 1
ATOM 1311 C CA . LYS A 1 161 ? -17.974 2.702 24.154 1.00 89.81 161 LYS A CA 1
ATOM 1312 C C . LYS A 1 161 ? -18.631 1.427 23.633 1.00 89.81 161 LYS A C 1
ATOM 1314 O O . LYS A 1 161 ? -19.214 1.386 22.558 1.00 89.81 161 LYS A O 1
ATOM 1319 N N . ASP A 1 162 ? -18.467 0.355 24.403 1.00 90.81 162 ASP A N 1
ATOM 1320 C CA . ASP A 1 162 ? -19.168 -0.917 24.218 1.00 90.81 162 ASP A CA 1
ATOM 1321 C C . ASP A 1 162 ? -18.966 -1.628 22.863 1.00 90.81 162 ASP A C 1
ATOM 1323 O O . ASP A 1 162 ? -19.678 -2.581 22.564 1.00 90.81 162 ASP A O 1
ATOM 1327 N N . LEU A 1 163 ? -17.930 -1.280 22.085 1.00 93.94 163 LEU A N 1
ATOM 1328 C CA . LEU A 1 163 ? -17.521 -2.039 20.883 1.00 93.94 163 LEU A CA 1
ATOM 1329 C C . LEU A 1 163 ? -17.188 -3.503 21.193 1.00 93.94 163 LEU A C 1
ATOM 1331 O O . LEU A 1 163 ? -17.483 -4.400 20.402 1.00 93.94 163 LEU A O 1
ATOM 1335 N N . ASN A 1 164 ? -16.663 -3.756 22.392 1.00 94.00 164 ASN A N 1
ATOM 1336 C CA . ASN A 1 164 ? -16.384 -5.090 22.910 1.00 94.00 164 ASN A CA 1
ATOM 1337 C C . ASN A 1 164 ? -17.649 -5.948 23.126 1.00 94.00 164 ASN A C 1
ATOM 1339 O O . ASN A 1 164 ? -17.534 -7.118 23.478 1.00 94.00 164 ASN A O 1
ATOM 1343 N N . THR A 1 165 ? -18.849 -5.394 22.937 1.00 94.56 165 THR A N 1
ATOM 1344 C CA . THR A 1 165 ? -20.119 -6.136 23.000 1.00 94.56 165 THR A CA 1
ATOM 1345 C C . THR A 1 165 ? -20.582 -6.673 21.643 1.00 94.56 165 THR A C 1
ATOM 1347 O O . THR A 1 165 ? -21.635 -7.301 21.575 1.00 94.56 165 THR A O 1
ATOM 1350 N N . LEU A 1 166 ? -19.799 -6.464 20.575 1.00 95.56 166 LEU A N 1
ATOM 1351 C CA . LEU A 1 166 ? -20.122 -6.855 19.198 1.00 95.56 166 LEU A CA 1
ATOM 1352 C C . LEU A 1 166 ? -19.311 -8.087 18.734 1.00 95.56 166 LEU A C 1
ATOM 1354 O O . LEU A 1 166 ? -18.361 -7.949 17.958 1.00 95.56 166 LEU A O 1
ATOM 1358 N N . PRO A 1 167 ? -19.642 -9.315 19.171 1.00 94.31 167 PRO A N 1
ATOM 1359 C CA . PRO A 1 167 ? -18.832 -10.505 18.882 1.00 94.31 167 PRO A CA 1
ATOM 1360 C C . PRO A 1 167 ? -18.789 -10.877 17.392 1.00 94.31 167 PRO A C 1
ATOM 1362 O O . PRO A 1 167 ? -17.852 -11.543 16.952 1.00 94.31 167 PRO A O 1
ATOM 1365 N N . GLU A 1 168 ? -19.788 -10.448 16.617 1.00 97.06 168 GLU A N 1
ATOM 1366 C CA . GLU A 1 168 ? -19.916 -10.735 15.185 1.00 97.06 168 GLU A CA 1
ATOM 1367 C C . GLU A 1 168 ? -19.239 -9.695 14.281 1.00 97.06 168 GLU A C 1
ATOM 1369 O O . GLU A 1 168 ? -19.212 -9.889 13.066 1.00 97.06 168 GLU A O 1
ATOM 1374 N N . LEU A 1 169 ? -18.660 -8.627 14.848 1.00 97.69 169 LEU A N 1
ATOM 1375 C CA . LEU A 1 169 ? -18.102 -7.511 14.086 1.00 97.69 169 LEU A CA 1
ATOM 1376 C C . LEU A 1 169 ? -16.934 -7.965 13.202 1.00 97.69 169 LEU A C 1
ATOM 1378 O O . LEU A 1 169 ? -15.899 -8.399 13.706 1.00 97.69 169 LEU A O 1
ATOM 1382 N N . LYS A 1 170 ? -17.102 -7.813 11.887 1.00 98.00 170 LYS A N 1
ATOM 1383 C CA . LYS A 1 170 ? -16.108 -8.115 10.847 1.00 98.00 170 LYS A CA 1
ATOM 1384 C C . LYS A 1 170 ? -15.468 -6.869 10.263 1.00 98.00 170 LYS A C 1
ATOM 1386 O O . LYS A 1 170 ? -14.313 -6.923 9.848 1.00 98.00 170 LYS A O 1
ATOM 1391 N N . ARG A 1 171 ? -16.194 -5.751 10.230 1.00 97.88 171 ARG A N 1
ATOM 1392 C CA . ARG A 1 171 ? -15.691 -4.494 9.676 1.00 97.88 171 ARG A CA 1
ATOM 1393 C C . ARG A 1 171 ? -16.075 -3.296 10.524 1.00 97.88 171 ARG A C 1
ATOM 1395 O O . ARG A 1 171 ? -17.252 -3.115 10.840 1.00 97.88 171 ARG A O 1
ATOM 1402 N N . PHE A 1 172 ? -15.083 -2.459 10.806 1.00 96.81 172 PHE A N 1
ATOM 1403 C CA . PHE A 1 172 ? -15.257 -1.186 11.488 1.00 96.81 172 PHE A CA 1
ATOM 1404 C C . PHE A 1 172 ? -14.578 -0.057 10.710 1.00 96.81 172 PHE A C 1
ATOM 1406 O O . PHE A 1 172 ? -13.359 -0.067 10.544 1.00 96.81 172 PHE A O 1
ATOM 1413 N N . ASP A 1 173 ? -15.364 0.931 10.287 1.00 95.06 173 ASP A N 1
ATOM 1414 C CA . ASP A 1 173 ? -14.864 2.135 9.625 1.00 95.06 173 ASP A CA 1
ATOM 1415 C C . ASP A 1 173 ? -15.269 3.364 10.443 1.00 95.06 173 ASP A C 1
ATOM 1417 O O . ASP A 1 173 ? -16.456 3.643 10.604 1.00 95.06 173 ASP A O 1
ATOM 1421 N N . TRP A 1 174 ? -14.288 4.135 10.897 1.00 91.69 174 TRP A N 1
ATOM 1422 C CA . TRP A 1 174 ? -14.481 5.437 11.519 1.00 91.69 174 TRP A CA 1
ATOM 1423 C C . TRP A 1 174 ? -13.824 6.512 10.667 1.00 91.69 174 TRP A C 1
ATOM 1425 O O . TRP A 1 174 ? -12.596 6.598 10.621 1.00 91.69 174 TRP A O 1
ATOM 1435 N N . ARG A 1 175 ? -14.651 7.306 9.981 1.00 88.56 175 ARG A N 1
ATOM 1436 C CA . ARG A 1 175 ? -14.200 8.350 9.058 1.00 88.56 175 ARG A CA 1
ATOM 1437 C C . ARG A 1 175 ? -14.624 9.728 9.521 1.00 88.56 175 ARG A C 1
ATOM 1439 O O . ARG A 1 175 ? -15.754 9.911 9.987 1.00 88.56 175 ARG A O 1
ATOM 1446 N N . VAL A 1 176 ? -13.734 10.689 9.320 1.00 82.50 176 VAL A N 1
ATOM 1447 C CA . VAL A 1 176 ? -13.967 12.096 9.638 1.00 82.50 176 VAL A CA 1
ATOM 1448 C C . VAL A 1 176 ? -13.733 12.916 8.380 1.00 82.50 176 VAL A C 1
ATOM 1450 O O . VAL A 1 176 ? -12.663 12.870 7.782 1.00 82.50 176 VAL A O 1
ATOM 1453 N N . ASP A 1 177 ? -14.734 13.697 7.988 1.00 80.44 177 ASP A N 1
ATOM 1454 C CA . ASP A 1 177 ? -14.598 14.634 6.878 1.00 80.44 177 ASP A CA 1
ATOM 1455 C C . ASP A 1 177 ? -14.125 15.984 7.405 1.00 80.44 177 ASP A C 1
ATOM 1457 O O . ASP A 1 177 ? -14.872 16.735 8.038 1.00 80.44 177 ASP A O 1
ATOM 1461 N N . ALA A 1 178 ? -12.847 16.267 7.164 1.00 82.44 178 ALA A N 1
ATOM 1462 C CA . ALA A 1 178 ? -12.202 17.494 7.602 1.00 82.44 178 ALA A CA 1
ATOM 1463 C C . ALA A 1 178 ? -12.822 18.749 6.975 1.00 82.44 178 ALA A C 1
ATOM 1465 O O . ALA A 1 178 ? -12.876 19.797 7.625 1.00 82.44 178 ALA A O 1
ATOM 1466 N N . TYR A 1 179 ? -13.306 18.653 5.732 1.00 82.56 179 TYR A N 1
ATOM 1467 C CA . TYR A 1 179 ? -13.942 19.778 5.059 1.00 82.56 179 TYR A CA 1
ATOM 1468 C C . TYR A 1 179 ? -15.263 20.111 5.752 1.00 82.56 179 TYR A C 1
ATOM 1470 O O . TYR A 1 179 ? -15.429 21.240 6.219 1.00 82.56 179 TYR A O 1
ATOM 1478 N N . ASP A 1 180 ? -16.143 19.123 5.922 1.00 76.44 180 ASP A N 1
ATOM 1479 C CA . ASP A 1 180 ? -17.426 19.306 6.610 1.00 76.44 180 ASP A CA 1
ATOM 1480 C C . ASP A 1 180 ? -17.234 19.776 8.063 1.00 76.44 180 ASP A C 1
ATOM 1482 O O . ASP A 1 180 ? -17.934 20.689 8.519 1.00 76.44 180 ASP A O 1
ATOM 1486 N N . PHE A 1 181 ? -16.255 19.210 8.783 1.00 77.88 181 PHE A N 1
ATOM 1487 C CA . PHE A 1 181 ? -15.920 19.630 10.146 1.00 77.88 181 PHE A CA 1
ATOM 1488 C C . PHE A 1 181 ? -15.560 21.120 10.196 1.00 77.88 181 PHE A C 1
ATOM 1490 O O . PHE A 1 181 ? -16.126 21.864 10.999 1.00 77.88 181 PHE A O 1
ATOM 1497 N N . SER A 1 182 ? -14.678 21.574 9.297 1.00 82.44 182 SER A N 1
ATOM 1498 C CA . SER A 1 182 ? -14.226 22.970 9.246 1.00 82.44 182 SER A CA 1
ATOM 1499 C C . SER A 1 182 ? -15.343 23.964 8.911 1.00 82.44 182 SER A C 1
ATOM 1501 O O . SER A 1 182 ? -15.338 25.085 9.411 1.00 82.44 182 SER A O 1
ATOM 1503 N N . GLN A 1 183 ? -16.331 23.568 8.098 1.00 80.75 183 GLN A N 1
ATOM 1504 C CA . GLN A 1 183 ? -17.470 24.434 7.773 1.00 80.75 183 GLN A CA 1
ATOM 1505 C C . GLN A 1 183 ? -18.404 24.629 8.973 1.00 80.75 183 GLN A C 1
ATOM 1507 O O . GLN A 1 183 ? -19.023 25.684 9.115 1.00 80.75 183 GLN A O 1
ATOM 1512 N N . ARG A 1 184 ? -18.531 23.612 9.832 1.00 75.19 184 ARG A N 1
ATOM 1513 C CA . ARG A 1 184 ? -19.474 23.621 10.957 1.00 75.19 184 ARG A CA 1
ATOM 1514 C C . ARG A 1 184 ? -18.868 24.165 12.244 1.00 75.19 184 ARG A C 1
ATOM 1516 O O . ARG A 1 184 ? -19.571 24.826 13.007 1.00 75.19 184 ARG A O 1
ATOM 1523 N N . TYR A 1 185 ? -17.582 23.912 12.457 1.00 76.88 185 TYR A N 1
ATOM 1524 C CA . TYR A 1 185 ? -16.815 24.427 13.584 1.00 76.88 185 TYR A CA 1
ATOM 1525 C C . TYR A 1 185 ? -15.592 25.199 13.086 1.00 76.88 185 TYR A C 1
ATOM 1527 O O . TYR A 1 185 ? -14.463 24.761 13.298 1.00 76.88 185 TYR A O 1
ATOM 1535 N N . PRO A 1 186 ? -15.795 26.361 12.441 1.00 82.81 186 PRO A N 1
ATOM 1536 C CA . PRO A 1 186 ? -14.692 27.144 11.882 1.00 82.81 186 PRO A CA 1
ATOM 1537 C C . PRO A 1 186 ? -13.680 27.602 12.942 1.00 82.81 186 PRO A C 1
ATOM 1539 O O . PRO A 1 186 ? -12.530 27.876 12.612 1.00 82.81 186 PRO A O 1
ATOM 1542 N N . ASP A 1 187 ? -14.099 27.650 14.210 1.00 86.00 187 ASP A N 1
ATOM 1543 C CA . ASP A 1 187 ? -13.276 28.073 15.344 1.00 86.00 187 ASP A CA 1
ATOM 1544 C C . ASP A 1 187 ? -12.648 26.897 16.125 1.00 86.00 187 ASP A C 1
ATOM 1546 O O . ASP A 1 187 ? -11.988 27.122 17.140 1.00 86.00 187 ASP A O 1
ATOM 1550 N N . ILE A 1 188 ? -12.862 25.642 15.700 1.00 82.00 188 ILE A N 1
ATOM 1551 C CA . ILE A 1 188 ? -12.303 24.445 16.350 1.00 82.00 188 ILE A CA 1
ATOM 1552 C C . ILE A 1 188 ? -11.350 23.751 15.380 1.00 82.00 188 ILE A C 1
ATOM 1554 O O . ILE A 1 188 ? -11.729 23.361 14.280 1.00 82.00 188 ILE A O 1
ATOM 1558 N N . GLU A 1 189 ? -10.107 23.547 15.808 1.00 84.31 189 GLU A N 1
ATOM 1559 C CA . GLU A 1 189 ? -9.133 22.780 15.039 1.00 84.31 189 GLU A CA 1
ATOM 1560 C C . GLU A 1 189 ? -9.439 21.278 15.130 1.00 84.31 189 GLU A C 1
ATOM 1562 O O . GLU A 1 189 ? -9.536 20.711 16.225 1.00 84.31 189 GLU A O 1
ATOM 1567 N N . LEU A 1 190 ? -9.574 20.618 13.976 1.00 84.56 190 LEU A N 1
ATOM 1568 C CA . LEU A 1 190 ? -9.685 19.165 13.923 1.00 84.56 190 LEU A CA 1
ATOM 1569 C C . LEU A 1 190 ? -8.317 18.544 14.209 1.00 84.56 190 LEU A C 1
ATOM 1571 O O . LEU A 1 190 ? -7.400 18.642 13.396 1.00 84.56 190 LEU A O 1
ATOM 1575 N N . THR A 1 191 ? -8.195 17.874 15.351 1.00 87.44 191 THR A N 1
ATOM 1576 C CA . THR A 1 191 ? -6.952 17.219 15.769 1.00 87.44 191 THR A CA 1
ATOM 1577 C C . THR A 1 191 ? -7.186 15.744 16.097 1.00 87.44 191 THR A C 1
ATOM 1579 O O . THR A 1 191 ? -8.253 15.384 16.613 1.00 87.44 191 THR A O 1
ATOM 1582 N N . PRO A 1 192 ? -6.206 14.862 15.815 1.00 89.88 192 PRO A N 1
ATOM 1583 C CA . PRO A 1 192 ? -6.311 13.461 16.190 1.00 89.88 192 PRO A CA 1
ATOM 1584 C C . PRO A 1 192 ? -6.507 13.291 17.697 1.00 89.88 192 PRO A C 1
ATOM 1586 O O . PRO A 1 192 ? -5.807 13.906 18.501 1.00 89.88 192 PRO A O 1
ATOM 1589 N N . SER A 1 193 ? -7.458 12.444 18.084 1.00 86.50 193 SER A N 1
ATOM 1590 C CA . SER A 1 193 ? -7.893 12.319 19.478 1.00 86.50 193 SER A CA 1
ATOM 1591 C C . SER A 1 193 ? -7.524 10.969 20.084 1.00 86.50 193 SER A C 1
ATOM 1593 O O . SER A 1 193 ? -7.577 9.932 19.425 1.00 86.50 193 SER A O 1
ATOM 1595 N N . ALA A 1 194 ? -7.190 10.962 21.377 1.00 85.88 194 ALA A N 1
ATOM 1596 C CA . ALA A 1 194 ? -6.936 9.733 22.126 1.00 85.88 194 ALA A CA 1
ATOM 1597 C C . ALA A 1 194 ? -8.248 8.977 22.388 1.00 85.88 194 ALA A C 1
ATOM 1599 O O . ALA A 1 194 ? -8.898 9.163 23.421 1.00 85.88 194 ALA A O 1
ATOM 1600 N N . VAL A 1 195 ? -8.630 8.125 21.438 1.00 84.50 195 VAL A N 1
ATOM 1601 C CA . VAL A 1 195 ? -9.823 7.279 21.519 1.00 84.50 195 VAL A CA 1
ATOM 1602 C C . VAL A 1 195 ? -9.542 6.002 22.315 1.00 84.50 195 VAL A C 1
ATOM 1604 O O . VAL A 1 195 ? -8.482 5.389 22.206 1.00 84.50 195 VAL A O 1
ATOM 1607 N N . ASN A 1 196 ? -10.521 5.580 23.115 1.00 86.75 196 ASN A N 1
ATOM 1608 C CA . ASN A 1 196 ? -10.444 4.375 23.949 1.00 86.75 196 ASN A CA 1
ATOM 1609 C C . ASN A 1 196 ? -11.246 3.226 23.321 1.00 86.75 196 ASN A C 1
ATOM 1611 O O . ASN A 1 196 ? -12.047 2.584 24.004 1.00 86.75 196 ASN A O 1
ATOM 1615 N N . PHE A 1 197 ? -11.097 3.006 22.014 1.00 91.88 197 PHE A N 1
ATOM 1616 C CA . PHE A 1 197 ? -11.792 1.910 21.345 1.00 91.88 197 PHE A CA 1
ATOM 1617 C C . PHE A 1 197 ? -11.291 0.570 21.888 1.00 91.88 197 PHE A C 1
ATOM 1619 O O . PHE A 1 197 ? -10.087 0.306 21.922 1.00 91.88 197 PHE A O 1
ATOM 1626 N N . ASP A 1 198 ? -12.230 -0.254 22.352 1.00 94.00 198 ASP A N 1
ATOM 1627 C CA . ASP A 1 198 ? -11.948 -1.567 22.921 1.00 94.00 198 ASP A CA 1
ATOM 1628 C C . ASP A 1 198 ? -12.407 -2.656 21.952 1.00 94.00 198 ASP A C 1
ATOM 1630 O O . ASP A 1 198 ? -13.563 -3.077 21.992 1.00 94.00 198 ASP A O 1
ATOM 1634 N N . PHE A 1 199 ? -11.489 -3.104 21.090 1.00 95.12 199 PHE A N 1
ATOM 1635 C CA . PHE A 1 199 ? -11.735 -4.194 20.149 1.00 95.12 199 PHE A CA 1
ATOM 1636 C C . PHE A 1 199 ? -11.396 -5.584 20.708 1.00 95.12 199 PHE A C 1
ATOM 1638 O O . PHE A 1 199 ? -11.381 -6.571 19.971 1.00 95.12 199 PHE A O 1
ATOM 1645 N N . SER A 1 200 ? -11.097 -5.696 22.009 1.00 93.88 200 SER A N 1
ATOM 1646 C CA . SER A 1 200 ? -10.508 -6.913 22.594 1.00 93.88 200 SER A CA 1
ATOM 1647 C C . SER A 1 200 ? -11.381 -8.168 22.480 1.00 93.88 200 SER A C 1
ATOM 1649 O O . SER A 1 200 ? -10.866 -9.277 22.596 1.00 93.88 200 SER A O 1
ATOM 1651 N N . GLN A 1 201 ? -12.688 -8.006 22.251 1.00 94.06 201 GLN A N 1
ATOM 1652 C CA . GLN A 1 201 ? -13.650 -9.103 22.095 1.00 94.06 201 GLN A CA 1
ATOM 1653 C C . GLN A 1 201 ? -14.137 -9.286 20.646 1.00 94.06 201 GLN A C 1
ATOM 1655 O O . GLN A 1 201 ? -14.932 -10.184 20.373 1.00 94.06 201 GLN A O 1
ATOM 1660 N N . ASN A 1 202 ? -13.659 -8.478 19.694 1.00 95.88 202 ASN A N 1
ATOM 1661 C CA . ASN A 1 202 ? -14.065 -8.551 18.288 1.00 95.88 202 ASN A CA 1
ATOM 1662 C C . ASN A 1 202 ? -13.162 -9.523 17.509 1.00 95.88 202 ASN A C 1
ATOM 1664 O O . ASN A 1 202 ? -12.439 -9.143 16.593 1.00 95.88 202 ASN A O 1
ATOM 1668 N N . ASN A 1 203 ? -13.193 -10.808 17.875 1.00 94.06 203 ASN A N 1
ATOM 1669 C CA . ASN A 1 203 ? -12.306 -11.832 17.297 1.00 94.06 203 ASN A CA 1
ATOM 1670 C C . ASN A 1 203 ? -12.561 -12.131 15.807 1.00 94.06 203 ASN A C 1
ATOM 1672 O O . ASN A 1 203 ? -11.747 -12.801 15.176 1.00 94.06 203 ASN A O 1
ATOM 1676 N N . LYS A 1 204 ? -13.689 -11.664 15.261 1.00 96.56 204 LYS A N 1
ATOM 1677 C CA . LYS A 1 204 ? -14.061 -11.790 13.846 1.00 96.56 204 LYS A CA 1
ATOM 1678 C C . LYS A 1 204 ? -13.684 -10.565 13.012 1.00 96.56 204 LYS A C 1
ATOM 1680 O O . LYS A 1 204 ? -13.976 -10.563 11.822 1.00 96.56 204 LYS A O 1
ATOM 1685 N N . LEU A 1 205 ? -13.057 -9.545 13.607 1.00 97.88 205 LEU A N 1
ATOM 1686 C CA . LEU A 1 205 ? -12.694 -8.319 12.902 1.00 97.88 205 LEU A CA 1
ATOM 1687 C C . LEU A 1 205 ? -11.664 -8.632 11.810 1.00 97.88 205 LEU A C 1
ATOM 1689 O O . LEU A 1 205 ? -10.565 -9.109 12.087 1.00 97.88 205 LEU A O 1
ATOM 1693 N N . GLU A 1 206 ? -12.024 -8.357 10.563 1.00 97.88 206 GLU A N 1
ATOM 1694 C CA . GLU A 1 206 ? -11.178 -8.558 9.389 1.00 97.88 206 GLU A CA 1
ATOM 1695 C C . GLU A 1 206 ? -10.637 -7.223 8.873 1.00 97.88 206 GLU A C 1
ATOM 1697 O O . GLU A 1 206 ? -9.449 -7.136 8.555 1.00 97.88 206 GLU A O 1
ATOM 1702 N N . ASP A 1 207 ? -11.482 -6.190 8.833 1.00 98.25 207 ASP A N 1
ATOM 1703 C CA . ASP A 1 207 ? -11.153 -4.884 8.267 1.00 98.25 207 ASP A CA 1
ATOM 1704 C C . ASP A 1 207 ? -11.373 -3.754 9.284 1.00 98.25 207 ASP A C 1
ATOM 1706 O O . ASP A 1 207 ? -12.445 -3.619 9.881 1.00 98.25 207 ASP A O 1
ATOM 1710 N N . LEU A 1 208 ? -10.347 -2.921 9.453 1.00 97.56 208 LEU A N 1
ATOM 1711 C CA . LEU A 1 208 ? -10.345 -1.767 10.346 1.00 97.56 208 LEU A CA 1
ATOM 1712 C C . LEU A 1 208 ? -9.893 -0.520 9.584 1.00 97.56 208 LEU A C 1
ATOM 1714 O O . LEU A 1 208 ? -8.790 -0.494 9.036 1.00 97.56 208 LEU A O 1
ATOM 1718 N N . LEU A 1 209 ? -10.715 0.526 9.595 1.00 96.69 209 LEU A N 1
ATOM 1719 C CA . LEU A 1 209 ? -10.350 1.852 9.111 1.00 96.69 209 LEU A CA 1
ATOM 1720 C C . LEU A 1 209 ? -10.619 2.891 10.196 1.00 96.69 209 LEU A C 1
ATOM 1722 O O . LEU A 1 209 ? -11.738 2.988 10.690 1.00 96.69 209 LEU A O 1
ATOM 1726 N N . LEU A 1 210 ? -9.601 3.672 10.541 1.00 94.94 210 LEU A N 1
ATOM 1727 C CA . LEU A 1 210 ? -9.673 4.739 11.536 1.00 94.94 210 LEU A CA 1
ATOM 1728 C C . LEU A 1 210 ? -9.061 6.018 10.966 1.00 94.94 210 LEU A C 1
ATOM 1730 O O . LEU A 1 210 ? -8.009 5.964 10.332 1.00 94.94 210 LEU A O 1
ATOM 1734 N N . GLU A 1 211 ? -9.679 7.160 11.233 1.00 93.44 211 GLU A N 1
ATOM 1735 C CA . GLU A 1 211 ? -9.158 8.481 10.871 1.00 93.44 211 GLU A CA 1
ATOM 1736 C C . GLU A 1 211 ? -9.098 9.378 12.115 1.00 93.44 211 GLU A C 1
ATOM 1738 O O . GLU A 1 211 ? -9.968 9.283 12.985 1.00 93.44 211 GLU A O 1
ATOM 1743 N N . TYR A 1 212 ? -8.079 10.238 12.199 1.00 91.69 212 TYR A N 1
ATOM 1744 C CA . TYR A 1 212 ? -7.887 11.214 13.282 1.00 91.69 212 TYR A CA 1
ATOM 1745 C C . TYR A 1 212 ? -7.793 10.587 14.686 1.00 91.69 212 TYR A C 1
ATOM 1747 O O . TYR A 1 212 ? -8.442 11.031 15.638 1.00 91.69 212 TYR A O 1
ATOM 1755 N N . VAL A 1 213 ? -6.947 9.563 14.845 1.00 92.38 213 VAL A N 1
ATOM 1756 C CA . VAL A 1 213 ? -6.766 8.858 16.129 1.00 92.38 213 VAL A CA 1
ATOM 1757 C C . VAL A 1 213 ? -5.346 8.965 16.684 1.00 92.38 213 VAL A C 1
ATOM 1759 O O . VAL A 1 213 ? -4.357 8.750 15.987 1.00 92.38 213 VAL A O 1
ATOM 1762 N N . GLU A 1 214 ? -5.235 9.218 17.986 1.00 93.94 214 GLU A N 1
ATOM 1763 C CA . GLU A 1 214 ? -4.011 8.984 18.754 1.00 93.94 214 GLU A CA 1
ATOM 1764 C C . GLU A 1 214 ? -4.036 7.555 19.319 1.00 93.94 214 GLU A C 1
ATOM 1766 O O . GLU A 1 214 ? -4.925 7.187 20.090 1.00 93.94 214 GLU A O 1
ATOM 1771 N N . MET A 1 215 ? -3.054 6.733 18.940 1.00 91.56 215 MET A N 1
ATOM 1772 C CA . MET A 1 215 ? -3.156 5.271 19.058 1.00 91.56 215 MET A CA 1
ATOM 1773 C C . MET A 1 215 ? -2.956 4.705 20.473 1.00 91.56 215 MET A C 1
ATOM 1775 O O . MET A 1 215 ? -3.327 3.561 20.734 1.00 91.56 215 MET A O 1
ATOM 1779 N N . GLY A 1 216 ? -2.410 5.489 21.404 1.00 86.56 216 GLY A N 1
ATOM 1780 C CA . GLY A 1 216 ? -1.862 4.981 22.670 1.00 86.56 216 GLY A CA 1
ATOM 1781 C C . GLY A 1 216 ? -2.854 4.402 23.690 1.00 86.56 216 GLY A C 1
ATOM 1782 O O . GLY A 1 216 ? -2.417 3.895 24.723 1.00 86.56 216 GLY A O 1
ATOM 1783 N N . LYS A 1 217 ? -4.171 4.488 23.456 1.00 87.94 217 LYS A N 1
ATOM 1784 C CA . LYS A 1 217 ? -5.208 3.981 24.383 1.00 87.94 217 LYS A CA 1
ATOM 1785 C C . LYS A 1 217 ? -6.140 2.928 23.783 1.00 87.94 217 LYS A C 1
ATOM 1787 O O . LYS A 1 217 ? -7.045 2.452 24.472 1.00 87.94 217 LYS A O 1
ATOM 1792 N N . MET A 1 218 ? -5.933 2.560 22.523 1.00 91.06 218 MET A N 1
ATOM 1793 C CA . MET A 1 218 ? -6.757 1.553 21.866 1.00 91.06 218 MET A CA 1
ATOM 1794 C C . MET A 1 218 ? -6.406 0.150 22.360 1.00 91.06 218 MET A C 1
ATOM 1796 O O . MET A 1 218 ? -5.251 -0.156 22.656 1.00 91.06 218 MET A O 1
ATOM 1800 N N . LYS A 1 219 ? -7.412 -0.723 22.416 1.00 93.38 219 LYS A N 1
ATOM 1801 C CA . LYS A 1 219 ? -7.208 -2.165 22.565 1.00 93.38 219 LYS A CA 1
ATOM 1802 C C . LYS A 1 219 ? -7.611 -2.845 21.271 1.00 93.38 219 LYS A C 1
ATOM 1804 O O . LYS A 1 219 ? -8.708 -2.619 20.771 1.00 93.38 219 LYS A O 1
ATOM 1809 N N . TYR A 1 220 ? -6.733 -3.691 20.762 1.00 92.19 220 TYR A N 1
ATOM 1810 C CA . TYR A 1 220 ? -6.919 -4.412 19.508 1.00 92.19 220 TYR A CA 1
ATOM 1811 C C . TYR A 1 220 ? -7.453 -5.829 19.763 1.00 92.19 220 TYR A C 1
ATOM 1813 O O . TYR A 1 220 ? -7.347 -6.324 20.893 1.00 92.19 220 TYR A O 1
ATOM 1821 N N . PRO A 1 221 ? -8.048 -6.488 18.752 1.00 91.81 221 PRO A N 1
ATOM 1822 C CA . PRO A 1 221 ? -8.441 -7.885 18.882 1.00 91.81 221 PRO A CA 1
ATOM 1823 C C . PRO A 1 221 ? -7.217 -8.780 19.113 1.00 91.81 221 PRO A C 1
ATOM 1825 O O . PRO A 1 221 ? -6.108 -8.478 18.676 1.00 91.81 221 PRO A O 1
ATOM 1828 N N . VAL A 1 222 ? -7.433 -9.918 19.779 1.00 85.44 222 VAL A N 1
ATOM 1829 C CA . VAL A 1 222 ? -6.391 -10.950 19.952 1.00 85.44 222 VAL A CA 1
ATOM 1830 C C . VAL A 1 222 ? -6.068 -11.624 18.613 1.00 85.44 222 VAL A C 1
ATOM 1832 O O . VAL A 1 222 ? -4.934 -12.037 18.370 1.00 85.44 222 VAL A O 1
ATOM 1835 N N . GLY A 1 223 ? -7.077 -11.746 17.746 1.00 88.19 223 GLY A N 1
ATOM 1836 C CA . GLY A 1 223 ? -6.943 -12.288 16.399 1.00 88.19 223 GLY A CA 1
ATOM 1837 C C . GLY A 1 223 ? -6.212 -11.344 15.445 1.00 88.19 223 GLY A C 1
ATOM 1838 O O . GLY A 1 223 ? -6.192 -10.128 15.620 1.00 88.19 223 GLY A O 1
ATOM 1839 N N . LYS A 1 224 ? -5.627 -11.928 14.399 1.00 93.94 224 LYS A N 1
ATOM 1840 C CA . LYS A 1 224 ? -4.951 -11.187 13.335 1.00 93.94 224 LYS A CA 1
ATOM 1841 C C . LYS A 1 224 ? -5.973 -10.677 12.320 1.00 93.94 224 LYS A C 1
ATOM 1843 O O . LYS A 1 224 ? -6.612 -11.490 11.653 1.00 93.94 224 LYS A O 1
ATOM 1848 N N . ILE A 1 225 ? -6.096 -9.359 12.174 1.00 97.38 225 ILE A N 1
ATOM 1849 C CA . ILE A 1 225 ? -6.990 -8.753 11.178 1.00 97.38 225 ILE A CA 1
ATOM 1850 C C . ILE A 1 225 ? -6.400 -8.889 9.767 1.00 97.38 225 ILE A C 1
ATOM 1852 O O . ILE A 1 225 ? -5.185 -9.002 9.577 1.00 97.38 225 ILE A O 1
ATOM 1856 N N . LYS A 1 226 ? -7.244 -8.862 8.737 1.00 98.00 226 LYS A N 1
ATOM 1857 C CA . LYS A 1 226 ? -6.791 -8.920 7.343 1.00 98.00 226 LYS A CA 1
ATOM 1858 C C . LYS A 1 226 ? -6.187 -7.586 6.910 1.00 98.00 226 LYS A C 1
ATOM 1860 O O . LYS A 1 226 ? -5.091 -7.574 6.338 1.00 98.00 226 LYS A O 1
ATOM 1865 N N . THR A 1 227 ? -6.876 -6.488 7.210 1.00 98.25 227 THR A N 1
ATOM 1866 C CA . THR A 1 227 ? -6.475 -5.144 6.790 1.00 98.25 227 THR A CA 1
ATOM 1867 C C . THR A 1 227 ? -6.747 -4.125 7.889 1.00 98.25 227 THR A C 1
ATOM 1869 O O . THR A 1 227 ? -7.871 -3.996 8.361 1.00 98.25 227 THR A O 1
ATOM 1872 N N . GLY A 1 228 ? -5.725 -3.360 8.263 1.00 97.94 228 GLY A N 1
ATOM 1873 C CA . GLY A 1 228 ? -5.846 -2.178 9.110 1.00 97.94 228 GLY A CA 1
ATOM 1874 C C . GLY A 1 228 ? -5.353 -0.944 8.369 1.00 97.94 228 GLY A C 1
ATOM 1875 O O . GLY A 1 228 ? -4.267 -0.961 7.793 1.00 97.94 228 GLY A O 1
ATOM 1876 N N . THR A 1 229 ? -6.134 0.130 8.368 1.00 98.00 229 THR A N 1
ATOM 1877 C CA . THR A 1 229 ? -5.724 1.446 7.868 1.00 98.00 229 THR A CA 1
ATOM 1878 C C . THR A 1 229 ? -6.023 2.500 8.919 1.00 98.00 229 THR A C 1
ATOM 1880 O O . THR A 1 229 ? -7.161 2.639 9.353 1.00 98.00 229 THR A O 1
ATOM 1883 N N . ILE A 1 230 ? -5.005 3.254 9.309 1.00 96.88 230 ILE A N 1
ATOM 1884 C CA . ILE A 1 230 ? -5.129 4.353 10.260 1.00 96.88 230 ILE A CA 1
ATOM 1885 C C . ILE A 1 230 ? -4.592 5.606 9.569 1.00 96.88 230 ILE A C 1
ATOM 1887 O O . ILE A 1 230 ? -3.425 5.637 9.182 1.00 96.88 230 ILE A O 1
ATOM 1891 N N . ARG A 1 231 ? -5.445 6.605 9.348 1.00 95.38 231 ARG A N 1
ATOM 1892 C CA . ARG A 1 231 ? -5.091 7.882 8.709 1.00 95.38 231 ARG A CA 1
ATOM 1893 C C . ARG A 1 231 ? -5.137 9.010 9.718 1.00 95.38 231 ARG A C 1
ATOM 1895 O O . ARG A 1 231 ? -5.847 8.914 10.720 1.00 95.38 231 ARG A O 1
ATOM 1902 N N . ASP A 1 232 ? -4.354 10.048 9.453 1.00 93.88 232 ASP A N 1
ATOM 1903 C CA . ASP A 1 232 ? -4.196 11.194 10.347 1.00 93.88 232 ASP A CA 1
ATOM 1904 C C . ASP A 1 232 ? -3.893 10.729 11.783 1.00 93.88 232 ASP A C 1
ATOM 1906 O O . ASP A 1 232 ? -4.446 11.208 12.770 1.00 93.88 232 ASP A O 1
ATOM 1910 N N . ALA A 1 233 ? -3.055 9.694 11.885 1.00 95.00 233 ALA A N 1
ATOM 1911 C CA . ALA A 1 233 ? -2.728 9.024 13.128 1.00 95.00 233 ALA A CA 1
ATOM 1912 C C . ALA A 1 233 ? -1.680 9.807 13.919 1.00 95.00 233 ALA A C 1
ATOM 1914 O O . ALA A 1 233 ? -0.765 10.395 13.343 1.00 95.00 233 ALA A O 1
ATOM 1915 N N . ILE A 1 234 ? -1.735 9.709 15.244 1.00 95.56 234 ILE A N 1
ATOM 1916 C CA . ILE A 1 234 ? -0.624 10.098 16.113 1.00 95.56 234 ILE A CA 1
ATOM 1917 C C . ILE A 1 234 ? -0.077 8.853 16.807 1.00 95.56 234 ILE A C 1
ATOM 1919 O O . ILE A 1 234 ? -0.740 8.248 17.655 1.00 95.56 234 ILE A O 1
ATOM 1923 N N . VAL A 1 235 ? 1.145 8.475 16.426 1.00 95.19 235 VAL A N 1
ATOM 1924 C CA . VAL A 1 235 ? 1.901 7.371 17.030 1.00 95.19 235 VAL A CA 1
ATOM 1925 C C . VAL A 1 235 ? 2.767 7.938 18.147 1.00 95.19 235 VAL A C 1
ATOM 1927 O O . VAL A 1 235 ? 3.633 8.779 17.898 1.00 95.19 235 VAL A O 1
ATOM 1930 N N . ASN A 1 236 ? 2.557 7.491 19.387 1.00 92.88 236 ASN A N 1
ATOM 1931 C CA . ASN A 1 236 ? 3.356 7.977 20.510 1.00 92.88 236 ASN A CA 1
ATOM 1932 C C . ASN A 1 236 ? 4.657 7.180 20.655 1.00 92.88 236 ASN A C 1
ATOM 1934 O O . ASN A 1 236 ? 5.704 7.754 20.950 1.00 92.88 236 ASN A O 1
ATOM 1938 N N . LYS A 1 237 ? 4.582 5.859 20.465 1.00 94.50 237 LYS A N 1
ATOM 1939 C CA . LYS A 1 237 ? 5.686 4.911 20.669 1.00 94.50 237 LYS A CA 1
ATOM 1940 C C . LYS A 1 237 ? 5.487 3.634 19.848 1.00 94.50 237 LYS A C 1
ATOM 1942 O O . LYS A 1 237 ? 4.392 3.374 19.354 1.00 94.50 237 LYS A O 1
ATOM 1947 N N . GLY A 1 238 ? 6.540 2.826 19.717 1.00 95.31 238 GLY A N 1
ATOM 1948 C CA . GLY A 1 238 ? 6.510 1.595 18.917 1.00 95.31 238 GLY A CA 1
ATOM 1949 C C . GLY A 1 238 ? 5.481 0.576 19.411 1.00 95.31 238 GLY A C 1
ATOM 1950 O O . GLY A 1 238 ? 4.835 -0.087 18.602 1.00 95.31 238 GLY A O 1
ATOM 1951 N N . GLU A 1 239 ? 5.242 0.528 20.725 1.00 95.44 239 GLU A N 1
ATOM 1952 C CA . GLU A 1 239 ? 4.259 -0.363 21.345 1.00 95.44 239 GLU A CA 1
ATOM 1953 C C . GLU A 1 239 ? 2.826 -0.118 20.853 1.00 95.44 239 GLU A C 1
ATOM 1955 O O . GLU A 1 239 ? 2.024 -1.050 20.851 1.00 95.44 239 GLU A O 1
ATOM 1960 N N . ASP A 1 240 ? 2.507 1.100 20.404 1.00 94.56 240 ASP A N 1
ATOM 1961 C CA . ASP A 1 240 ? 1.183 1.423 19.862 1.00 94.56 240 ASP A CA 1
ATOM 1962 C C . ASP A 1 240 ? 0.924 0.672 18.542 1.00 94.56 240 ASP A C 1
ATOM 1964 O O . ASP A 1 240 ? -0.211 0.296 18.247 1.00 94.56 240 ASP A O 1
ATOM 1968 N N . ILE A 1 2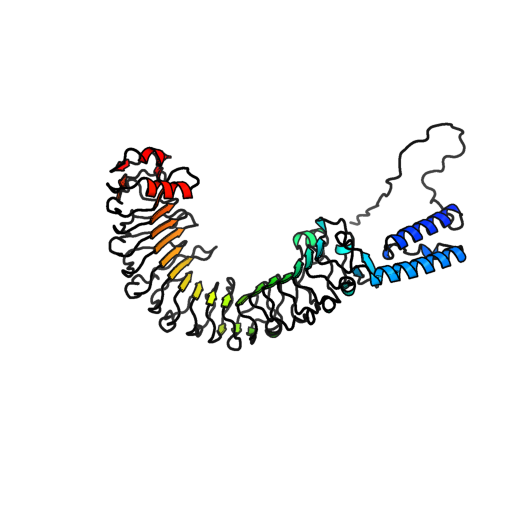41 ? 1.985 0.436 17.761 1.00 95.94 241 ILE A N 1
ATOM 1969 C CA . ILE A 1 241 ? 1.959 -0.341 16.516 1.00 95.94 241 ILE A CA 1
ATOM 1970 C C . ILE A 1 241 ? 2.091 -1.835 16.833 1.00 95.94 241 ILE A C 1
ATOM 1972 O O . ILE A 1 241 ? 1.360 -2.651 16.273 1.00 95.94 241 ILE A O 1
ATOM 1976 N N . ASP A 1 242 ? 2.991 -2.204 17.752 1.00 95.75 242 ASP A N 1
ATOM 1977 C CA . ASP A 1 242 ? 3.247 -3.606 18.109 1.00 95.75 242 ASP A CA 1
ATOM 1978 C C . ASP A 1 242 ? 2.032 -4.309 18.729 1.00 95.75 242 ASP A C 1
ATOM 1980 O O . ASP A 1 242 ? 1.923 -5.534 18.643 1.00 95.75 242 ASP A O 1
ATOM 1984 N N . ALA A 1 243 ? 1.107 -3.549 19.319 1.00 94.12 243 ALA A N 1
ATOM 1985 C CA . ALA A 1 243 ? -0.148 -4.062 19.858 1.00 94.12 243 ALA A CA 1
ATOM 1986 C C . ALA A 1 243 ? -1.126 -4.579 18.782 1.00 94.12 243 ALA A C 1
ATOM 1988 O O . ALA A 1 243 ? -2.117 -5.223 19.127 1.00 94.12 243 ALA A O 1
ATOM 1989 N N . ILE A 1 244 ? -0.869 -4.315 17.496 1.00 95.06 244 ILE A N 1
ATOM 1990 C CA . ILE A 1 244 ? -1.737 -4.707 16.383 1.00 95.06 244 ILE A CA 1
ATOM 1991 C C . ILE A 1 244 ? -1.236 -6.010 15.753 1.00 95.06 244 ILE A C 1
ATOM 1993 O O . ILE A 1 244 ? -0.070 -6.138 15.373 1.00 95.06 244 ILE A O 1
ATOM 1997 N N . ALA A 1 245 ? -2.145 -6.966 15.564 1.00 96.12 245 ALA A N 1
ATOM 1998 C CA . ALA A 1 245 ? -1.929 -8.145 14.733 1.00 96.12 245 ALA A CA 1
ATOM 1999 C C . ALA A 1 245 ? -2.668 -7.974 13.397 1.00 96.12 245 ALA A C 1
ATOM 2001 O O . ALA A 1 245 ? -3.894 -7.897 13.390 1.00 96.12 245 ALA A O 1
ATOM 2002 N N . ALA A 1 246 ? -1.949 -7.930 12.269 1.00 97.75 246 ALA A N 1
ATOM 2003 C CA . ALA A 1 246 ? -2.540 -7.716 10.946 1.00 97.75 246 ALA A CA 1
ATOM 2004 C C . ALA A 1 246 ? -1.765 -8.400 9.806 1.00 97.75 246 ALA A C 1
ATOM 2006 O O . ALA A 1 246 ? -0.539 -8.481 9.826 1.00 97.75 246 ALA A O 1
ATOM 2007 N N . ASN A 1 247 ? -2.448 -8.842 8.747 1.00 98.44 247 ASN A N 1
ATOM 2008 C CA . ASN A 1 247 ? -1.750 -9.223 7.510 1.00 98.44 247 ASN A CA 1
ATOM 2009 C C . ASN A 1 247 ? -1.209 -7.970 6.806 1.00 98.44 247 ASN A C 1
ATOM 2011 O O . ASN A 1 247 ? -0.049 -7.928 6.406 1.00 98.44 247 ASN A O 1
ATOM 2015 N N . ASN A 1 248 ? -2.031 -6.924 6.698 1.00 98.31 248 ASN A N 1
ATOM 2016 C CA . ASN A 1 248 ? -1.635 -5.644 6.119 1.00 98.31 248 ASN A CA 1
ATOM 2017 C C . ASN A 1 248 ? -2.044 -4.509 7.052 1.00 98.31 248 ASN A C 1
ATOM 2019 O O . ASN A 1 248 ? -3.229 -4.345 7.334 1.00 98.31 248 ASN A O 1
ATOM 2023 N N . LEU A 1 249 ? -1.073 -3.719 7.500 1.00 98.19 249 LEU A N 1
ATOM 2024 C CA . LEU A 1 249 ? -1.301 -2.521 8.296 1.00 98.19 249 LEU A CA 1
ATOM 2025 C C . LEU A 1 249 ? -0.726 -1.310 7.567 1.00 98.19 249 LEU A C 1
ATOM 2027 O O . LEU A 1 249 ? 0.431 -1.331 7.153 1.00 98.19 249 LEU A O 1
ATOM 2031 N N . ALA A 1 250 ? -1.524 -0.259 7.424 1.00 98.19 250 ALA A N 1
ATOM 2032 C CA . ALA A 1 250 ? -1.092 1.018 6.883 1.00 98.19 250 ALA A CA 1
ATOM 2033 C C . ALA A 1 250 ? -1.383 2.138 7.882 1.00 98.19 250 ALA A C 1
ATOM 2035 O O . ALA A 1 250 ? -2.510 2.263 8.358 1.00 98.19 250 ALA A O 1
ATOM 2036 N N . ILE A 1 251 ? -0.366 2.935 8.201 1.00 97.06 251 ILE A N 1
ATOM 2037 C CA . ILE A 1 251 ? -0.465 4.055 9.135 1.00 97.06 251 ILE A CA 1
ATOM 2038 C C . ILE A 1 251 ? 0.064 5.309 8.445 1.00 97.06 251 ILE A C 1
ATOM 2040 O O . ILE A 1 251 ? 1.225 5.356 8.031 1.00 97.06 251 ILE A O 1
ATOM 2044 N N . TYR A 1 252 ? -0.797 6.316 8.349 1.00 95.81 252 TYR A N 1
ATOM 2045 C CA . TYR A 1 252 ? -0.513 7.632 7.792 1.00 95.81 252 TYR A CA 1
ATOM 2046 C C . TYR A 1 252 ? -0.763 8.677 8.877 1.00 95.81 252 TYR A C 1
ATOM 2048 O O . TYR A 1 252 ? -1.817 8.645 9.508 1.00 95.81 252 TYR A O 1
ATOM 2056 N N . GLY A 1 253 ? 0.175 9.589 9.111 1.00 94.75 253 GLY A N 1
ATOM 2057 C CA . GLY A 1 253 ? 0.035 10.635 10.121 1.00 94.75 253 GLY A CA 1
ATOM 2058 C C . GLY A 1 253 ? 1.381 11.144 10.622 1.00 94.75 253 GLY A C 1
ATOM 2059 O O . GLY A 1 253 ? 2.300 11.346 9.834 1.00 94.75 253 GLY A O 1
ATOM 2060 N N . ALA A 1 254 ? 1.514 11.324 11.934 1.00 94.19 254 ALA A N 1
ATOM 2061 C CA . ALA A 1 254 ? 2.733 11.803 12.574 1.00 94.19 254 ALA A CA 1
ATOM 2062 C C . ALA A 1 254 ? 3.177 10.904 13.735 1.00 94.19 254 ALA A C 1
ATOM 2064 O O . ALA A 1 254 ? 2.387 10.212 14.381 1.00 94.19 254 ALA A O 1
ATOM 2065 N N . SER A 1 255 ? 4.476 10.935 14.013 1.00 93.94 255 SER A N 1
ATOM 2066 C CA . SER A 1 255 ? 5.077 10.312 15.187 1.00 93.94 255 SER A CA 1
ATOM 2067 C C . SER A 1 255 ? 5.440 11.391 16.203 1.00 93.94 255 SER A C 1
ATOM 2069 O O . SER A 1 255 ? 6.144 12.340 15.861 1.00 93.94 255 SER A O 1
ATOM 2071 N N . LYS A 1 256 ? 5.017 11.242 17.467 1.00 92.94 256 LYS A N 1
ATOM 2072 C CA . LYS A 1 256 ? 5.518 12.106 18.556 1.00 92.94 256 LYS A CA 1
ATOM 2073 C C . LYS A 1 256 ? 6.976 11.800 18.898 1.00 92.94 256 LYS A C 1
ATOM 2075 O O . LYS A 1 256 ? 7.678 12.673 19.397 1.00 92.94 256 LYS A O 1
ATOM 2080 N N . SER A 1 257 ? 7.421 10.567 18.649 1.00 92.31 257 SER A N 1
ATOM 2081 C CA . SER A 1 257 ? 8.819 10.175 18.814 1.00 92.31 257 SER A CA 1
ATOM 2082 C C . SER A 1 257 ? 9.589 10.338 17.507 1.00 92.31 257 SER A C 1
ATOM 2084 O O . SER A 1 257 ? 9.138 9.897 16.448 1.00 92.31 257 SER A O 1
ATOM 2086 N N . THR A 1 258 ? 10.793 10.895 17.581 1.00 93.81 258 THR A N 1
ATOM 2087 C CA . THR A 1 258 ? 11.728 10.920 16.448 1.00 93.81 258 THR A CA 1
ATOM 2088 C C . THR A 1 258 ? 12.347 9.548 16.186 1.00 93.81 258 THR A C 1
ATOM 2090 O O . THR A 1 258 ? 12.860 9.305 15.098 1.00 93.81 258 THR A O 1
ATOM 2093 N N . GLU A 1 259 ? 12.279 8.631 17.152 1.00 95.69 259 GLU A N 1
ATOM 2094 C CA . GLU A 1 259 ? 12.834 7.283 17.054 1.00 95.69 259 GLU A CA 1
ATOM 2095 C C . GLU A 1 259 ? 11.769 6.234 17.381 1.00 95.69 259 GLU A C 1
ATOM 2097 O O . GLU A 1 259 ? 11.101 6.309 18.415 1.00 95.69 259 GLU A O 1
ATOM 2102 N N . LEU A 1 260 ? 11.612 5.229 16.522 1.00 96.69 260 LEU A N 1
ATOM 2103 C CA . LEU A 1 260 ? 10.703 4.111 16.767 1.00 96.69 260 LEU A CA 1
ATOM 2104 C C . LEU A 1 260 ? 11.449 2.788 16.675 1.00 96.69 260 LEU A C 1
ATOM 2106 O O . LEU A 1 260 ? 12.166 2.530 15.713 1.00 96.69 260 LEU A O 1
ATOM 2110 N N . THR A 1 261 ? 11.237 1.933 17.673 1.00 97.94 261 THR A N 1
ATOM 2111 C CA . THR A 1 261 ? 11.652 0.528 17.651 1.00 97.94 261 THR A CA 1
ATOM 2112 C C . THR A 1 261 ? 10.406 -0.344 17.639 1.00 97.94 261 THR A C 1
ATOM 2114 O O . THR A 1 261 ? 9.584 -0.225 18.544 1.00 97.94 261 THR A O 1
ATOM 2117 N N . LEU A 1 262 ? 10.274 -1.209 16.637 1.00 97.94 262 LEU A N 1
ATOM 2118 C CA . LEU A 1 262 ? 9.148 -2.123 16.459 1.00 97.94 262 LEU A CA 1
ATOM 2119 C C . LEU A 1 262 ? 9.603 -3.565 16.680 1.00 97.94 262 LEU A C 1
ATOM 2121 O O . LEU A 1 262 ? 10.640 -4.001 16.171 1.00 97.94 262 LEU A O 1
ATOM 2125 N N . LYS A 1 263 ? 8.807 -4.320 17.433 1.00 97.06 263 LYS A N 1
ATOM 2126 C CA . LYS A 1 263 ? 9.063 -5.723 17.792 1.00 97.06 263 LYS A CA 1
ATOM 2127 C C . LYS A 1 263 ? 7.932 -6.653 17.365 1.00 97.06 263 LYS A C 1
ATOM 2129 O O . LYS A 1 263 ? 7.968 -7.841 17.693 1.00 97.06 263 LYS A O 1
ATOM 2134 N N . SER A 1 264 ? 6.928 -6.138 16.653 1.00 95.00 264 SER A N 1
ATOM 2135 C CA . SER A 1 264 ? 5.760 -6.915 16.257 1.00 95.00 264 SER A CA 1
ATOM 2136 C C . SER A 1 264 ? 6.149 -8.175 15.495 1.00 95.00 264 SER A C 1
ATOM 2138 O O . SER A 1 264 ? 6.875 -8.144 14.496 1.00 95.00 264 SER A O 1
ATOM 2140 N N . ARG A 1 265 ? 5.603 -9.299 15.961 1.00 95.19 265 ARG A N 1
ATOM 2141 C CA . ARG A 1 265 ? 5.687 -10.589 15.269 1.00 95.19 265 ARG A CA 1
ATOM 2142 C C . ARG A 1 265 ? 4.421 -10.953 14.501 1.00 95.19 265 ARG A C 1
ATOM 2144 O O . ARG A 1 265 ? 4.364 -11.990 13.851 1.00 95.19 265 ARG A O 1
ATOM 2151 N N . ASN A 1 266 ? 3.406 -10.097 14.587 1.00 95.56 266 ASN A N 1
ATOM 2152 C CA . ASN A 1 266 ? 2.060 -10.386 14.108 1.00 95.56 266 ASN A CA 1
ATOM 2153 C C . ASN A 1 266 ? 1.629 -9.456 12.968 1.00 95.56 266 ASN A C 1
ATOM 2155 O O . ASN A 1 266 ? 0.453 -9.449 12.615 1.00 95.56 266 ASN A O 1
ATOM 2159 N N . ILE A 1 267 ? 2.560 -8.686 12.394 1.00 97.75 267 ILE A N 1
ATOM 2160 C CA . ILE A 1 267 ? 2.336 -7.841 11.218 1.00 97.75 267 ILE A CA 1
ATOM 2161 C C . ILE A 1 267 ? 3.131 -8.412 10.041 1.00 97.75 267 ILE A C 1
ATOM 2163 O O . ILE A 1 267 ? 4.358 -8.460 10.113 1.00 97.75 267 ILE A O 1
ATOM 2167 N N . ASP A 1 268 ? 2.464 -8.827 8.956 1.00 97.94 268 ASP A N 1
ATOM 2168 C CA . ASP A 1 268 ? 3.174 -9.364 7.775 1.00 97.94 268 ASP A CA 1
ATOM 2169 C C . ASP A 1 268 ? 3.662 -8.251 6.845 1.00 97.94 268 ASP A C 1
ATOM 2171 O O . ASP A 1 268 ? 4.786 -8.301 6.341 1.00 97.94 268 ASP A O 1
ATOM 2175 N N . SER A 1 269 ? 2.815 -7.252 6.601 1.00 98.38 269 SER A N 1
ATOM 2176 C CA . SER A 1 269 ? 3.104 -6.100 5.753 1.00 98.38 269 SER A CA 1
ATOM 2177 C C . SER A 1 269 ? 2.759 -4.813 6.484 1.00 98.38 269 SER A C 1
ATOM 2179 O O . SER A 1 269 ? 1.609 -4.614 6.877 1.00 98.38 269 SER A O 1
ATOM 2181 N N . LEU A 1 270 ? 3.735 -3.915 6.594 1.00 98.19 270 LEU A N 1
ATOM 2182 C CA . LEU A 1 270 ? 3.576 -2.615 7.231 1.00 98.19 270 LEU A CA 1
ATOM 2183 C C . LEU A 1 270 ? 3.830 -1.487 6.230 1.00 98.19 270 LEU A C 1
ATOM 2185 O O . LEU A 1 270 ? 4.851 -1.480 5.549 1.00 98.19 270 LEU A O 1
ATOM 2189 N N . THR A 1 271 ? 2.910 -0.531 6.164 1.00 97.81 271 THR A N 1
ATOM 2190 C CA . THR A 1 271 ? 3.078 0.742 5.458 1.00 97.81 271 THR A CA 1
ATOM 2191 C C . THR A 1 271 ? 3.110 1.872 6.475 1.00 97.81 271 THR A C 1
ATOM 2193 O O . THR A 1 271 ? 2.171 2.002 7.257 1.00 97.81 271 THR A O 1
ATOM 2196 N N . LEU A 1 272 ? 4.176 2.672 6.475 1.00 95.62 272 LEU A N 1
ATOM 2197 C CA . LEU A 1 272 ? 4.341 3.819 7.364 1.00 95.62 272 LEU A CA 1
ATOM 2198 C C . LEU A 1 272 ? 4.581 5.094 6.562 1.00 95.62 272 LEU A C 1
ATOM 2200 O O .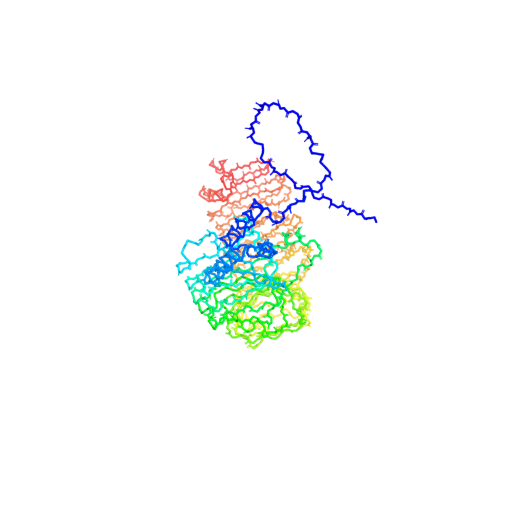 LEU A 1 272 ? 5.586 5.222 5.868 1.00 95.62 272 LEU A O 1
ATOM 2204 N N . TYR A 1 273 ? 3.708 6.071 6.768 1.00 93.38 273 TYR A N 1
ATOM 2205 C CA . TYR A 1 273 ? 3.920 7.465 6.412 1.00 93.38 273 TYR A CA 1
ATOM 2206 C C . TYR A 1 273 ? 3.735 8.301 7.679 1.00 93.38 273 TYR A C 1
ATOM 2208 O O . TYR A 1 273 ? 2.619 8.664 8.034 1.00 93.38 273 TYR A O 1
ATOM 2216 N N . LEU A 1 274 ? 4.827 8.510 8.417 1.00 92.25 274 LEU A N 1
ATOM 2217 C CA . LEU A 1 274 ? 4.811 9.226 9.693 1.00 92.25 274 LEU A CA 1
ATOM 2218 C C . LEU A 1 274 ? 5.719 10.451 9.626 1.00 92.25 274 LEU A C 1
ATOM 2220 O O . LEU A 1 274 ? 6.942 10.296 9.537 1.00 92.25 274 LEU A O 1
ATOM 2224 N N . ASP A 1 275 ? 5.151 11.643 9.736 1.00 91.56 275 ASP A N 1
ATOM 2225 C CA . ASP A 1 275 ? 5.912 12.879 9.910 1.00 91.56 275 ASP A CA 1
ATOM 2226 C C . ASP A 1 275 ? 6.672 12.877 11.250 1.00 91.56 275 ASP A C 1
ATOM 2228 O O . ASP A 1 275 ? 6.294 12.199 12.207 1.00 91.56 275 ASP A O 1
ATOM 2232 N N . GLY A 1 276 ? 7.801 13.588 11.310 1.00 89.75 276 GLY A N 1
ATOM 2233 C CA . GLY A 1 276 ? 8.615 13.748 12.529 1.00 89.75 276 GLY A CA 1
ATOM 2234 C C . GLY A 1 276 ? 9.559 12.591 12.894 1.00 89.75 276 GLY A C 1
ATOM 2235 O O . GLY A 1 276 ? 10.485 12.790 13.673 1.00 89.75 276 GLY A O 1
ATOM 2236 N N . LEU A 1 277 ? 9.396 11.394 12.321 1.00 93.00 277 LEU A N 1
ATOM 2237 C CA . LEU A 1 277 ? 10.272 10.247 12.623 1.00 93.00 277 LEU A CA 1
ATOM 2238 C C . LEU A 1 277 ? 11.594 10.305 11.815 1.00 93.00 277 LEU A C 1
ATOM 2240 O O . LEU A 1 277 ? 11.545 10.397 10.591 1.00 93.00 277 LEU A O 1
ATOM 2244 N N . SER A 1 278 ? 12.753 10.197 12.468 1.00 93.94 278 SER A N 1
ATOM 2245 C CA . SER A 1 278 ? 14.094 10.212 11.853 1.00 93.94 278 SER A CA 1
ATOM 2246 C C . SER A 1 278 ? 14.860 8.886 11.980 1.00 93.94 278 SER A C 1
ATOM 2248 O O . SER A 1 278 ? 15.756 8.625 11.180 1.00 93.94 278 SER A O 1
ATOM 2250 N N . SER A 1 279 ? 14.486 8.002 12.913 1.00 95.81 279 SER A N 1
ATOM 2251 C CA . SER A 1 279 ? 15.127 6.690 13.104 1.00 95.81 279 SER A CA 1
ATOM 2252 C C . SER A 1 279 ? 14.105 5.565 13.265 1.00 95.81 279 SER A C 1
ATOM 2254 O O . SER A 1 279 ? 13.205 5.668 14.097 1.00 95.81 279 SER A O 1
ATOM 2256 N N . LEU A 1 280 ? 14.246 4.477 12.502 1.00 96.81 280 LEU A N 1
ATOM 2257 C CA . LEU A 1 280 ? 13.356 3.311 12.566 1.00 96.81 280 LEU A CA 1
ATOM 2258 C C . LEU A 1 280 ? 14.145 2.011 12.767 1.00 96.81 280 LEU A C 1
ATOM 2260 O O . LEU A 1 280 ? 14.933 1.614 11.914 1.00 96.81 280 LEU A O 1
ATOM 2264 N N . ASP A 1 281 ? 13.883 1.294 13.852 1.00 97.94 281 ASP A N 1
ATOM 2265 C CA . ASP A 1 281 ? 14.435 -0.035 14.106 1.00 97.94 281 ASP A CA 1
ATOM 2266 C C . ASP A 1 281 ? 13.323 -1.084 14.060 1.00 97.94 281 ASP A C 1
ATOM 2268 O O . ASP A 1 281 ? 12.461 -1.123 14.931 1.00 97.94 281 ASP A O 1
ATOM 2272 N N . ILE A 1 282 ? 13.338 -1.946 13.046 1.00 97.88 282 ILE A N 1
ATOM 2273 C CA . ILE A 1 282 ? 12.445 -3.106 12.956 1.00 97.88 282 ILE A CA 1
ATOM 2274 C C . ILE A 1 282 ? 13.192 -4.428 13.133 1.00 97.88 282 ILE A C 1
ATOM 2276 O O . ILE A 1 282 ? 12.625 -5.478 12.855 1.00 97.88 282 ILE A O 1
ATOM 2280 N N . SER A 1 283 ? 14.450 -4.420 13.580 1.00 97.44 283 SER A N 1
ATOM 2281 C CA . SER A 1 283 ? 15.290 -5.627 13.660 1.00 97.44 283 SER A CA 1
ATOM 2282 C C . SER A 1 283 ? 14.698 -6.732 14.544 1.00 97.44 283 SER A C 1
ATOM 2284 O O . SER A 1 283 ? 14.931 -7.914 14.293 1.00 97.44 283 SER A O 1
ATOM 2286 N N . GLY A 1 284 ? 13.895 -6.359 15.547 1.00 96.00 284 GLY A N 1
ATOM 2287 C CA . GLY A 1 284 ? 13.177 -7.285 16.427 1.00 96.00 284 GLY A CA 1
ATOM 2288 C C . GLY A 1 284 ? 11.836 -7.799 15.886 1.00 96.00 284 GLY A C 1
ATOM 2289 O O . GLY A 1 284 ? 11.238 -8.675 16.515 1.00 96.00 284 GLY A O 1
ATOM 2290 N N . ALA A 1 285 ? 11.354 -7.268 14.761 1.00 97.69 285 ALA A N 1
ATOM 2291 C CA . ALA A 1 285 ? 10.077 -7.629 14.152 1.00 97.69 285 ALA A CA 1
ATOM 2292 C C . ALA A 1 285 ? 10.199 -8.821 13.183 1.00 97.69 285 ALA A C 1
ATOM 2294 O O . ALA A 1 285 ? 11.290 -9.204 12.757 1.00 97.69 285 ALA A O 1
ATOM 2295 N N . SER A 1 286 ? 9.064 -9.405 12.784 1.00 96.19 286 SER A N 1
ATOM 2296 C CA . SER A 1 286 ? 9.019 -10.509 11.804 1.00 96.19 286 SER A CA 1
ATOM 2297 C C . SER A 1 286 ? 8.217 -10.198 10.539 1.00 96.19 286 SER A C 1
ATOM 2299 O O . SER A 1 286 ? 7.714 -11.115 9.889 1.00 96.19 286 SER A O 1
ATOM 2301 N N . MET A 1 287 ? 8.104 -8.919 10.174 1.00 96.44 287 MET A N 1
ATOM 2302 C CA . MET A 1 287 ? 7.404 -8.507 8.956 1.00 96.44 287 MET A CA 1
ATOM 2303 C C . MET A 1 287 ? 8.141 -8.944 7.683 1.00 96.44 287 MET A C 1
ATOM 2305 O O . MET A 1 287 ? 9.371 -9.011 7.638 1.00 96.44 287 MET A O 1
ATOM 2309 N N . LEU A 1 288 ? 7.374 -9.241 6.634 1.00 98.25 288 LEU A N 1
ATOM 2310 C CA . LEU A 1 288 ? 7.860 -9.660 5.317 1.00 98.25 288 LEU A CA 1
ATOM 2311 C C . LEU A 1 288 ? 7.931 -8.498 4.323 1.00 98.25 288 LEU A C 1
ATOM 2313 O O . LEU A 1 288 ? 8.727 -8.553 3.382 1.00 98.25 288 LEU A O 1
ATOM 2317 N N . LYS A 1 289 ? 7.109 -7.462 4.514 1.00 98.50 289 LYS A N 1
ATOM 2318 C CA . LYS A 1 289 ? 7.089 -6.256 3.683 1.00 98.50 289 LYS A CA 1
ATOM 2319 C C . LYS A 1 289 ? 7.081 -4.999 4.551 1.00 98.50 289 LYS A C 1
ATOM 2321 O O . LYS A 1 289 ? 6.265 -4.883 5.461 1.00 98.50 289 LYS A O 1
ATOM 2326 N N . LEU A 1 290 ? 7.934 -4.046 4.187 1.00 97.94 290 LEU A N 1
ATOM 2327 C CA . LEU A 1 290 ? 7.927 -2.681 4.697 1.00 97.94 290 LEU A CA 1
ATOM 2328 C C . LEU A 1 290 ? 7.766 -1.709 3.524 1.00 97.94 290 LEU A C 1
ATOM 2330 O O . LEU A 1 290 ? 8.502 -1.779 2.540 1.00 97.94 290 LEU A O 1
ATOM 2334 N N . ASP A 1 291 ? 6.799 -0.812 3.638 1.00 95.88 291 ASP A N 1
ATOM 2335 C CA . ASP A 1 291 ? 6.562 0.306 2.734 1.00 95.88 291 ASP A CA 1
ATOM 2336 C C . ASP A 1 291 ? 6.718 1.604 3.530 1.00 95.88 291 ASP A C 1
ATOM 2338 O O . ASP A 1 291 ? 6.041 1.800 4.537 1.00 95.88 291 ASP A O 1
ATOM 2342 N N . LEU A 1 292 ? 7.640 2.470 3.118 1.00 91.94 292 LEU A N 1
ATOM 2343 C CA . LEU A 1 292 ? 7.910 3.740 3.806 1.00 91.94 292 LEU A CA 1
ATOM 2344 C C . LEU A 1 292 ? 7.267 4.948 3.113 1.00 91.94 292 LEU A C 1
ATOM 2346 O O . LEU A 1 292 ? 7.589 6.085 3.452 1.00 91.94 292 LEU A O 1
ATOM 2350 N N . SER A 1 293 ? 6.390 4.693 2.133 1.00 78.31 293 SER A N 1
ATOM 2351 C CA . SER A 1 293 ? 5.501 5.643 1.453 1.00 78.31 293 SER A CA 1
ATOM 2352 C C . SER A 1 293 ? 6.098 7.037 1.233 1.00 78.31 293 SER A C 1
ATOM 2354 O O . SER A 1 293 ? 5.457 8.039 1.517 1.00 78.31 293 SER A O 1
ATOM 2356 N N . TYR A 1 294 ? 7.316 7.106 0.684 1.00 63.94 294 TYR A N 1
ATOM 2357 C CA . TYR A 1 294 ? 8.001 8.352 0.314 1.00 63.94 294 TYR A CA 1
ATOM 2358 C C . TYR A 1 294 ? 8.448 9.245 1.477 1.00 63.94 294 TYR A C 1
ATOM 2360 O O . TYR A 1 294 ? 8.582 10.458 1.332 1.00 63.94 294 TYR A O 1
ATOM 2368 N N . LYS A 1 295 ? 8.748 8.655 2.629 1.00 66.56 295 LYS A N 1
ATOM 2369 C CA . LYS A 1 295 ? 9.316 9.378 3.762 1.00 66.56 295 LYS A CA 1
ATOM 2370 C C . LYS A 1 295 ? 10.718 9.931 3.472 1.00 66.56 295 LYS A C 1
ATOM 2372 O O . LYS A 1 295 ? 11.658 9.162 3.315 1.00 66.56 295 LYS A O 1
ATOM 2377 N N . GLU A 1 296 ? 10.877 11.253 3.497 1.00 68.25 296 GLU A N 1
ATOM 2378 C CA . GLU A 1 296 ? 12.139 11.920 3.121 1.00 68.25 296 GLU A CA 1
ATOM 2379 C C . GLU A 1 296 ? 13.132 12.136 4.270 1.00 68.25 296 GLU A C 1
ATOM 2381 O O . GLU A 1 296 ? 14.313 12.352 4.018 1.00 68.25 296 GLU A O 1
ATOM 2386 N N . ASN A 1 297 ? 12.681 12.064 5.526 1.00 82.12 297 ASN A N 1
ATOM 2387 C CA . ASN A 1 297 ? 13.457 12.517 6.690 1.00 82.12 297 ASN A CA 1
ATOM 2388 C C . ASN A 1 297 ? 14.102 11.386 7.511 1.00 82.12 297 ASN A C 1
ATOM 2390 O O . ASN A 1 297 ? 14.502 11.611 8.650 1.00 82.12 297 ASN A O 1
ATOM 2394 N N . LEU A 1 298 ? 14.164 10.160 6.981 1.00 90.75 298 LEU A N 1
ATOM 2395 C CA . LEU A 1 298 ? 14.754 9.037 7.711 1.00 90.75 298 LEU A CA 1
ATOM 2396 C C . LEU A 1 298 ? 16.287 9.070 7.603 1.00 90.75 298 LEU A C 1
ATOM 2398 O O . LEU A 1 298 ? 16.841 8.951 6.513 1.00 90.75 298 LEU A O 1
ATOM 2402 N N . GLU A 1 299 ? 16.961 9.204 8.742 1.00 94.19 299 GLU A N 1
ATOM 2403 C CA . GLU A 1 299 ? 18.422 9.257 8.858 1.00 94.19 299 GLU A CA 1
ATOM 2404 C C . GLU A 1 299 ? 19.030 7.885 9.158 1.00 94.19 299 GLU A C 1
ATOM 2406 O O . GLU A 1 299 ? 20.148 7.584 8.733 1.00 94.19 299 GLU A O 1
ATOM 2411 N N . LYS A 1 300 ? 18.291 7.036 9.883 1.00 95.38 300 LYS A N 1
ATOM 2412 C CA . LYS A 1 300 ? 18.741 5.705 10.304 1.00 95.38 300 LYS A CA 1
ATOM 2413 C C . LYS A 1 300 ? 17.633 4.673 10.165 1.00 95.38 300 LYS A C 1
ATOM 2415 O O . LYS A 1 300 ? 16.477 4.930 10.504 1.00 95.38 300 LYS A O 1
ATOM 2420 N N . ILE A 1 301 ? 18.004 3.478 9.712 1.00 95.94 301 ILE A N 1
ATOM 2421 C CA . ILE A 1 301 ? 17.091 2.339 9.653 1.00 95.94 301 ILE A CA 1
ATOM 2422 C C . ILE A 1 301 ? 17.804 1.020 9.951 1.00 95.94 301 ILE A C 1
ATOM 2424 O O . ILE A 1 301 ? 18.877 0.745 9.414 1.00 95.94 301 ILE A O 1
ATOM 2428 N N . LYS A 1 302 ? 17.182 0.181 10.781 1.00 97.50 302 LYS A N 1
ATOM 2429 C CA . LYS A 1 302 ? 17.591 -1.208 11.018 1.00 97.50 302 LYS A CA 1
ATOM 2430 C C . LYS A 1 302 ? 16.473 -2.144 10.591 1.00 97.50 302 LYS A C 1
ATOM 2432 O O . LYS A 1 302 ? 15.333 -1.987 11.017 1.00 97.50 302 LYS A O 1
ATOM 2437 N N . LEU A 1 303 ? 16.808 -3.103 9.737 1.00 97.81 303 LEU A N 1
ATOM 2438 C CA . LEU A 1 303 ? 15.856 -4.014 9.104 1.00 97.81 303 LEU A CA 1
ATOM 2439 C C . LEU A 1 303 ? 15.886 -5.386 9.790 1.00 97.81 303 LEU A C 1
ATOM 2441 O O . LEU A 1 303 ? 16.915 -5.782 10.335 1.00 97.81 303 LEU A O 1
ATOM 2445 N N . ASN A 1 304 ? 14.774 -6.123 9.760 1.00 9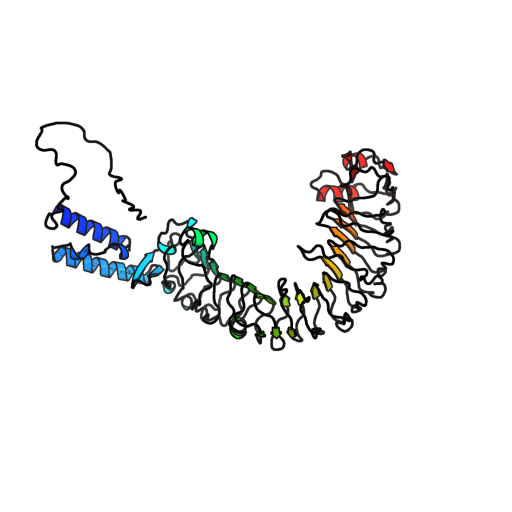7.50 304 ASN A N 1
ATOM 2446 C CA . ASN A 1 304 ? 14.762 -7.513 10.209 1.00 97.50 304 ASN A CA 1
ATOM 2447 C C . ASN A 1 304 ? 15.318 -8.453 9.134 1.00 97.50 304 ASN A C 1
ATOM 2449 O O . ASN A 1 304 ? 15.079 -8.280 7.940 1.00 97.50 304 ASN A O 1
ATOM 2453 N N . GLU A 1 305 ? 15.970 -9.528 9.571 1.00 96.44 305 GLU A N 1
ATOM 2454 C CA . GLU A 1 305 ? 16.599 -10.520 8.685 1.00 96.44 305 GLU A CA 1
ATOM 2455 C C . GLU A 1 305 ? 15.606 -11.287 7.793 1.00 96.44 305 GLU A C 1
ATOM 2457 O O . GLU A 1 305 ? 16.001 -11.892 6.799 1.00 96.44 305 GLU A O 1
ATOM 2462 N N . GLY A 1 306 ? 14.310 -11.273 8.125 1.00 97.19 306 GLY A N 1
ATOM 2463 C CA . GLY A 1 306 ? 13.247 -11.940 7.365 1.00 97.19 306 GLY A CA 1
ATOM 2464 C C . GLY A 1 306 ? 12.578 -11.087 6.279 1.00 97.19 306 GLY A C 1
ATOM 2465 O O . GLY A 1 306 ? 11.697 -11.604 5.585 1.00 97.19 306 GLY A O 1
ATOM 2466 N N . LEU A 1 307 ? 12.948 -9.807 6.136 1.00 98.44 307 LEU A N 1
ATOM 2467 C CA . LEU A 1 307 ? 12.280 -8.881 5.220 1.00 98.44 307 LEU A CA 1
ATOM 2468 C C . LEU A 1 307 ? 12.476 -9.286 3.753 1.00 98.44 307 LEU A C 1
ATOM 2470 O O . LEU A 1 307 ? 13.589 -9.306 3.238 1.00 98.44 307 LEU A O 1
ATOM 2474 N N . LYS A 1 308 ? 11.375 -9.524 3.038 1.00 98.50 308 LYS A N 1
ATOM 2475 C CA . LYS A 1 308 ? 11.399 -9.875 1.609 1.00 98.50 308 LYS A CA 1
ATOM 2476 C C . LYS A 1 308 ? 11.232 -8.668 0.698 1.00 98.50 308 LYS A C 1
ATOM 2478 O O . LYS A 1 308 ? 11.702 -8.704 -0.437 1.00 98.50 308 LYS A O 1
ATOM 2483 N N . LYS A 1 309 ? 10.543 -7.620 1.154 1.00 98.50 309 LYS A N 1
ATOM 2484 C CA . LYS A 1 309 ? 10.237 -6.440 0.337 1.00 98.50 309 LYS A CA 1
ATOM 2485 C C . LYS A 1 309 ? 10.444 -5.151 1.120 1.00 98.50 309 LYS A C 1
ATOM 2487 O O . LYS A 1 309 ? 9.844 -4.983 2.180 1.00 98.50 309 LYS A O 1
ATOM 2492 N N . LEU A 1 310 ? 11.224 -4.237 0.553 1.00 97.06 310 LEU A N 1
ATOM 2493 C CA . LEU A 1 310 ? 11.348 -2.857 1.014 1.00 97.06 310 LEU A CA 1
ATOM 2494 C C . LEU A 1 310 ? 10.946 -1.938 -0.134 1.00 97.06 310 LEU A C 1
ATOM 2496 O O . LEU A 1 310 ? 11.624 -1.909 -1.162 1.00 97.06 310 LEU A O 1
ATOM 2500 N N . VAL A 1 311 ? 9.823 -1.237 0.019 1.00 92.75 311 VAL A N 1
ATOM 2501 C CA . VAL A 1 311 ? 9.231 -0.429 -1.053 1.00 92.75 311 VAL A CA 1
ATOM 2502 C C . VAL A 1 311 ? 9.032 1.036 -0.656 1.00 92.75 311 VAL A C 1
ATOM 2504 O O . VAL A 1 311 ? 8.964 1.362 0.530 1.00 92.75 311 VAL A O 1
ATOM 2507 N N . SER A 1 312 ? 8.950 1.916 -1.659 1.00 83.38 312 SER A N 1
ATOM 2508 C CA . SER A 1 312 ? 8.677 3.355 -1.492 1.00 83.38 312 SER A CA 1
ATOM 2509 C C . SER A 1 312 ? 9.655 4.063 -0.537 1.00 83.38 312 SER A C 1
ATOM 2511 O O . SER A 1 312 ? 9.270 4.964 0.211 1.00 83.38 312 SER A O 1
ATOM 2513 N N . PHE A 1 313 ? 10.917 3.626 -0.515 1.00 85.50 313 PHE A N 1
ATOM 2514 C CA . PHE A 1 313 ? 11.931 4.102 0.422 1.00 85.50 313 PHE A CA 1
ATOM 2515 C C . PHE A 1 313 ? 12.766 5.246 -0.169 1.00 85.50 313 PHE A C 1
ATOM 2517 O O . PHE A 1 313 ? 13.569 5.027 -1.076 1.00 85.50 313 PHE A O 1
ATOM 2524 N N . ARG A 1 314 ? 12.608 6.462 0.372 1.00 85.12 314 ARG A N 1
ATOM 2525 C CA . ARG A 1 314 ? 13.450 7.626 0.050 1.00 85.12 314 ARG A CA 1
ATOM 2526 C C . ARG A 1 314 ? 14.616 7.710 1.036 1.00 85.12 314 ARG A C 1
ATOM 2528 O O . ARG A 1 314 ? 14.435 7.977 2.216 1.00 85.12 314 ARG A O 1
ATOM 2535 N N . ALA A 1 315 ? 15.821 7.472 0.537 1.00 82.94 315 ALA A N 1
ATOM 2536 C CA . ALA A 1 315 ? 17.033 7.264 1.319 1.00 82.94 315 ALA A CA 1
ATOM 2537 C C . ALA A 1 315 ? 17.975 8.487 1.365 1.00 82.94 315 ALA A C 1
ATOM 2539 O O . ALA A 1 315 ? 19.114 8.365 1.810 1.00 82.94 315 ALA A O 1
ATOM 2540 N N . GLY A 1 316 ? 17.515 9.668 0.934 1.00 82.00 316 GLY A N 1
ATOM 2541 C CA . GLY A 1 316 ? 18.366 10.859 0.753 1.00 82.00 316 GLY A CA 1
ATOM 2542 C C . GLY A 1 316 ? 18.919 11.502 2.014 1.00 82.00 316 GLY A C 1
ATOM 2543 O O . GLY A 1 316 ? 19.845 12.307 1.925 1.00 82.00 316 GLY A O 1
ATOM 2544 N N . LYS A 1 317 ? 18.386 11.145 3.182 1.00 88.50 317 LYS A N 1
ATOM 2545 C CA . LYS A 1 317 ? 18.867 11.626 4.481 1.00 88.50 317 LYS A CA 1
ATOM 2546 C C . LYS A 1 317 ? 19.617 10.568 5.279 1.00 88.50 317 LYS A C 1
ATOM 2548 O O . LYS A 1 317 ? 20.077 10.882 6.372 1.00 88.50 317 LYS A O 1
ATOM 2553 N N . LEU A 1 318 ? 19.772 9.349 4.751 1.00 90.69 318 LEU A N 1
ATOM 2554 C CA . LEU A 1 318 ? 20.499 8.304 5.461 1.00 90.69 318 LEU A CA 1
ATOM 2555 C C . LEU A 1 318 ? 21.934 8.743 5.742 1.00 90.69 318 LEU A C 1
ATOM 2557 O O . LEU A 1 318 ? 22.650 9.176 4.842 1.00 90.69 318 LEU A O 1
ATOM 2561 N N . THR A 1 319 ? 22.368 8.578 6.988 1.00 91.56 319 THR A N 1
ATOM 2562 C CA . THR A 1 319 ? 23.754 8.863 7.385 1.00 91.56 319 THR A CA 1
ATOM 2563 C C . THR A 1 319 ? 24.680 7.672 7.153 1.00 91.56 319 THR A C 1
ATOM 2565 O O . THR A 1 319 ? 25.896 7.831 7.099 1.00 91.56 319 THR A O 1
ATOM 2568 N N . GLU A 1 320 ? 24.115 6.469 7.031 1.00 91.44 320 GLU A N 1
ATOM 2569 C CA . GLU A 1 320 ? 24.838 5.217 6.821 1.00 91.44 320 GLU A CA 1
ATOM 2570 C C . GLU A 1 320 ? 24.011 4.225 6.000 1.00 91.44 320 GLU A C 1
ATOM 2572 O O . GLU A 1 320 ? 22.779 4.288 5.963 1.00 91.44 320 GLU A O 1
ATOM 2577 N N . LYS A 1 321 ? 24.697 3.295 5.326 1.00 91.00 321 LYS A N 1
ATOM 2578 C CA . LYS A 1 321 ? 24.034 2.282 4.507 1.00 91.00 321 LYS A CA 1
ATOM 2579 C C . LYS A 1 321 ? 23.333 1.272 5.419 1.00 91.00 321 LYS A C 1
ATOM 2581 O O . LYS A 1 321 ? 24.003 0.679 6.266 1.00 91.00 321 LYS A O 1
ATOM 2586 N N . PRO A 1 322 ? 22.033 0.999 5.214 1.00 92.31 322 PRO A N 1
ATOM 2587 C CA . PRO A 1 322 ? 21.339 -0.033 5.965 1.00 92.31 322 PRO A CA 1
ATOM 2588 C C . PRO A 1 322 ? 21.975 -1.397 5.720 1.00 92.31 322 PRO A C 1
ATOM 2590 O O . PRO A 1 322 ? 22.332 -1.735 4.586 1.00 92.31 322 PRO A O 1
ATOM 2593 N N . ASN A 1 323 ? 22.041 -2.227 6.759 1.00 94.06 323 ASN A N 1
ATOM 2594 C CA . ASN A 1 323 ? 22.318 -3.644 6.563 1.00 94.06 323 ASN A CA 1
ATOM 2595 C C . ASN A 1 323 ? 21.086 -4.305 5.926 1.00 94.06 323 ASN A C 1
ATOM 2597 O O . ASN A 1 323 ? 20.163 -4.732 6.619 1.00 94.06 323 ASN A O 1
ATOM 2601 N N . PHE A 1 324 ? 21.035 -4.311 4.594 1.00 95.56 324 PHE A N 1
ATOM 2602 C CA . PHE A 1 324 ? 19.953 -4.939 3.847 1.00 95.56 324 PHE A CA 1
ATOM 2603 C C . PHE A 1 324 ? 19.991 -6.464 4.045 1.00 95.56 324 PHE A C 1
ATOM 2605 O O . PHE A 1 324 ? 21.037 -7.082 3.824 1.00 95.56 324 PHE A O 1
ATOM 2612 N N . PRO A 1 325 ? 18.868 -7.096 4.426 1.00 95.88 325 PRO A N 1
ATOM 2613 C CA . PRO A 1 325 ? 18.853 -8.516 4.740 1.00 95.88 325 PRO A CA 1
ATOM 2614 C C . PRO A 1 325 ? 18.981 -9.366 3.474 1.00 95.88 325 PRO A C 1
ATOM 2616 O O . PRO A 1 325 ? 18.423 -9.049 2.422 1.00 95.88 325 PRO A O 1
ATOM 2619 N N . LYS A 1 326 ? 19.665 -10.511 3.574 1.00 95.62 326 LYS A N 1
ATOM 2620 C CA . LYS A 1 326 ? 19.850 -11.434 2.433 1.00 95.62 326 LYS A CA 1
ATOM 2621 C C . LYS A 1 326 ? 18.543 -12.054 1.932 1.00 95.62 326 LYS A C 1
ATOM 2623 O O . LYS A 1 326 ? 18.520 -12.617 0.843 1.00 95.62 326 LYS A O 1
ATOM 2628 N N . SER A 1 327 ? 17.474 -12.006 2.723 1.00 97.19 327 SER A N 1
ATOM 2629 C CA . SER A 1 327 ? 16.137 -12.487 2.356 1.00 97.19 327 SER A CA 1
ATOM 2630 C C . SER A 1 327 ? 15.393 -11.555 1.393 1.00 97.19 327 SER A C 1
ATOM 2632 O O . SER A 1 327 ? 14.377 -11.972 0.833 1.00 97.19 327 SER A O 1
ATOM 2634 N N . LEU A 1 328 ? 15.901 -10.337 1.169 1.00 98.12 328 LEU A N 1
ATOM 2635 C CA . LEU A 1 328 ? 15.276 -9.331 0.322 1.00 98.12 328 LEU A CA 1
ATOM 2636 C C . LEU A 1 328 ? 15.172 -9.813 -1.131 1.00 98.12 328 LEU A C 1
ATOM 2638 O O . LEU A 1 328 ? 16.151 -10.261 -1.721 1.00 98.12 328 LEU A O 1
ATOM 2642 N N . GLN A 1 329 ? 13.973 -9.704 -1.697 1.00 98.25 329 GLN A N 1
ATOM 2643 C CA . GLN A 1 329 ? 13.625 -10.086 -3.069 1.00 98.25 329 GLN A CA 1
ATOM 2644 C C . GLN A 1 329 ? 13.303 -8.861 -3.926 1.00 98.25 329 GLN A C 1
ATOM 2646 O O . GLN A 1 329 ? 13.647 -8.828 -5.105 1.00 98.25 329 GLN A O 1
ATOM 2651 N N . GLU A 1 330 ? 12.695 -7.836 -3.321 1.00 98.12 330 GLU A N 1
ATOM 2652 C CA . GLU A 1 330 ? 12.325 -6.582 -3.976 1.00 98.12 330 GLU A CA 1
ATOM 2653 C C . GLU A 1 330 ? 12.826 -5.385 -3.161 1.00 98.12 330 GLU A C 1
ATOM 2655 O O . GLU A 1 330 ? 12.527 -5.267 -1.968 1.00 98.12 330 GLU A O 1
ATOM 2660 N N . LEU A 1 331 ? 13.570 -4.496 -3.823 1.00 96.06 331 LEU A N 1
ATOM 2661 C CA . LEU A 1 331 ? 14.088 -3.259 -3.245 1.00 96.06 331 LEU A CA 1
ATOM 2662 C C . LEU A 1 331 ? 13.719 -2.079 -4.136 1.00 96.06 331 LEU A C 1
ATOM 2664 O O . LEU A 1 331 ? 14.144 -2.006 -5.285 1.00 96.06 331 LEU A O 1
ATOM 2668 N N . TYR A 1 332 ? 12.966 -1.137 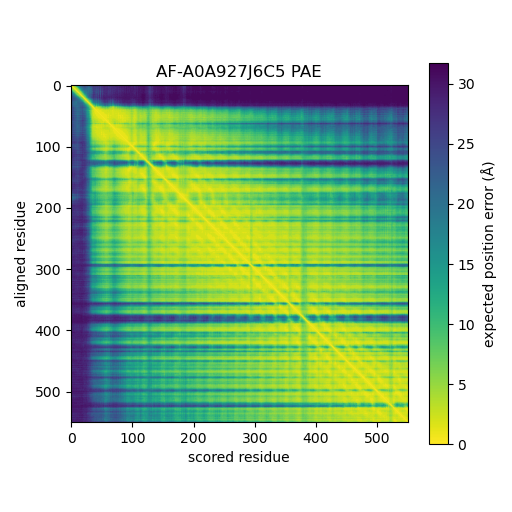-3.590 1.00 92.69 332 TYR A N 1
ATOM 2669 C CA . TYR A 1 332 ? 12.751 0.174 -4.184 1.00 92.69 332 TYR A CA 1
ATOM 2670 C C . TYR A 1 332 ? 13.509 1.198 -3.355 1.00 92.69 332 TYR A C 1
ATOM 2672 O O . TYR A 1 332 ? 13.258 1.303 -2.156 1.00 92.69 332 TYR A O 1
ATOM 2680 N N . ILE A 1 333 ? 14.404 1.955 -3.980 1.00 88.31 333 ILE A N 1
ATOM 2681 C CA . ILE A 1 333 ? 15.187 2.979 -3.302 1.00 88.31 333 ILE A CA 1
ATOM 2682 C C . ILE A 1 333 ? 15.277 4.242 -4.156 1.00 88.31 333 ILE A C 1
ATOM 2684 O O . ILE A 1 333 ? 15.593 4.183 -5.343 1.00 88.31 333 ILE A O 1
ATOM 2688 N N . GLU A 1 334 ? 14.989 5.383 -3.541 1.00 83.69 334 GLU A N 1
ATOM 2689 C CA . GLU A 1 334 ? 15.036 6.708 -4.162 1.00 83.69 334 GLU A CA 1
ATOM 2690 C C . GLU A 1 334 ? 15.997 7.639 -3.426 1.00 83.69 334 GLU A C 1
ATOM 2692 O O . GLU A 1 334 ? 16.147 7.516 -2.210 1.00 83.69 334 GLU A O 1
ATOM 2697 N N . ASN A 1 335 ? 16.587 8.614 -4.125 1.00 80.38 335 ASN A N 1
ATOM 2698 C CA . ASN A 1 335 ? 17.480 9.625 -3.545 1.00 80.38 335 ASN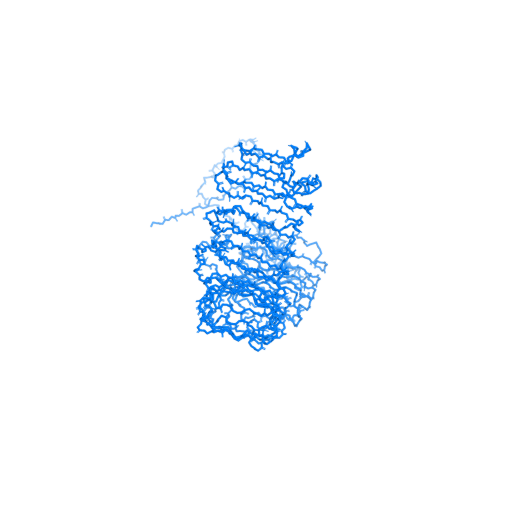 A CA 1
ATOM 2699 C C . ASN A 1 335 ? 18.667 9.005 -2.788 1.00 80.38 335 ASN A C 1
ATOM 2701 O O . ASN A 1 335 ? 19.062 9.516 -1.751 1.00 80.38 335 ASN A O 1
ATOM 2705 N N . TYR A 1 336 ? 19.211 7.866 -3.218 1.00 83.12 336 TYR A N 1
ATOM 2706 C CA . TYR A 1 336 ? 20.279 7.211 -2.457 1.00 83.12 336 TYR A CA 1
ATOM 2707 C C . TYR A 1 336 ? 21.632 7.905 -2.672 1.00 83.12 336 TYR A C 1
ATOM 2709 O O . TYR A 1 336 ? 22.306 7.676 -3.678 1.00 83.12 336 TYR A O 1
ATOM 2717 N N . SER A 1 337 ? 22.040 8.710 -1.691 1.00 79.12 337 SER A N 1
ATOM 2718 C CA . SER A 1 337 ? 23.205 9.603 -1.772 1.00 79.12 337 SER A CA 1
ATOM 2719 C C . SER A 1 337 ? 24.495 9.038 -1.169 1.00 79.12 337 SER A C 1
ATOM 2721 O O . SER A 1 337 ? 25.560 9.654 -1.252 1.00 79.12 337 SER A O 1
ATOM 2723 N N . LEU A 1 338 ? 24.435 7.847 -0.571 1.00 79.12 338 LEU A N 1
ATOM 2724 C CA . LEU A 1 338 ? 25.592 7.226 0.066 1.00 79.12 338 LEU A CA 1
ATOM 2725 C C . LEU A 1 338 ? 26.606 6.708 -0.962 1.00 79.12 338 LEU A C 1
ATOM 2727 O O . LEU A 1 338 ? 26.259 6.251 -2.054 1.00 79.12 338 LEU A O 1
ATOM 2731 N N . SER A 1 339 ? 27.885 6.743 -0.581 1.00 82.44 339 SER A N 1
ATOM 2732 C CA . SER A 1 339 ? 28.998 6.319 -1.438 1.00 82.44 339 SER A CA 1
ATOM 2733 C C . SER A 1 339 ? 29.019 4.809 -1.698 1.00 82.44 339 SER A C 1
ATOM 2735 O O . SER A 1 339 ? 29.383 4.384 -2.794 1.00 82.44 339 SER A O 1
ATOM 2737 N N . ASP A 1 340 ? 28.604 3.988 -0.728 1.00 86.56 340 ASP A N 1
ATOM 2738 C CA . ASP A 1 340 ? 28.505 2.537 -0.904 1.00 86.56 340 ASP A CA 1
ATOM 2739 C C . ASP A 1 340 ? 27.244 2.160 -1.696 1.00 86.56 340 ASP A C 1
ATOM 2741 O O . ASP A 1 340 ? 26.137 2.081 -1.154 1.00 86.56 340 ASP A O 1
ATOM 2745 N N . LYS A 1 341 ? 27.453 1.854 -2.980 1.00 86.44 341 LYS A N 1
ATOM 2746 C CA . LYS A 1 341 ? 26.440 1.397 -3.946 1.00 86.44 341 LYS A CA 1
ATOM 2747 C C . LYS A 1 341 ? 26.608 -0.083 -4.319 1.00 86.44 341 LYS A C 1
ATOM 2749 O O . LYS A 1 341 ? 26.224 -0.510 -5.408 1.00 86.44 341 LYS A O 1
ATOM 2754 N N . ASN A 1 342 ? 27.200 -0.886 -3.434 1.00 89.88 342 ASN A N 1
ATOM 2755 C CA . ASN A 1 342 ? 27.386 -2.316 -3.658 1.00 89.88 342 ASN A CA 1
ATOM 2756 C C . ASN A 1 342 ? 26.223 -3.148 -3.088 1.00 89.88 342 ASN A C 1
ATOM 2758 O O . ASN A 1 342 ? 26.127 -3.362 -1.881 1.00 89.88 342 ASN A O 1
ATOM 2762 N N . PHE A 1 343 ? 25.371 -3.686 -3.958 1.00 92.00 343 PHE A N 1
ATOM 2763 C CA . PHE A 1 343 ? 24.250 -4.565 -3.604 1.00 92.00 343 PHE A CA 1
ATOM 2764 C C . PHE A 1 343 ? 24.497 -6.038 -3.977 1.00 92.00 343 PHE A C 1
ATOM 2766 O O . PHE A 1 343 ? 23.592 -6.862 -3.862 1.00 92.00 343 PHE A O 1
ATOM 2773 N N . SER A 1 344 ? 25.721 -6.404 -4.383 1.00 91.94 344 SER A N 1
ATOM 2774 C CA . SER A 1 344 ? 26.062 -7.764 -4.848 1.00 91.94 344 SER A CA 1
ATOM 2775 C C . SER A 1 344 ? 25.794 -8.871 -3.823 1.00 91.94 344 SER A C 1
ATOM 2777 O O . SER A 1 344 ? 25.517 -10.008 -4.201 1.00 91.94 344 SER A O 1
ATOM 2779 N N . ILE A 1 345 ? 25.833 -8.542 -2.528 1.00 92.56 345 ILE A N 1
ATOM 2780 C CA . ILE A 1 345 ? 25.595 -9.492 -1.433 1.00 92.56 345 ILE A CA 1
ATOM 2781 C C . ILE A 1 345 ? 24.124 -9.918 -1.296 1.00 92.56 345 ILE A C 1
ATOM 2783 O O . ILE A 1 345 ? 23.835 -10.892 -0.598 1.00 92.56 345 ILE A O 1
ATOM 2787 N N . LEU A 1 346 ? 23.191 -9.208 -1.943 1.00 95.50 346 LEU A N 1
ATOM 2788 C CA . LEU A 1 346 ? 21.751 -9.466 -1.872 1.00 95.50 346 LEU A CA 1
ATOM 2789 C C . LEU A 1 346 ? 21.346 -10.538 -2.886 1.00 95.50 346 LEU A C 1
ATOM 2791 O O . LEU A 1 346 ? 20.648 -10.281 -3.859 1.00 95.50 346 LEU A O 1
ATOM 2795 N N . THR A 1 347 ? 21.805 -11.767 -2.671 1.00 94.31 347 THR A N 1
ATOM 2796 C CA . THR A 1 347 ? 21.691 -12.862 -3.649 1.00 94.31 347 THR A CA 1
ATOM 2797 C C . THR A 1 347 ? 20.254 -13.292 -3.968 1.00 94.31 347 THR A C 1
ATOM 2799 O O . THR A 1 347 ? 20.023 -13.891 -5.018 1.00 94.31 347 THR A O 1
ATOM 2802 N N . ASN A 1 348 ? 19.279 -12.983 -3.108 1.00 96.94 348 ASN A N 1
ATOM 2803 C CA . ASN A 1 348 ? 17.857 -13.241 -3.367 1.00 96.94 348 ASN A CA 1
ATOM 2804 C C . ASN A 1 348 ? 17.133 -12.077 -4.060 1.00 96.94 348 ASN A C 1
ATOM 2806 O O . ASN A 1 348 ? 15.989 -12.260 -4.480 1.00 96.94 348 ASN A O 1
ATOM 2810 N N . LEU A 1 349 ? 17.779 -10.914 -4.197 1.00 97.75 349 LEU A N 1
ATOM 2811 C CA . LEU A 1 349 ? 17.186 -9.741 -4.825 1.00 97.75 349 LEU A CA 1
ATOM 2812 C C . LEU A 1 349 ? 17.015 -10.014 -6.321 1.00 97.75 349 LEU A C 1
ATOM 2814 O O . LEU A 1 349 ? 17.996 -10.238 -7.031 1.00 97.75 349 LEU A O 1
ATOM 2818 N N . ASN A 1 350 ? 15.766 -9.997 -6.784 1.00 97.56 350 ASN A N 1
ATOM 2819 C CA . ASN A 1 350 ? 15.408 -10.237 -8.182 1.00 97.56 350 ASN A CA 1
ATOM 2820 C C . ASN A 1 350 ? 14.773 -9.010 -8.849 1.00 97.56 350 ASN A C 1
ATOM 2822 O O . ASN A 1 350 ? 14.766 -8.921 -10.074 1.00 97.56 350 ASN A O 1
ATOM 2826 N N . LYS A 1 351 ? 14.302 -8.038 -8.064 1.00 97.75 351 LYS A N 1
ATOM 2827 C CA . LYS A 1 351 ? 13.724 -6.800 -8.576 1.00 97.75 351 LYS A CA 1
ATOM 2828 C C . LYS A 1 351 ? 14.290 -5.596 -7.848 1.00 97.75 351 LYS A C 1
ATOM 2830 O O . LYS A 1 351 ? 14.244 -5.527 -6.618 1.00 97.75 351 LYS A O 1
ATOM 2835 N N . MET A 1 352 ? 14.763 -4.622 -8.618 1.00 94.38 352 MET A N 1
ATOM 2836 C CA . MET A 1 352 ? 15.242 -3.357 -8.080 1.00 94.38 352 MET A CA 1
ATOM 2837 C C . MET A 1 352 ? 14.567 -2.176 -8.767 1.00 94.38 352 MET A C 1
ATOM 2839 O O . MET A 1 352 ? 14.498 -2.105 -9.991 1.00 94.38 352 MET A O 1
ATOM 2843 N N . THR A 1 353 ? 14.063 -1.237 -7.974 1.00 91.56 353 THR A N 1
ATOM 2844 C CA . THR A 1 353 ? 13.672 0.089 -8.447 1.00 91.56 353 THR A CA 1
ATOM 2845 C C . THR A 1 353 ? 14.628 1.120 -7.881 1.00 91.56 353 THR A C 1
ATOM 2847 O O . THR A 1 353 ? 14.908 1.124 -6.685 1.00 91.56 353 THR A O 1
ATOM 2850 N N . LEU A 1 354 ? 15.132 1.968 -8.762 1.00 86.81 354 LEU A N 1
ATOM 2851 C CA . LEU A 1 354 ? 16.164 2.950 -8.501 1.00 86.81 354 LEU A CA 1
ATOM 2852 C C . LEU A 1 354 ? 15.638 4.315 -8.925 1.00 86.81 354 LEU A C 1
ATOM 2854 O O . LEU A 1 354 ? 15.365 4.520 -10.110 1.00 86.81 354 LEU A O 1
ATOM 2858 N N . GLY A 1 355 ? 15.501 5.242 -7.980 1.00 80.12 355 GLY A N 1
ATOM 2859 C CA . GLY A 1 355 ? 15.167 6.624 -8.295 1.00 80.12 355 GLY A CA 1
ATOM 2860 C C . GLY A 1 355 ? 16.156 7.643 -7.761 1.00 80.12 355 GLY A C 1
ATOM 2861 O O . GLY A 1 355 ? 16.796 7.394 -6.748 1.00 80.12 355 GLY A O 1
ATOM 2862 N N . SER A 1 356 ? 16.283 8.741 -8.514 1.00 63.16 356 SER A N 1
ATOM 2863 C CA . SER A 1 356 ? 17.068 9.967 -8.266 1.00 63.16 356 SER A CA 1
ATOM 2864 C C . SER A 1 356 ? 18.450 9.829 -7.584 1.00 63.16 356 SER A C 1
ATOM 2866 O O . SER A 1 356 ? 18.585 9.357 -6.464 1.00 63.16 356 SER A O 1
ATOM 2868 N N . GLU A 1 357 ? 19.455 10.400 -8.262 1.00 62.16 357 GLU A N 1
ATOM 2869 C CA . GLU A 1 357 ? 20.913 10.412 -8.003 1.00 62.16 357 GLU A CA 1
ATOM 2870 C C . GLU A 1 357 ? 21.735 9.347 -8.754 1.00 62.16 357 GLU A C 1
ATOM 2872 O O . GLU A 1 357 ? 21.277 8.252 -9.062 1.00 62.16 357 GLU A O 1
ATOM 2877 N N . GLY A 1 358 ? 22.955 9.731 -9.156 1.00 59.97 358 GLY A N 1
ATOM 2878 C CA . GLY A 1 358 ? 23.792 8.964 -10.083 1.00 59.97 358 GLY A CA 1
ATOM 2879 C C . GLY A 1 358 ? 24.265 7.642 -9.484 1.00 59.97 358 GLY A C 1
ATOM 2880 O O . GLY A 1 358 ? 25.072 7.638 -8.563 1.00 59.97 358 GLY A O 1
ATOM 2881 N N . PHE A 1 359 ? 23.817 6.519 -10.033 1.00 67.62 359 PHE A N 1
ATOM 2882 C CA . PHE A 1 359 ? 24.249 5.152 -9.722 1.00 67.62 359 PHE A CA 1
ATOM 2883 C C . PHE A 1 359 ? 25.615 4.748 -10.323 1.00 67.62 359 PHE A C 1
ATOM 2885 O O . PHE A 1 359 ? 25.822 3.588 -10.688 1.00 67.62 359 PHE A O 1
ATOM 2892 N N . ASP A 1 360 ? 26.571 5.675 -10.401 1.00 70.75 360 ASP A N 1
ATOM 2893 C CA . ASP A 1 360 ? 27.948 5.355 -10.776 1.00 70.75 360 ASP A CA 1
ATOM 2894 C C . ASP A 1 360 ? 28.528 4.393 -9.739 1.00 70.75 360 ASP A C 1
ATOM 2896 O O . ASP A 1 360 ? 28.356 4.583 -8.532 1.00 70.75 360 ASP A O 1
ATOM 2900 N N . GLY A 1 361 ? 29.199 3.340 -10.208 1.00 76.00 361 GLY A N 1
ATOM 2901 C CA . GLY A 1 361 ? 29.743 2.295 -9.336 1.00 76.00 361 GLY A CA 1
ATOM 2902 C C . GLY A 1 361 ? 28.691 1.360 -8.725 1.00 76.00 361 GLY A C 1
ATOM 2903 O O . GLY A 1 361 ? 29.030 0.551 -7.859 1.00 76.00 361 GLY A O 1
ATOM 2904 N N . LEU A 1 362 ? 27.427 1.430 -9.166 1.00 85.88 362 LEU A N 1
ATOM 2905 C CA . LEU A 1 362 ? 26.387 0.496 -8.741 1.00 85.88 362 LEU A CA 1
ATOM 2906 C C . LEU A 1 362 ? 26.755 -0.935 -9.132 1.00 85.88 362 LEU A C 1
ATOM 2908 O O . LEU A 1 362 ? 26.844 -1.272 -10.314 1.00 85.88 362 LEU A O 1
ATOM 2912 N N . THR A 1 363 ? 26.887 -1.787 -8.119 1.00 89.19 363 THR A N 1
ATOM 2913 C CA . THR A 1 363 ? 27.090 -3.225 -8.300 1.00 89.19 363 THR A CA 1
ATOM 2914 C C . THR A 1 363 ? 25.821 -3.959 -7.900 1.00 89.19 363 THR A C 1
ATOM 2916 O O . THR A 1 363 ? 25.394 -3.883 -6.749 1.00 89.19 363 THR A O 1
ATOM 2919 N N . LEU A 1 364 ? 25.221 -4.675 -8.847 1.00 91.75 364 LEU A N 1
ATOM 2920 C CA . LEU A 1 364 ? 23.979 -5.422 -8.654 1.00 91.75 364 LEU A CA 1
ATOM 2921 C C . LEU A 1 364 ? 24.253 -6.916 -8.422 1.00 91.75 364 LEU A C 1
ATOM 2923 O O . LEU A 1 364 ? 25.265 -7.431 -8.903 1.00 91.75 364 LEU A O 1
ATOM 2927 N N . PRO A 1 365 ? 23.375 -7.634 -7.698 1.00 92.81 365 PRO A N 1
ATOM 2928 C CA . PRO A 1 365 ? 23.489 -9.080 -7.578 1.00 92.81 365 PRO A CA 1
ATOM 2929 C C . PRO A 1 365 ? 23.176 -9.760 -8.916 1.00 92.81 365 PRO A C 1
ATOM 2931 O O . PRO A 1 365 ? 22.332 -9.311 -9.690 1.00 92.81 365 PRO A O 1
ATOM 2934 N N . THR A 1 366 ? 23.821 -10.895 -9.181 1.00 90.94 366 THR A N 1
ATOM 2935 C CA . THR A 1 366 ? 23.671 -11.644 -10.444 1.00 90.94 366 THR A CA 1
ATOM 2936 C C . THR A 1 366 ? 22.278 -12.250 -10.644 1.00 90.94 366 THR A C 1
ATOM 2938 O O . THR A 1 366 ? 21.953 -12.700 -11.739 1.00 90.94 366 THR A O 1
ATOM 2941 N N . ASN A 1 367 ? 21.450 -12.271 -9.595 1.00 94.75 367 ASN A N 1
ATOM 2942 C CA . ASN A 1 367 ? 20.101 -12.833 -9.610 1.00 94.75 367 ASN A CA 1
ATOM 2943 C C . ASN A 1 367 ? 19.009 -11.823 -10.016 1.00 94.75 367 ASN A C 1
ATOM 2945 O O . ASN A 1 367 ? 17.836 -12.187 -10.033 1.00 94.75 367 ASN A O 1
ATOM 2949 N N . ILE A 1 368 ? 19.372 -10.572 -10.328 1.00 96.62 368 ILE A N 1
ATOM 2950 C CA . ILE A 1 368 ? 18.418 -9.546 -10.767 1.00 96.62 368 ILE A CA 1
ATOM 2951 C C . ILE A 1 368 ? 17.740 -9.966 -12.074 1.00 96.62 368 ILE A C 1
ATOM 2953 O O . ILE A 1 368 ? 18.409 -10.268 -13.059 1.00 96.62 368 ILE A O 1
ATOM 2957 N N . GLU A 1 369 ? 16.410 -9.919 -12.081 1.00 97.88 369 GLU A N 1
ATOM 2958 C CA . GLU A 1 369 ? 15.550 -10.196 -13.233 1.00 97.88 369 GLU A CA 1
ATOM 2959 C C . GLU A 1 369 ? 14.866 -8.931 -13.774 1.00 97.88 369 GLU A C 1
ATOM 2961 O O . GLU A 1 369 ? 14.627 -8.838 -14.980 1.00 97.88 369 GLU A O 1
ATOM 2966 N N . GLU A 1 370 ? 14.578 -7.947 -12.915 1.00 97.81 370 GLU A N 1
ATOM 2967 C CA . GLU A 1 370 ? 13.906 -6.698 -13.289 1.00 97.81 370 GLU A CA 1
ATOM 2968 C C . GLU A 1 370 ? 14.586 -5.467 -12.676 1.00 97.81 370 GLU A C 1
ATOM 2970 O O . GLU A 1 370 ? 14.845 -5.412 -11.470 1.00 97.81 370 GLU A O 1
ATOM 2975 N N . ILE A 1 371 ? 14.817 -4.450 -13.513 1.00 94.12 371 ILE A N 1
ATOM 2976 C CA . ILE A 1 371 ? 15.284 -3.130 -13.086 1.00 94.12 371 ILE A CA 1
ATOM 2977 C C . ILE A 1 371 ? 14.320 -2.054 -13.587 1.00 94.12 371 ILE A C 1
ATOM 2979 O O . ILE A 1 371 ? 14.008 -1.978 -14.776 1.00 94.12 371 ILE A O 1
ATOM 2983 N N . LEU A 1 372 ? 13.881 -1.190 -12.676 1.00 92.19 372 LEU A N 1
ATOM 2984 C CA . LEU A 1 372 ? 13.150 0.033 -12.986 1.00 92.19 372 LEU A CA 1
ATOM 2985 C C . LEU A 1 372 ? 13.993 1.237 -12.568 1.00 92.19 372 LEU A C 1
ATOM 2987 O O . LEU A 1 372 ? 14.282 1.413 -11.389 1.00 92.19 372 LEU A O 1
ATOM 2991 N N . PHE A 1 373 ? 14.334 2.092 -13.522 1.00 87.94 373 PHE A N 1
ATOM 2992 C CA . PHE A 1 373 ? 14.876 3.418 -13.256 1.00 87.94 373 PHE A CA 1
ATOM 2993 C C . PHE A 1 373 ? 13.738 4.432 -13.294 1.00 87.94 373 PHE A C 1
ATOM 2995 O O . PHE A 1 373 ? 12.957 4.440 -14.245 1.00 87.94 373 PHE A O 1
ATOM 3002 N N . THR A 1 374 ? 13.625 5.283 -12.278 1.00 83.56 374 THR A N 1
ATOM 3003 C CA . THR A 1 374 ? 12.550 6.277 -12.190 1.00 83.56 374 THR A CA 1
ATOM 3004 C C . THR A 1 374 ? 13.050 7.622 -11.671 1.00 83.56 374 THR A C 1
ATOM 3006 O O . THR A 1 374 ? 14.031 7.687 -10.941 1.00 83.56 374 THR A O 1
ATOM 3009 N N . ILE A 1 375 ? 12.371 8.716 -12.007 1.00 74.12 375 ILE A N 1
ATOM 3010 C CA . ILE A 1 375 ? 12.491 9.976 -11.259 1.00 74.12 375 ILE A CA 1
ATOM 3011 C C . ILE A 1 375 ? 11.214 10.175 -10.436 1.00 74.12 375 ILE A C 1
ATOM 3013 O O . ILE A 1 375 ? 10.122 10.120 -11.018 1.00 74.12 375 ILE A O 1
ATOM 3017 N N . PRO A 1 376 ? 11.315 10.367 -9.104 1.00 64.00 376 PRO A N 1
ATOM 3018 C CA . PRO A 1 376 ? 10.158 10.683 -8.281 1.00 64.00 376 PRO A CA 1
ATOM 3019 C C . PRO A 1 376 ? 9.541 12.020 -8.679 1.00 64.00 376 PRO A C 1
ATOM 3021 O O . PRO A 1 376 ? 10.223 13.031 -8.841 1.00 64.00 376 PRO A O 1
ATOM 3024 N N . TRP A 1 377 ? 8.217 12.044 -8.754 1.00 55.25 377 TRP A N 1
ATOM 3025 C CA . TRP A 1 377 ? 7.449 13.282 -8.838 1.00 55.25 377 TRP A CA 1
ATOM 3026 C C . TRP A 1 377 ? 7.469 13.992 -7.463 1.00 55.25 377 TRP A C 1
ATOM 3028 O O . TRP A 1 377 ? 7.367 13.290 -6.450 1.00 55.25 377 TRP A O 1
ATOM 3038 N N . PRO A 1 378 ? 7.596 15.334 -7.364 1.00 51.97 378 PRO A N 1
ATOM 3039 C CA . PRO A 1 378 ? 7.600 16.353 -8.425 1.00 51.97 378 PRO A CA 1
ATOM 3040 C C . PRO A 1 378 ? 9.004 16.807 -8.892 1.00 51.97 378 PRO A C 1
ATOM 3042 O O . PRO A 1 378 ? 9.147 17.903 -9.432 1.00 51.97 378 PRO A O 1
ATOM 3045 N N . TYR A 1 379 ? 10.065 16.025 -8.676 1.00 56.44 379 TYR A N 1
ATOM 3046 C CA . TYR A 1 379 ? 11.432 16.515 -8.869 1.00 56.44 379 TYR A CA 1
ATOM 3047 C C . TYR A 1 379 ? 11.886 16.501 -10.334 1.00 56.44 379 TYR A C 1
ATOM 3049 O O . TYR A 1 379 ? 11.813 15.491 -11.023 1.00 56.44 379 TYR A O 1
ATOM 3057 N N . THR A 1 380 ? 12.483 17.608 -10.785 1.00 51.41 380 THR A N 1
ATOM 3058 C CA . THR A 1 380 ? 13.238 17.720 -12.047 1.00 51.41 380 THR A CA 1
ATOM 3059 C C . THR A 1 380 ? 14.682 17.222 -11.893 1.00 51.41 380 THR A C 1
ATOM 3061 O O . THR A 1 380 ? 15.623 17.846 -12.395 1.00 51.41 380 THR A O 1
ATOM 3064 N N . ALA A 1 381 ? 14.897 16.158 -11.114 1.00 53.09 381 ALA A N 1
ATOM 3065 C CA . ALA A 1 381 ? 16.239 15.638 -10.888 1.00 53.09 381 ALA A CA 1
ATOM 3066 C C . ALA A 1 381 ? 16.801 15.129 -12.220 1.00 53.09 381 ALA A C 1
ATOM 3068 O O . ALA A 1 381 ? 16.212 14.266 -12.856 1.00 53.09 381 ALA A O 1
ATOM 3069 N N . LYS A 1 382 ? 17.944 15.655 -12.664 1.00 52.34 382 LYS A N 1
ATOM 3070 C CA . LYS A 1 382 ? 18.673 15.065 -13.790 1.00 52.34 382 LYS A CA 1
ATOM 3071 C C . LYS A 1 382 ? 19.432 13.858 -13.254 1.00 52.34 382 LYS A C 1
ATOM 3073 O O . LYS A 1 382 ? 20.165 13.995 -12.274 1.00 52.34 382 LYS A O 1
ATOM 3078 N N . PHE A 1 383 ? 19.300 12.693 -13.886 1.00 53.78 383 PHE A N 1
ATOM 3079 C CA . PHE A 1 383 ? 20.304 11.649 -13.685 1.00 53.78 383 PHE A CA 1
ATOM 3080 C C . PHE A 1 383 ? 21.658 12.236 -14.110 1.00 53.78 383 PHE A C 1
ATOM 3082 O O . PHE A 1 383 ? 21.809 12.726 -15.231 1.00 53.78 383 PHE A O 1
ATOM 3089 N N . GLY A 1 384 ? 22.611 12.276 -13.177 1.00 50.12 384 GLY A N 1
ATOM 3090 C CA . GLY A 1 384 ? 23.974 12.722 -13.459 1.00 50.12 384 GLY A CA 1
ATOM 3091 C C . GLY A 1 384 ? 24.684 11.785 -14.442 1.00 50.12 384 GLY A C 1
ATOM 3092 O O . GLY A 1 384 ? 24.177 10.716 -14.778 1.00 50.12 384 GLY A O 1
ATOM 3093 N N . SER A 1 385 ? 25.887 12.166 -14.876 1.00 52.03 385 SER A N 1
ATOM 3094 C CA . SER A 1 385 ? 26.769 11.352 -15.732 1.00 52.03 385 SER A CA 1
ATOM 3095 C C . SER A 1 385 ? 26.965 9.917 -15.217 1.00 52.03 385 SER A C 1
ATOM 3097 O O . SER A 1 385 ? 27.010 9.001 -16.036 1.00 52.03 385 SER A O 1
ATOM 3099 N N . GLY A 1 386 ? 27.021 9.758 -13.893 1.00 56.75 386 GLY A N 1
ATOM 3100 C CA . GLY A 1 386 ? 26.165 8.981 -12.985 1.00 56.75 386 GLY A CA 1
ATOM 3101 C C . GLY A 1 386 ? 25.594 7.601 -13.309 1.00 56.75 386 GLY A C 1
ATOM 3102 O O . GLY A 1 386 ? 25.112 6.968 -12.383 1.00 56.75 386 GLY A O 1
ATOM 3103 N N . PHE A 1 387 ? 25.488 7.144 -14.546 1.00 70.06 387 PHE A N 1
ATOM 3104 C CA . PHE A 1 387 ? 24.666 5.976 -14.877 1.00 70.06 387 PHE A CA 1
ATOM 3105 C C . PHE A 1 387 ? 25.558 4.787 -15.226 1.00 70.06 387 PHE A C 1
ATOM 3107 O O . PHE A 1 387 ? 26.342 4.895 -16.169 1.00 70.06 387 PHE A O 1
ATOM 3114 N N . ASN A 1 388 ? 25.431 3.652 -14.519 1.00 73.25 388 ASN A N 1
ATOM 3115 C CA . ASN A 1 388 ? 26.097 2.419 -14.948 1.00 73.25 388 ASN A CA 1
ATOM 3116 C C . ASN A 1 388 ? 25.607 2.062 -16.358 1.00 73.25 388 ASN A C 1
ATOM 3118 O O . ASN A 1 388 ? 24.410 2.023 -16.621 1.00 73.25 388 ASN A O 1
ATOM 3122 N N . ARG A 1 389 ? 26.545 1.849 -17.278 1.00 80.56 389 ARG A N 1
ATOM 3123 C CA . ARG A 1 389 ? 26.241 1.636 -18.691 1.00 80.56 389 ARG A CA 1
ATOM 3124 C C . ARG A 1 389 ? 26.402 0.185 -19.107 1.00 80.56 389 ARG A C 1
ATOM 3126 O O . ARG A 1 389 ? 25.956 -0.153 -20.187 1.00 80.56 389 ARG A O 1
ATOM 3133 N N . ASP A 1 390 ? 26.976 -0.679 -18.276 1.00 87.62 390 ASP A N 1
ATOM 3134 C CA . ASP A 1 390 ? 27.202 -2.075 -18.642 1.00 87.62 390 ASP A CA 1
ATOM 3135 C C . ASP A 1 390 ? 26.482 -3.034 -17.690 1.00 87.62 390 ASP A C 1
ATOM 3137 O O . ASP A 1 390 ? 26.870 -3.236 -16.537 1.00 87.62 390 ASP A O 1
ATOM 3141 N N . TYR A 1 391 ? 25.419 -3.646 -18.210 1.00 90.12 391 TYR A N 1
ATOM 3142 C CA . TYR A 1 391 ? 24.620 -4.666 -17.539 1.00 90.12 391 TYR A CA 1
ATOM 3143 C C . TYR A 1 391 ? 24.844 -6.068 -18.125 1.00 90.12 391 TYR A C 1
ATOM 3145 O O . TYR A 1 391 ? 24.109 -6.994 -17.780 1.00 90.12 391 TYR A O 1
ATOM 3153 N N . SER A 1 392 ? 25.852 -6.259 -18.984 1.00 89.94 392 SER A N 1
ATOM 3154 C CA . SER A 1 392 ? 26.129 -7.535 -19.667 1.00 89.94 392 SER A CA 1
ATOM 3155 C C . SER A 1 392 ? 26.345 -8.717 -18.712 1.00 89.94 392 SER A C 1
ATOM 3157 O O . SER A 1 392 ? 25.998 -9.851 -19.038 1.00 89.94 392 SER A O 1
ATOM 3159 N N . ASN A 1 393 ? 26.845 -8.452 -17.501 1.00 90.56 393 ASN A N 1
ATOM 3160 C CA . ASN A 1 393 ? 27.093 -9.465 -16.472 1.00 90.56 393 ASN A CA 1
ATOM 3161 C C . ASN A 1 393 ? 25.824 -9.941 -15.734 1.00 90.56 393 ASN A C 1
ATOM 3163 O O . ASN A 1 393 ? 25.884 -10.904 -14.967 1.00 90.56 393 ASN A O 1
ATOM 3167 N N . LEU A 1 394 ? 24.671 -9.295 -15.936 1.00 93.88 394 LEU A N 1
ATOM 3168 C CA . LEU A 1 394 ? 23.409 -9.659 -15.284 1.00 93.88 394 LEU A CA 1
ATOM 3169 C C . LEU A 1 394 ? 22.656 -10.712 -16.099 1.00 93.88 394 LEU A C 1
ATOM 3171 O O . LEU A 1 394 ? 21.613 -10.447 -16.687 1.00 93.88 394 LEU A O 1
ATOM 3175 N N . THR A 1 395 ? 23.172 -11.938 -16.107 1.00 93.56 395 THR A N 1
ATOM 3176 C CA . THR A 1 395 ? 22.691 -13.046 -16.958 1.00 93.56 395 THR A CA 1
ATOM 3177 C C . THR A 1 395 ? 21.252 -13.510 -16.700 1.00 93.56 395 THR A C 1
ATOM 3179 O O . THR A 1 395 ? 20.743 -14.349 -17.442 1.00 93.56 395 THR A O 1
ATOM 3182 N N . LYS A 1 396 ? 20.588 -12.994 -15.657 1.00 96.56 396 LYS A N 1
ATOM 3183 C CA . LYS A 1 396 ? 19.163 -13.230 -15.376 1.00 96.56 396 LYS A CA 1
ATOM 3184 C C . LYS A 1 396 ? 18.257 -12.034 -15.667 1.00 96.56 396 LYS A C 1
ATOM 3186 O O . LYS A 1 396 ? 17.040 -12.193 -15.607 1.00 96.56 396 LYS A O 1
ATOM 3191 N N . LEU A 1 397 ? 18.811 -10.873 -16.023 1.00 97.19 397 LEU A N 1
ATOM 3192 C CA . LEU A 1 397 ? 18.045 -9.651 -16.267 1.00 97.19 397 LEU A CA 1
ATOM 3193 C C . LEU A 1 397 ? 17.168 -9.802 -17.513 1.00 97.19 397 LEU A C 1
ATOM 3195 O O . LEU A 1 397 ? 17.675 -9.858 -18.628 1.00 97.19 397 LEU A O 1
ATOM 3199 N N . LYS A 1 398 ? 15.851 -9.837 -17.321 1.00 97.88 398 LYS A N 1
ATOM 3200 C CA . LYS A 1 398 ? 14.854 -10.003 -18.389 1.00 97.88 398 LYS A CA 1
ATOM 3201 C C . LYS A 1 398 ? 14.126 -8.711 -18.720 1.00 97.88 398 LYS A C 1
ATOM 3203 O O . LYS A 1 398 ? 13.618 -8.580 -19.831 1.00 97.88 398 LYS A O 1
ATOM 3208 N N . LYS A 1 399 ? 14.046 -7.771 -17.776 1.00 98.19 399 LYS A N 1
ATOM 3209 C CA . LYS A 1 399 ? 13.191 -6.593 -17.907 1.00 98.19 399 LYS A CA 1
ATOM 3210 C C . LYS A 1 399 ? 13.869 -5.319 -17.426 1.00 98.19 399 LYS A C 1
ATOM 3212 O O . LYS A 1 399 ? 14.326 -5.248 -16.287 1.00 98.19 399 LYS A O 1
ATOM 3217 N N . VAL A 1 400 ? 13.858 -4.299 -18.280 1.00 95.62 400 VAL A N 1
ATOM 3218 C CA . VAL A 1 400 ? 14.321 -2.949 -17.950 1.00 95.62 400 VAL A CA 1
ATOM 3219 C C . VAL A 1 400 ? 13.245 -1.930 -18.304 1.00 95.62 400 VAL A C 1
ATOM 3221 O O . VAL A 1 400 ? 12.716 -1.926 -19.415 1.00 95.62 400 VAL A O 1
ATOM 3224 N N . ILE A 1 401 ? 12.931 -1.053 -17.352 1.00 93.62 401 ILE A N 1
ATOM 3225 C CA . ILE A 1 401 ? 12.072 0.114 -17.563 1.00 93.62 401 ILE A CA 1
ATOM 3226 C C . ILE A 1 401 ? 12.860 1.367 -17.184 1.00 93.62 401 ILE A C 1
ATOM 3228 O O . ILE A 1 401 ? 13.469 1.422 -16.118 1.00 93.62 401 ILE A O 1
ATOM 3232 N N . ILE A 1 402 ? 12.817 2.385 -18.037 1.00 89.38 402 ILE A N 1
ATOM 3233 C CA . ILE A 1 402 ? 13.418 3.701 -17.816 1.00 89.38 402 ILE A CA 1
ATOM 3234 C C . ILE A 1 402 ? 12.289 4.735 -17.856 1.00 89.38 402 ILE A C 1
ATOM 3236 O O . ILE A 1 402 ? 11.666 4.930 -18.895 1.00 89.38 402 ILE A O 1
ATOM 3240 N N . ASN A 1 403 ? 11.995 5.365 -16.717 1.00 87.31 403 ASN A N 1
ATOM 3241 C CA . ASN A 1 403 ? 10.813 6.204 -16.517 1.00 87.31 403 ASN A CA 1
ATOM 3242 C C . ASN A 1 403 ? 11.156 7.639 -16.087 1.00 87.31 403 ASN A C 1
ATOM 3244 O O . ASN A 1 403 ? 11.757 7.834 -15.035 1.00 87.31 403 ASN A O 1
ATOM 3248 N N . ASN A 1 404 ? 10.674 8.630 -16.841 1.00 76.75 404 ASN A N 1
ATOM 3249 C CA . ASN A 1 404 ? 10.849 10.073 -16.645 1.00 76.75 404 ASN A CA 1
ATOM 3250 C C . ASN A 1 404 ? 12.313 10.533 -16.654 1.00 76.75 404 ASN A C 1
ATOM 3252 O O . ASN A 1 404 ? 12.632 11.516 -15.995 1.00 76.75 404 ASN A O 1
ATOM 3256 N N . ILE A 1 405 ? 13.212 9.815 -17.343 1.00 72.62 405 ILE A N 1
ATOM 3257 C CA . ILE A 1 405 ? 14.661 10.060 -17.280 1.00 72.62 405 ILE A CA 1
ATOM 3258 C C . ILE A 1 405 ? 15.213 10.592 -18.602 1.00 72.62 405 ILE A C 1
ATOM 3260 O O . ILE A 1 405 ? 15.198 9.857 -19.593 1.00 72.62 405 ILE A O 1
ATOM 3264 N N . PRO A 1 406 ? 15.810 11.805 -18.620 1.00 76.25 406 PRO A N 1
ATOM 3265 C CA . PRO A 1 406 ? 16.707 12.185 -19.699 1.00 76.25 406 PRO A CA 1
ATOM 3266 C C . PRO A 1 406 ? 17.964 11.314 -19.606 1.00 76.25 406 PRO A C 1
ATOM 3268 O O . PRO A 1 406 ? 18.701 11.365 -18.619 1.00 76.25 406 PRO A O 1
ATOM 3271 N N . ILE A 1 407 ? 18.204 10.493 -20.626 1.00 79.62 407 ILE A N 1
ATOM 3272 C CA . ILE A 1 407 ? 19.319 9.542 -20.659 1.00 79.62 407 ILE A CA 1
ATOM 3273 C C . ILE A 1 407 ? 20.124 9.701 -21.949 1.00 79.62 407 ILE A C 1
ATOM 3275 O O . ILE A 1 407 ? 19.569 9.867 -23.031 1.00 79.62 407 ILE A O 1
ATOM 3279 N N . ASN A 1 408 ? 21.451 9.621 -21.839 1.00 81.94 408 ASN A N 1
ATOM 3280 C CA . ASN A 1 408 ? 22.317 9.326 -22.978 1.00 81.94 408 ASN A CA 1
ATOM 3281 C C . ASN A 1 408 ? 22.530 7.813 -23.030 1.00 81.94 408 ASN A C 1
ATOM 3283 O O . ASN A 1 408 ? 23.065 7.250 -22.078 1.00 81.94 408 ASN A O 1
ATOM 3287 N N . GLN A 1 409 ? 22.127 7.162 -24.115 1.00 83.94 409 GLN A N 1
ATOM 3288 C CA . GLN A 1 409 ? 22.225 5.712 -24.300 1.00 83.94 409 GLN A CA 1
ATOM 3289 C C . GLN A 1 409 ? 23.603 5.261 -24.805 1.00 83.94 409 GLN A C 1
ATOM 3291 O O . GLN A 1 409 ? 23.847 4.069 -24.964 1.00 83.94 409 GLN A O 1
ATOM 3296 N N . THR A 1 410 ? 24.527 6.188 -25.067 1.00 81.62 410 THR A N 1
ATOM 3297 C CA . THR A 1 410 ? 25.883 5.853 -25.519 1.00 81.62 410 THR A CA 1
ATOM 3298 C C . THR A 1 410 ? 26.566 4.941 -24.503 1.00 81.62 410 THR A C 1
ATOM 3300 O O . THR A 1 410 ? 26.624 5.263 -23.314 1.00 81.62 410 THR A O 1
ATOM 3303 N N . GLY A 1 411 ? 27.078 3.803 -24.975 1.00 80.75 411 GLY A N 1
ATOM 3304 C CA . GLY A 1 411 ? 27.739 2.801 -24.140 1.00 80.75 411 GLY A CA 1
ATOM 3305 C C . GLY A 1 411 ? 26.797 1.973 -23.266 1.00 80.75 411 GLY A C 1
ATOM 3306 O O . GLY A 1 411 ? 27.304 1.201 -22.464 1.00 80.75 411 GLY A O 1
ATOM 3307 N N . LEU A 1 412 ? 25.471 2.127 -23.398 1.00 86.50 412 LEU A N 1
ATOM 3308 C CA . LEU A 1 412 ? 24.495 1.304 -22.687 1.00 86.50 412 LEU A CA 1
ATOM 3309 C C . LEU A 1 412 ? 24.453 -0.106 -23.289 1.00 86.50 412 LEU A C 1
ATOM 3311 O O . LEU A 1 412 ? 24.052 -0.289 -24.436 1.00 86.50 412 LEU A O 1
ATOM 3315 N N . ILE A 1 413 ? 24.865 -1.094 -22.506 1.00 89.31 413 ILE A N 1
ATOM 3316 C CA . ILE A 1 413 ? 24.969 -2.499 -22.879 1.00 89.31 413 ILE A CA 1
ATOM 3317 C C . ILE A 1 413 ? 24.036 -3.295 -21.975 1.00 89.31 413 ILE A C 1
ATOM 3319 O O . ILE A 1 413 ? 24.137 -3.257 -20.748 1.00 89.31 413 ILE A O 1
ATOM 3323 N N . PHE A 1 414 ? 23.137 -4.045 -22.600 1.00 92.50 414 PHE A N 1
ATOM 3324 C CA . PHE A 1 414 ? 22.249 -4.985 -21.930 1.00 92.50 414 PHE A CA 1
ATOM 3325 C C . PHE A 1 414 ? 22.708 -6.425 -22.172 1.00 92.50 414 PHE A C 1
ATOM 3327 O O . PHE A 1 414 ? 23.354 -6.702 -23.186 1.00 92.50 414 PHE A O 1
ATOM 3334 N N . PRO A 1 415 ? 22.381 -7.360 -21.267 1.00 93.38 415 PRO A N 1
ATOM 3335 C CA . PRO A 1 415 ? 22.727 -8.755 -21.461 1.00 93.38 415 PRO A CA 1
ATOM 3336 C C . PRO A 1 415 ? 21.831 -9.385 -22.535 1.00 93.38 415 PRO A C 1
ATOM 3338 O O . PRO A 1 415 ? 20.693 -8.966 -22.760 1.00 93.38 415 PRO A O 1
ATOM 3341 N N . ALA A 1 416 ? 22.336 -10.426 -23.199 1.00 91.25 416 ALA A N 1
ATOM 3342 C CA . ALA A 1 416 ? 21.655 -11.052 -24.335 1.00 91.25 416 ALA A CA 1
ATOM 3343 C C . ALA A 1 416 ? 20.288 -11.668 -23.982 1.00 91.25 416 ALA A C 1
ATOM 3345 O O . ALA A 1 416 ? 19.469 -11.887 -24.867 1.00 91.25 416 ALA A O 1
ATOM 3346 N N . ASN A 1 417 ? 20.034 -11.967 -22.706 1.00 93.25 417 ASN A N 1
ATOM 3347 C CA . ASN A 1 417 ? 18.784 -12.538 -22.198 1.00 93.25 417 ASN A CA 1
ATOM 3348 C C . ASN A 1 417 ? 17.712 -11.487 -21.843 1.00 93.25 417 ASN A C 1
ATOM 3350 O O . ASN A 1 417 ? 16.681 -11.864 -21.287 1.00 93.25 417 ASN A O 1
ATOM 3354 N N . LEU A 1 418 ? 17.938 -10.199 -22.129 1.00 97.25 418 LEU A N 1
ATOM 3355 C CA . LEU A 1 418 ? 16.917 -9.168 -21.950 1.00 97.25 418 LEU A CA 1
ATOM 3356 C C . LEU A 1 418 ? 15.733 -9.431 -22.895 1.00 97.25 418 LEU A C 1
ATOM 3358 O O . LEU A 1 418 ? 15.918 -9.528 -24.104 1.00 97.25 418 LEU A O 1
ATOM 3362 N N . GLU A 1 419 ? 14.519 -9.508 -22.348 1.00 97.88 419 GLU A N 1
ATOM 3363 C CA . GLU A 1 419 ? 13.288 -9.804 -23.094 1.00 97.88 419 GLU A CA 1
ATOM 3364 C C . GLU A 1 419 ? 12.381 -8.576 -23.275 1.00 97.88 419 GLU A C 1
ATOM 3366 O O . GLU A 1 419 ? 11.599 -8.519 -24.229 1.00 97.88 419 GLU A O 1
ATOM 3371 N N . TYR A 1 420 ? 12.486 -7.587 -22.381 1.00 98.31 420 TYR A N 1
ATOM 3372 C CA . TYR A 1 420 ? 11.618 -6.410 -22.339 1.00 98.31 420 TYR A CA 1
ATOM 3373 C C . TYR A 1 420 ? 12.406 -5.131 -22.048 1.00 98.31 420 TYR A C 1
ATOM 3375 O O . TYR A 1 420 ? 13.094 -5.041 -21.026 1.00 98.31 420 TYR A O 1
ATOM 3383 N N . LEU A 1 421 ? 12.226 -4.120 -22.901 1.00 96.88 421 LEU A N 1
ATOM 3384 C CA . LEU A 1 421 ? 12.763 -2.773 -22.722 1.00 96.88 421 LEU A CA 1
ATOM 3385 C C . LEU A 1 421 ? 11.656 -1.727 -22.904 1.00 96.88 421 LEU A C 1
ATOM 3387 O O . LEU A 1 421 ? 10.991 -1.698 -23.940 1.00 96.88 421 LEU A O 1
ATOM 3391 N N . GLU A 1 422 ? 11.474 -0.853 -21.914 1.00 95.50 422 GLU A N 1
ATOM 3392 C CA . GLU A 1 422 ? 10.510 0.252 -21.977 1.00 95.50 422 GLU A CA 1
ATOM 3393 C C . GLU A 1 422 ? 11.134 1.593 -21.604 1.00 95.50 422 GLU A C 1
ATOM 3395 O O . GLU A 1 422 ? 11.794 1.723 -20.575 1.00 95.50 422 GLU A O 1
ATOM 3400 N N . PHE A 1 423 ? 10.824 2.602 -22.411 1.00 91.81 423 PHE A N 1
ATOM 3401 C CA . PHE A 1 423 ? 11.020 4.012 -22.111 1.00 91.81 423 PHE A CA 1
ATOM 3402 C C . PHE A 1 423 ? 9.675 4.662 -21.822 1.00 91.81 423 PHE A C 1
ATOM 3404 O O . PHE A 1 423 ? 8.699 4.457 -22.549 1.00 91.81 423 PHE A O 1
ATOM 3411 N N . LYS A 1 424 ? 9.618 5.452 -20.757 1.00 88.69 424 LYS A N 1
ATOM 3412 C CA . LYS A 1 424 ? 8.391 6.090 -20.306 1.00 88.69 424 LYS A CA 1
ATOM 3413 C C . LYS A 1 424 ? 8.645 7.538 -19.933 1.00 88.69 424 LYS A C 1
ATOM 3415 O O . LYS A 1 424 ? 9.598 7.781 -19.203 1.00 88.69 424 LYS A O 1
ATOM 3420 N N . ASP A 1 425 ? 7.819 8.476 -20.389 1.00 82.88 425 ASP A N 1
ATOM 3421 C CA . ASP A 1 425 ? 7.968 9.879 -19.987 1.00 82.88 425 ASP A CA 1
ATOM 3422 C C . ASP A 1 425 ? 6.640 10.634 -19.836 1.00 82.88 425 ASP A C 1
ATOM 3424 O O . ASP A 1 425 ? 5.952 10.982 -20.792 1.00 82.88 425 ASP A O 1
ATOM 3428 N N . TYR A 1 426 ? 6.273 10.912 -18.591 1.00 75.62 426 TYR A N 1
ATOM 3429 C CA . TYR A 1 426 ? 5.100 11.699 -18.225 1.00 75.62 426 TYR A CA 1
ATOM 3430 C C . TYR A 1 426 ? 5.331 13.208 -18.286 1.00 75.62 426 TYR A C 1
ATOM 3432 O O . TYR A 1 426 ? 4.372 13.975 -18.179 1.00 75.62 426 TYR A O 1
ATOM 3440 N N . THR A 1 427 ? 6.579 13.639 -18.431 1.00 69.00 427 THR A N 1
ATOM 3441 C CA . THR A 1 427 ? 6.966 15.044 -18.487 1.00 69.00 427 THR A CA 1
ATOM 3442 C C . THR A 1 427 ? 7.372 15.401 -19.909 1.00 69.00 427 THR A C 1
ATOM 3444 O O . THR A 1 427 ? 8.234 14.770 -20.496 1.00 69.00 427 THR A O 1
ATOM 3447 N N . SER A 1 428 ? 6.759 16.417 -20.513 1.00 65.00 428 SER A N 1
ATOM 3448 C CA . SER A 1 428 ? 7.193 16.850 -21.844 1.00 65.00 428 SER A CA 1
ATOM 3449 C C . SER A 1 428 ? 8.607 17.438 -21.772 1.00 65.00 428 SER A C 1
ATOM 3451 O O . SER A 1 428 ? 8.822 18.386 -21.016 1.00 65.00 428 SER A O 1
ATOM 3453 N N . GLY A 1 429 ? 9.531 16.933 -22.593 1.00 68.06 429 GLY A N 1
ATOM 3454 C CA . GLY A 1 429 ? 10.831 17.566 -22.835 1.00 68.06 429 GLY A CA 1
ATOM 3455 C C . GLY A 1 429 ? 12.069 16.796 -22.368 1.00 68.06 429 GLY A C 1
ATOM 3456 O O . GLY A 1 429 ? 13.168 17.335 -22.526 1.00 68.06 429 GLY A O 1
ATOM 3457 N N . ASN A 1 430 ? 11.961 15.566 -21.838 1.00 76.31 430 ASN A N 1
ATOM 3458 C CA . ASN A 1 430 ? 13.168 14.749 -21.694 1.00 76.31 430 ASN A CA 1
ATOM 3459 C C . ASN A 1 430 ? 13.536 14.125 -23.037 1.00 76.31 430 ASN A C 1
ATOM 3461 O O . ASN A 1 430 ? 12.798 13.332 -23.621 1.00 76.31 430 ASN A O 1
ATOM 3465 N N . LYS A 1 431 ? 14.731 14.474 -23.503 1.00 83.19 431 LYS A N 1
ATOM 3466 C CA . LYS A 1 431 ? 15.330 13.896 -24.697 1.00 83.19 431 LYS A CA 1
ATOM 3467 C C . LYS A 1 431 ? 16.193 12.703 -24.320 1.00 83.19 431 LYS A C 1
ATOM 3469 O O . LYS A 1 431 ? 17.074 12.800 -23.460 1.00 83.19 431 LYS A O 1
ATOM 3474 N N . ILE A 1 432 ? 15.986 11.600 -25.022 1.00 87.25 432 ILE A N 1
ATOM 3475 C CA . ILE A 1 432 ? 16.892 10.469 -25.025 1.00 87.25 432 ILE A CA 1
ATOM 3476 C C . ILE A 1 432 ? 17.944 10.677 -26.122 1.00 87.25 432 ILE A C 1
ATOM 3478 O O . ILE A 1 432 ? 17.614 10.777 -27.302 1.00 87.25 432 ILE A O 1
ATOM 3482 N N . SER A 1 433 ? 19.213 10.760 -25.728 1.00 86.94 433 SER A N 1
ATOM 3483 C CA . SER A 1 433 ? 20.354 11.033 -26.615 1.00 86.94 433 SER A CA 1
ATOM 3484 C C . SER A 1 433 ? 21.195 9.788 -26.906 1.00 86.94 433 SER A C 1
ATOM 3486 O O . SER A 1 433 ? 21.125 8.793 -26.180 1.00 86.94 433 SER A O 1
ATOM 3488 N N . GLY A 1 434 ? 22.012 9.849 -27.959 1.00 84.56 434 GLY A N 1
ATOM 3489 C CA . GLY A 1 434 ? 22.802 8.717 -28.457 1.00 84.56 434 GLY A CA 1
ATOM 3490 C C . GLY A 1 434 ? 22.049 7.844 -29.469 1.00 84.56 434 GLY A C 1
ATOM 3491 O O . GLY A 1 434 ? 20.842 7.966 -29.653 1.00 84.56 434 GLY A O 1
ATOM 3492 N N . THR A 1 435 ? 22.781 6.967 -30.162 1.00 79.44 435 THR A N 1
ATOM 3493 C CA . THR A 1 435 ? 22.299 6.252 -31.362 1.00 79.44 435 THR A CA 1
ATOM 3494 C C . THR A 1 435 ? 21.250 5.165 -31.105 1.00 79.44 435 THR A C 1
ATOM 3496 O O . THR A 1 435 ? 20.626 4.722 -32.064 1.00 79.44 435 THR A O 1
ATOM 3499 N N . GLY A 1 436 ? 21.061 4.727 -29.853 1.00 82.75 436 GLY A N 1
ATOM 3500 C CA . GLY A 1 436 ? 20.044 3.742 -29.459 1.00 82.75 436 GLY A CA 1
ATOM 3501 C C . GLY A 1 436 ? 20.038 2.458 -30.289 1.00 82.75 436 GLY A C 1
ATOM 3502 O O . GLY A 1 436 ? 19.016 2.101 -30.876 1.00 82.75 436 GLY A O 1
ATOM 3503 N N . ASP A 1 437 ? 21.187 1.782 -30.365 1.00 89.75 437 ASP A N 1
ATOM 3504 C CA . ASP A 1 437 ? 21.337 0.540 -31.126 1.00 89.75 437 ASP A CA 1
ATOM 3505 C C . ASP A 1 437 ? 21.094 -0.700 -30.253 1.00 89.75 437 ASP A C 1
ATOM 3507 O O . ASP A 1 437 ? 21.945 -1.102 -29.460 1.00 89.75 437 ASP A O 1
ATOM 3511 N N . TYR A 1 438 ? 19.923 -1.315 -30.420 1.00 92.06 438 TYR A N 1
ATOM 3512 C CA . TYR A 1 438 ? 19.496 -2.527 -29.716 1.00 92.06 438 TYR A CA 1
ATOM 3513 C C . TYR A 1 438 ? 19.547 -3.778 -30.596 1.00 92.06 438 TYR A C 1
ATOM 3515 O O . TYR A 1 438 ? 19.081 -4.841 -30.183 1.00 92.06 438 TYR A O 1
ATOM 3523 N N . SER A 1 439 ? 20.109 -3.677 -31.804 1.00 89.31 439 SER A N 1
ATOM 3524 C CA . SER A 1 439 ? 20.110 -4.761 -32.796 1.00 89.31 439 SER A CA 1
ATOM 3525 C C . SER A 1 439 ? 20.794 -6.046 -32.309 1.00 89.31 439 SER A C 1
ATOM 3527 O O . SER A 1 439 ? 20.448 -7.137 -32.762 1.00 89.31 439 SER A O 1
ATOM 3529 N N . ASN A 1 440 ? 21.708 -5.931 -31.342 1.00 88.12 440 ASN A N 1
ATOM 3530 C CA . ASN A 1 440 ? 22.471 -7.047 -30.780 1.00 88.12 440 ASN A CA 1
ATOM 3531 C C . ASN A 1 440 ? 21.770 -7.777 -29.616 1.00 88.12 440 ASN A C 1
ATOM 3533 O O . ASN A 1 440 ? 22.294 -8.779 -29.126 1.00 88.12 440 ASN A O 1
ATOM 3537 N N . ILE A 1 441 ? 20.605 -7.310 -29.150 1.00 92.50 441 ILE A N 1
ATOM 3538 C CA . ILE A 1 441 ? 19.881 -7.942 -28.036 1.00 92.50 441 ILE A CA 1
ATOM 3539 C C . ILE A 1 441 ? 19.006 -9.075 -28.580 1.00 92.50 441 ILE A C 1
ATOM 3541 O O . ILE A 1 441 ? 17.834 -8.889 -28.903 1.00 92.50 441 ILE A O 1
ATOM 3545 N N . SER A 1 442 ? 19.595 -10.264 -28.705 1.00 90.25 442 SER A N 1
ATOM 3546 C CA . SER A 1 442 ? 18.996 -11.399 -29.420 1.00 90.25 442 SER A CA 1
ATOM 3547 C C . SER A 1 442 ? 17.662 -11.895 -28.853 1.00 90.25 442 SER A C 1
ATOM 3549 O O . SER A 1 442 ? 16.834 -12.367 -29.626 1.00 90.25 442 SER A O 1
ATOM 3551 N N . ASN A 1 443 ? 17.425 -11.775 -27.543 1.00 95.12 443 ASN A N 1
ATOM 3552 C CA . ASN A 1 443 ? 16.176 -12.225 -26.916 1.00 95.12 443 ASN A CA 1
ATOM 3553 C C . ASN A 1 443 ? 15.144 -11.113 -26.690 1.00 95.12 443 ASN A C 1
ATOM 3555 O O . ASN A 1 443 ? 14.114 -11.378 -26.066 1.00 95.12 443 ASN A O 1
ATOM 3559 N N . LEU A 1 444 ? 15.377 -9.890 -27.179 1.00 96.81 444 LEU A N 1
ATOM 3560 C CA . LEU A 1 444 ? 14.438 -8.792 -26.967 1.00 96.81 444 LEU A CA 1
ATOM 3561 C C . LEU A 1 444 ? 13.139 -9.052 -27.739 1.00 96.81 444 LEU A C 1
ATOM 3563 O O . LEU A 1 444 ? 13.104 -8.976 -28.965 1.00 96.81 444 LEU A O 1
ATOM 3567 N N . LYS A 1 445 ? 12.059 -9.334 -27.005 1.00 97.25 445 LYS A N 1
ATOM 3568 C CA . LYS A 1 445 ? 10.726 -9.612 -27.562 1.00 97.25 445 LYS A CA 1
ATOM 3569 C C . LYS A 1 445 ? 9.854 -8.365 -27.600 1.00 97.25 445 LYS A C 1
ATOM 3571 O O . LYS A 1 445 ? 9.041 -8.213 -28.506 1.00 97.25 445 LYS A O 1
ATOM 3576 N N . THR A 1 446 ? 10.002 -7.483 -26.610 1.00 98.00 446 THR A N 1
ATOM 3577 C CA . THR A 1 446 ? 9.174 -6.279 -26.467 1.00 98.00 446 THR A CA 1
ATOM 3578 C C . THR A 1 446 ? 10.020 -5.022 -26.356 1.00 98.00 446 THR A C 1
ATOM 3580 O O . THR A 1 446 ? 10.864 -4.913 -25.467 1.00 98.00 446 THR A O 1
ATOM 3583 N N . PHE A 1 447 ? 9.726 -4.051 -27.221 1.00 97.44 447 PHE A N 1
ATOM 3584 C CA . PHE A 1 447 ? 10.259 -2.698 -27.149 1.00 97.44 447 PHE A CA 1
ATOM 3585 C C . PHE A 1 447 ? 9.101 -1.712 -27.033 1.00 97.44 447 PHE A C 1
ATOM 3587 O O . PHE A 1 447 ? 8.176 -1.712 -27.855 1.00 97.44 447 PHE A O 1
ATOM 3594 N N . ARG A 1 448 ? 9.151 -0.876 -25.995 1.00 96.25 448 ARG A N 1
ATOM 3595 C CA . ARG A 1 448 ? 8.082 0.059 -25.668 1.00 96.25 448 ARG A CA 1
ATOM 3596 C C . ARG A 1 448 ? 8.603 1.480 -25.479 1.00 96.25 448 ARG A C 1
ATOM 3598 O O . ARG A 1 448 ? 9.576 1.696 -24.769 1.00 96.25 448 ARG A O 1
ATOM 3605 N N . ALA A 1 449 ? 7.907 2.453 -26.052 1.00 92.38 449 ALA A N 1
ATOM 3606 C CA . ALA A 1 449 ? 8.018 3.863 -25.697 1.00 92.38 449 ALA A CA 1
ATOM 3607 C C . ALA A 1 449 ? 6.613 4.388 -25.389 1.00 92.38 449 ALA A C 1
ATOM 3609 O O . ALA A 1 449 ? 5.694 4.181 -26.182 1.00 92.38 449 ALA A O 1
ATOM 3610 N N . ASN A 1 450 ? 6.403 5.000 -24.227 1.00 86.94 450 ASN A N 1
ATOM 3611 C CA . ASN A 1 450 ? 5.064 5.367 -23.778 1.00 86.94 450 ASN A CA 1
ATOM 3612 C C . ASN A 1 450 ? 5.051 6.683 -23.004 1.00 86.94 450 ASN A C 1
ATOM 3614 O O . ASN A 1 450 ? 5.852 6.855 -22.097 1.00 86.94 450 ASN A O 1
ATOM 3618 N N . HIS A 1 451 ? 4.065 7.541 -23.278 1.00 80.50 451 HIS A N 1
ATOM 3619 C CA . HIS A 1 451 ? 4.005 8.924 -22.786 1.00 80.50 451 HIS A CA 1
ATOM 3620 C C . HIS A 1 451 ? 5.183 9.749 -23.345 1.00 80.50 451 HIS A C 1
ATOM 3622 O O . HIS A 1 451 ? 6.316 9.304 -23.292 1.00 80.50 451 HIS A O 1
ATOM 3628 N N . THR A 1 452 ? 4.886 10.891 -23.968 1.00 85.31 452 THR A N 1
ATOM 3629 C CA . THR A 1 452 ? 5.748 11.699 -24.855 1.00 85.31 452 THR A CA 1
ATOM 3630 C C . THR A 1 452 ? 7.268 11.466 -24.745 1.00 85.31 452 THR A C 1
ATOM 3632 O O . THR A 1 452 ? 7.953 12.206 -24.048 1.00 85.31 452 THR A O 1
ATOM 3635 N N . VAL A 1 453 ? 7.799 10.467 -25.469 1.00 87.69 453 VAL A N 1
ATOM 3636 C CA . VAL A 1 453 ? 9.238 10.130 -25.479 1.00 87.69 453 VAL A CA 1
ATOM 3637 C C . VAL A 1 453 ? 9.908 10.729 -26.713 1.00 87.69 453 VAL A C 1
ATOM 3639 O O . VAL A 1 453 ? 9.504 10.426 -27.838 1.00 87.69 453 VAL A O 1
ATOM 3642 N N . GLU A 1 454 ? 10.968 11.514 -26.520 1.00 90.25 454 GLU A N 1
ATOM 3643 C CA . GLU A 1 454 ? 11.794 12.055 -27.604 1.00 90.25 454 GLU A CA 1
ATOM 3644 C C . GLU A 1 454 ? 13.107 11.285 -27.751 1.00 90.25 454 GLU A C 1
ATOM 3646 O O . GLU A 1 454 ? 13.893 11.214 -26.808 1.00 90.25 454 GLU A O 1
ATOM 3651 N N . PHE A 1 455 ? 13.377 10.753 -28.946 1.00 90.75 455 PHE A N 1
ATOM 3652 C CA . PHE A 1 455 ? 14.680 10.175 -29.282 1.00 90.75 455 PHE A CA 1
ATOM 3653 C C . PHE A 1 455 ? 15.464 11.092 -30.218 1.00 90.75 455 PHE A C 1
ATOM 3655 O O . PHE A 1 455 ? 14.928 11.641 -31.176 1.00 90.75 455 PHE A O 1
ATOM 3662 N N . GLU A 1 456 ? 16.769 11.202 -29.979 1.00 90.88 456 GLU A N 1
ATOM 3663 C CA . GLU A 1 456 ? 17.700 11.907 -30.861 1.00 90.88 456 GLU A CA 1
ATOM 3664 C C . GLU A 1 456 ? 17.877 11.231 -32.221 1.00 90.88 456 GLU A C 1
ATOM 3666 O O . GLU A 1 456 ? 18.097 11.909 -33.219 1.00 90.88 456 GLU A O 1
ATOM 3671 N N . PHE A 1 457 ? 17.771 9.905 -32.258 1.00 90.19 457 PHE A N 1
ATOM 3672 C CA . PHE A 1 457 ? 17.829 9.092 -33.465 1.00 90.19 457 PHE A CA 1
ATOM 3673 C C . PHE A 1 457 ? 16.758 8.008 -33.387 1.00 90.19 457 PHE A C 1
ATOM 3675 O O . PHE A 1 457 ? 16.411 7.550 -32.299 1.00 90.19 457 PHE A O 1
ATOM 3682 N N . ALA A 1 458 ? 16.244 7.573 -34.537 1.00 91.00 458 ALA A N 1
ATOM 3683 C CA . ALA A 1 458 ? 15.348 6.426 -34.568 1.00 91.00 458 ALA A CA 1
ATOM 3684 C C . ALA A 1 458 ? 16.082 5.180 -34.019 1.00 91.00 458 ALA A C 1
ATOM 3686 O O . ALA A 1 458 ? 17.192 4.894 -34.481 1.00 91.00 458 ALA A O 1
ATOM 3687 N N . PRO A 1 459 ? 15.511 4.455 -33.038 1.00 92.19 459 PRO A N 1
ATOM 3688 C CA . PRO A 1 459 ? 16.184 3.315 -32.425 1.00 92.19 459 PRO A CA 1
ATOM 3689 C C . PRO A 1 459 ? 16.347 2.177 -33.435 1.00 92.19 459 PRO A C 1
ATOM 3691 O O . PRO A 1 459 ? 15.420 1.872 -34.188 1.00 92.19 459 PRO A O 1
ATOM 3694 N N . LYS A 1 460 ? 17.504 1.508 -33.424 1.00 93.56 460 LYS A N 1
ATOM 3695 C CA . LYS A 1 460 ? 17.710 0.289 -34.219 1.00 93.56 460 LYS A CA 1
ATOM 3696 C C . LYS A 1 460 ? 17.274 -0.917 -33.408 1.00 93.56 460 LYS A C 1
ATOM 3698 O O . LYS A 1 460 ? 17.756 -1.125 -32.297 1.00 93.56 460 LYS A O 1
ATOM 3703 N N . LEU A 1 461 ? 16.365 -1.708 -33.965 1.00 95.31 461 LEU A N 1
ATOM 3704 C CA . LEU A 1 461 ? 15.692 -2.788 -33.251 1.00 95.31 461 LEU A CA 1
ATOM 3705 C C . LEU A 1 461 ? 16.146 -4.168 -33.764 1.00 95.31 461 LEU A C 1
ATOM 3707 O O . LEU A 1 461 ? 16.474 -4.305 -34.947 1.00 95.31 461 LEU A O 1
ATOM 3711 N N . PRO A 1 462 ? 16.191 -5.198 -32.899 1.00 93.88 462 PRO A N 1
ATOM 3712 C CA . PRO A 1 462 ? 16.596 -6.545 -33.291 1.00 93.88 462 PRO A CA 1
ATOM 3713 C C . PRO A 1 462 ? 15.478 -7.265 -34.068 1.00 93.88 462 PRO A C 1
ATOM 3715 O O . PRO A 1 462 ? 14.301 -7.077 -33.765 1.00 93.88 462 PRO A O 1
ATOM 3718 N N . PRO A 1 463 ? 15.813 -8.153 -35.022 1.00 92.50 463 PRO A N 1
ATOM 3719 C CA . PRO A 1 463 ? 14.838 -8.776 -35.931 1.00 92.50 463 PRO A CA 1
ATOM 3720 C C . PRO A 1 463 ? 13.839 -9.733 -35.250 1.00 92.50 463 PRO A C 1
ATOM 3722 O O . PRO A 1 463 ? 12.822 -10.105 -35.839 1.00 92.50 463 PRO A O 1
ATOM 3725 N N . TYR A 1 464 ? 14.116 -10.149 -34.013 1.00 90.88 464 TYR A N 1
ATOM 3726 C CA . TYR A 1 464 ? 13.305 -11.105 -33.249 1.00 90.88 464 TYR A CA 1
ATOM 3727 C C . TYR A 1 464 ? 12.169 -10.455 -32.446 1.00 90.88 464 TYR A C 1
ATOM 3729 O O . TYR A 1 464 ? 11.454 -11.149 -31.724 1.00 90.88 464 TYR A O 1
ATOM 3737 N N . LEU A 1 465 ? 11.995 -9.136 -32.565 1.00 96.31 465 LEU A N 1
ATOM 3738 C CA . LEU A 1 465 ? 10.965 -8.405 -31.840 1.00 96.31 465 LEU A CA 1
ATOM 3739 C C . LEU A 1 465 ? 9.560 -8.894 -32.231 1.00 96.31 465 LEU A C 1
ATOM 3741 O O . LEU A 1 465 ? 9.204 -8.894 -33.410 1.00 96.31 465 LEU A O 1
ATOM 3745 N N . SER A 1 466 ? 8.747 -9.260 -31.238 1.00 97.06 466 SER A N 1
ATOM 3746 C CA . SER A 1 466 ? 7.340 -9.635 -31.434 1.00 97.06 466 SER A CA 1
ATOM 3747 C C . SER A 1 466 ? 6.384 -8.475 -31.160 1.00 97.06 466 SER A C 1
ATOM 3749 O O . SER A 1 466 ? 5.294 -8.427 -31.727 1.00 97.06 466 SER A O 1
ATOM 3751 N N . THR A 1 467 ? 6.784 -7.533 -30.304 1.00 97.69 467 THR A N 1
ATOM 3752 C CA . THR A 1 467 ? 5.940 -6.423 -29.852 1.00 97.69 467 THR A CA 1
ATOM 3753 C C . THR A 1 467 ? 6.676 -5.099 -29.985 1.00 97.69 467 THR A C 1
ATOM 3755 O O . THR A 1 467 ? 7.664 -4.860 -29.285 1.00 97.69 467 THR A O 1
ATOM 3758 N N . LEU A 1 468 ? 6.136 -4.211 -30.822 1.00 97.56 468 LEU A N 1
ATOM 3759 C CA . LEU A 1 468 ? 6.553 -2.815 -30.922 1.00 97.56 468 LEU A CA 1
ATOM 3760 C C . LEU A 1 468 ? 5.387 -1.894 -30.547 1.00 97.56 468 LEU A C 1
ATOM 3762 O O . LEU A 1 468 ? 4.385 -1.831 -31.259 1.00 97.56 468 LEU A O 1
ATOM 3766 N N . TYR A 1 469 ? 5.520 -1.176 -29.431 1.00 95.88 469 TYR A N 1
ATOM 3767 C CA . TYR A 1 469 ? 4.536 -0.185 -28.986 1.00 95.88 469 TYR A CA 1
ATOM 3768 C C . TYR A 1 469 ? 5.211 1.160 -28.758 1.00 95.88 469 TYR A C 1
ATOM 3770 O O . TYR A 1 469 ? 5.983 1.316 -27.814 1.00 95.88 469 TYR A O 1
ATOM 3778 N N . LEU A 1 470 ? 4.899 2.143 -29.593 1.00 93.94 470 LEU A N 1
ATOM 3779 C CA . LEU A 1 470 ? 5.440 3.493 -29.510 1.00 93.94 470 LEU A CA 1
ATOM 3780 C C . LEU A 1 470 ? 4.270 4.469 -29.451 1.00 93.94 470 LEU A C 1
ATOM 3782 O O . LEU A 1 470 ? 3.597 4.682 -30.450 1.00 93.94 470 LEU A O 1
ATOM 3786 N N . TYR A 1 471 ? 4.015 5.060 -28.290 1.00 90.62 471 TYR A N 1
ATOM 3787 C CA . TYR A 1 471 ? 2.903 5.982 -28.087 1.00 90.62 471 TYR A CA 1
ATOM 3788 C C . TYR A 1 471 ? 3.402 7.390 -27.778 1.00 90.62 471 TYR A C 1
ATOM 3790 O O . TYR A 1 471 ? 4.132 7.589 -26.804 1.00 90.62 471 TYR A O 1
ATOM 3798 N N . ARG A 1 472 ? 2.954 8.364 -28.583 1.00 88.69 472 ARG A N 1
ATOM 3799 C CA . ARG A 1 472 ? 3.382 9.773 -28.545 1.00 88.69 472 ARG A CA 1
ATOM 3800 C C . ARG A 1 472 ? 4.892 9.957 -28.733 1.00 88.69 472 ARG A C 1
ATOM 3802 O O . ARG A 1 472 ? 5.514 10.774 -28.064 1.00 88.69 472 ARG A O 1
ATOM 3809 N N . LEU A 1 473 ? 5.484 9.202 -29.649 1.00 90.50 473 LEU A N 1
ATOM 3810 C CA . LEU A 1 473 ? 6.900 9.293 -29.987 1.00 90.50 473 LEU A CA 1
ATOM 3811 C C . LEU A 1 473 ? 7.237 10.660 -30.610 1.00 90.50 473 LEU A C 1
ATOM 3813 O O . LEU A 1 473 ? 6.440 11.231 -31.357 1.00 90.50 473 LEU A O 1
ATOM 3817 N N . ILE A 1 474 ? 8.438 11.169 -30.351 1.00 91.38 474 ILE A N 1
ATOM 3818 C CA . ILE A 1 474 ? 9.031 12.319 -31.039 1.00 91.38 474 ILE A CA 1
ATOM 3819 C C . ILE A 1 474 ? 10.358 11.866 -31.652 1.00 91.38 474 ILE A C 1
ATOM 3821 O O . ILE A 1 474 ? 11.212 11.302 -30.969 1.00 91.38 474 ILE A O 1
ATOM 3825 N N . LEU A 1 475 ? 10.510 12.119 -32.952 1.00 91.44 475 LEU A N 1
ATOM 3826 C CA . LEU A 1 475 ? 11.736 11.901 -33.715 1.00 91.44 475 LEU A CA 1
ATOM 3827 C C . LEU A 1 475 ? 12.163 13.212 -34.402 1.00 91.44 475 LEU A C 1
ATOM 3829 O O . LEU A 1 475 ? 11.317 14.096 -34.610 1.00 91.44 475 LEU A O 1
ATOM 3833 N N . PRO A 1 476 ? 13.448 13.352 -34.776 1.00 89.00 476 PRO A N 1
ATOM 3834 C CA . PRO A 1 476 ? 13.928 14.510 -35.522 1.00 89.00 476 PRO A CA 1
ATOM 3835 C C . PRO A 1 476 ? 13.250 14.646 -36.888 1.00 89.00 476 PRO A C 1
ATOM 3837 O O . PRO A 1 476 ? 12.795 13.667 -37.484 1.00 89.00 476 PRO A O 1
ATOM 3840 N N . THR A 1 477 ? 13.232 15.865 -37.422 1.00 85.94 477 THR A N 1
ATOM 3841 C CA . THR A 1 477 ? 12.707 16.135 -38.765 1.00 85.94 477 THR A CA 1
ATOM 3842 C C . THR A 1 477 ? 13.456 15.353 -39.834 1.00 85.94 477 THR A C 1
ATOM 3844 O O . THR A 1 477 ? 14.684 15.379 -39.877 1.00 85.94 477 THR A O 1
ATOM 3847 N N . GLY A 1 478 ? 12.711 14.673 -40.712 1.00 86.44 478 GLY A N 1
ATOM 3848 C CA . GLY A 1 478 ? 13.289 13.864 -41.784 1.00 86.44 478 GLY A CA 1
ATOM 3849 C C . GLY A 1 478 ? 13.907 12.548 -41.307 1.00 86.44 478 GLY A C 1
ATOM 3850 O O . GLY A 1 478 ? 14.632 11.912 -42.071 1.00 86.44 478 GLY A O 1
ATOM 3851 N N . ALA A 1 479 ? 13.644 12.124 -40.065 1.00 92.75 479 ALA A N 1
ATOM 3852 C CA . ALA A 1 479 ? 14.128 10.844 -39.568 1.00 92.75 479 ALA A CA 1
ATOM 3853 C C . ALA A 1 479 ? 13.626 9.684 -40.443 1.00 92.75 479 ALA A C 1
ATOM 3855 O O . ALA A 1 479 ? 12.453 9.618 -40.816 1.00 92.75 479 ALA A O 1
ATOM 3856 N N . THR A 1 480 ? 14.529 8.750 -40.738 1.00 95.56 480 THR A N 1
ATOM 3857 C CA . THR A 1 480 ? 14.169 7.439 -41.280 1.00 95.56 480 THR A CA 1
ATOM 3858 C C . THR A 1 480 ? 14.079 6.462 -40.121 1.00 95.56 480 THR A C 1
ATOM 3860 O O . THR A 1 480 ? 15.069 6.244 -39.423 1.00 95.56 480 THR A O 1
ATOM 3863 N N . PHE A 1 481 ? 12.897 5.896 -39.907 1.00 95.38 481 PHE A N 1
ATOM 3864 C CA . PHE A 1 481 ? 12.680 4.824 -38.953 1.00 95.38 481 PHE A CA 1
ATOM 3865 C C . PHE A 1 481 ? 12.525 3.508 -39.712 1.00 95.38 481 PHE A C 1
ATOM 3867 O O . PHE A 1 481 ? 11.470 3.207 -40.272 1.00 95.38 481 PHE A O 1
ATOM 3874 N N . ASP A 1 482 ? 13.623 2.760 -39.774 1.00 96.31 482 ASP A N 1
ATOM 3875 C CA . ASP A 1 482 ? 13.688 1.484 -40.474 1.00 96.31 482 ASP A CA 1
ATOM 3876 C C . ASP A 1 482 ? 13.402 0.331 -39.511 1.00 96.31 482 ASP A C 1
ATOM 3878 O O . ASP A 1 482 ? 14.187 0.050 -38.604 1.00 96.31 482 ASP A O 1
ATOM 3882 N N . ILE A 1 483 ? 12.260 -0.321 -39.720 1.00 96.75 483 ILE A N 1
ATOM 3883 C CA . ILE A 1 483 ? 11.856 -1.538 -39.019 1.00 96.75 483 ILE A CA 1
ATOM 3884 C C . ILE A 1 483 ? 11.679 -2.710 -39.991 1.00 96.75 483 ILE A C 1
ATOM 3886 O O . ILE A 1 483 ? 11.011 -3.688 -39.665 1.00 96.75 483 ILE A O 1
ATOM 3890 N N . SER A 1 484 ? 12.274 -2.640 -41.186 1.00 96.56 484 SER A N 1
ATOM 3891 C CA . SER A 1 484 ? 12.133 -3.655 -42.240 1.00 96.56 484 SER A CA 1
ATOM 3892 C C . SER A 1 484 ? 12.629 -5.046 -41.841 1.00 96.56 484 SER A C 1
ATOM 3894 O O . SER A 1 484 ? 12.168 -6.054 -42.375 1.00 96.56 484 SER A O 1
ATOM 3896 N N . ASN A 1 485 ? 13.537 -5.115 -40.869 1.00 94.25 485 ASN A N 1
ATOM 3897 C CA . ASN A 1 485 ? 14.078 -6.355 -40.327 1.00 94.25 485 ASN A CA 1
ATOM 3898 C C . ASN A 1 485 ? 13.157 -7.041 -39.296 1.00 94.25 485 ASN A C 1
ATOM 3900 O O . ASN A 1 485 ? 13.422 -8.189 -38.929 1.00 94.25 485 ASN A O 1
ATOM 3904 N N . LEU A 1 486 ? 12.093 -6.378 -38.821 1.00 96.19 486 LEU A N 1
ATOM 3905 C CA . LEU A 1 486 ? 11.191 -6.885 -37.777 1.00 96.19 486 LEU A CA 1
ATOM 3906 C C . LEU A 1 486 ? 10.165 -7.880 -38.335 1.00 96.19 486 LEU A C 1
ATOM 3908 O O . LEU A 1 486 ? 8.962 -7.637 -38.375 1.00 96.19 486 LEU A O 1
ATOM 3912 N N . THR A 1 487 ? 10.656 -9.035 -38.767 1.00 92.50 487 THR A N 1
ATOM 3913 C CA . THR A 1 487 ? 9.864 -10.048 -39.482 1.00 92.50 487 THR A CA 1
ATOM 3914 C C . THR A 1 487 ? 8.962 -10.902 -38.581 1.00 92.50 487 THR A C 1
ATOM 3916 O O . THR A 1 487 ? 8.154 -11.669 -39.099 1.00 92.50 487 THR A O 1
ATOM 3919 N N . ASN A 1 488 ? 9.063 -10.762 -37.253 1.00 94.62 488 ASN A N 1
ATOM 3920 C CA . ASN A 1 488 ? 8.340 -11.567 -36.255 1.00 94.62 488 ASN A CA 1
ATOM 3921 C C . ASN A 1 488 ? 7.235 -10.796 -35.506 1.00 94.62 488 ASN A C 1
ATOM 3923 O O . ASN A 1 488 ? 6.738 -11.272 -34.482 1.00 94.62 488 ASN A O 1
ATOM 3927 N N . LEU A 1 489 ? 6.855 -9.604 -35.983 1.00 96.50 489 LEU A N 1
ATOM 3928 C CA . LEU A 1 489 ? 5.876 -8.758 -35.300 1.00 96.50 489 LEU A CA 1
ATOM 3929 C C . LEU A 1 489 ? 4.504 -9.437 -35.192 1.00 96.50 489 LEU A C 1
ATOM 3931 O O . LEU A 1 489 ? 3.887 -9.810 -36.185 1.00 96.50 489 LEU A O 1
ATOM 3935 N N . GLN A 1 490 ? 4.010 -9.520 -33.960 1.00 96.75 490 GLN A N 1
ATOM 3936 C CA . GLN A 1 490 ? 2.653 -9.931 -33.588 1.00 96.75 490 GLN A CA 1
ATOM 3937 C C . GLN A 1 490 ? 1.829 -8.755 -33.053 1.00 96.75 490 GLN A C 1
ATOM 3939 O O . GLN A 1 490 ? 0.613 -8.854 -32.918 1.00 96.75 490 GLN A O 1
ATOM 3944 N N . PHE A 1 491 ? 2.488 -7.641 -32.735 1.00 96.75 491 PHE A N 1
ATOM 3945 C CA . PHE A 1 491 ? 1.858 -6.411 -32.288 1.00 96.75 491 PHE A CA 1
ATOM 3946 C C . PHE A 1 491 ? 2.661 -5.210 -32.795 1.00 96.75 491 PHE A C 1
ATOM 3948 O O . PHE A 1 491 ? 3.859 -5.099 -32.516 1.00 96.75 491 PHE A O 1
ATOM 3955 N N . LEU A 1 492 ? 1.986 -4.292 -33.489 1.00 96.88 492 LEU A N 1
ATOM 3956 C CA . LEU A 1 492 ? 2.550 -3.029 -33.957 1.00 96.88 492 LEU A CA 1
ATOM 3957 C C . LEU A 1 492 ? 1.626 -1.865 -33.591 1.00 96.88 492 LEU A C 1
ATOM 3959 O O . LEU A 1 492 ? 0.465 -1.850 -33.992 1.00 96.88 492 LEU A O 1
ATOM 3963 N N . ASN A 1 493 ? 2.147 -0.874 -32.869 1.00 95.88 493 ASN A N 1
ATOM 3964 C CA . ASN A 1 493 ? 1.527 0.439 -32.689 1.00 95.88 493 ASN A CA 1
ATOM 3965 C C . ASN A 1 493 ? 2.613 1.522 -32.755 1.00 95.88 493 ASN A C 1
ATOM 3967 O O . ASN A 1 493 ? 3.603 1.445 -32.024 1.00 95.88 493 ASN A O 1
ATOM 3971 N N . ILE A 1 494 ? 2.425 2.515 -33.624 1.00 95.06 494 ILE A N 1
ATOM 3972 C CA . ILE A 1 494 ? 3.293 3.687 -33.748 1.00 95.06 494 ILE A CA 1
ATOM 3973 C C . ILE A 1 494 ? 2.414 4.932 -33.796 1.00 95.06 494 ILE A C 1
ATOM 3975 O O . ILE A 1 494 ? 1.767 5.224 -34.795 1.00 95.06 494 ILE A O 1
ATOM 3979 N N . SER A 1 495 ? 2.429 5.699 -32.719 1.00 92.44 495 SER A N 1
ATOM 3980 C CA . SER A 1 495 ? 1.808 7.008 -32.621 1.00 92.44 495 SER A CA 1
ATOM 3981 C C . SER A 1 495 ? 2.885 8.060 -32.422 1.00 92.44 495 SER A C 1
ATOM 3983 O O . SER A 1 495 ? 3.575 8.082 -31.402 1.00 92.44 495 SER A O 1
ATOM 3985 N N . MET A 1 496 ? 3.002 8.951 -33.398 1.00 91.00 496 MET A N 1
ATOM 3986 C CA . MET A 1 496 ? 3.826 10.147 -33.312 1.00 91.00 496 MET A CA 1
ATOM 3987 C C . MET A 1 496 ? 3.079 11.260 -32.566 1.00 91.00 496 MET A C 1
ATOM 3989 O O . MET A 1 496 ? 1.850 11.306 -32.559 1.00 91.00 496 MET A O 1
ATOM 3993 N N . SER A 1 497 ? 3.831 12.149 -31.915 1.00 88.19 497 SER A N 1
ATOM 3994 C CA . SER A 1 497 ? 3.324 13.399 -31.326 1.00 88.19 497 SER A CA 1
ATOM 3995 C C . SER A 1 497 ? 3.928 14.650 -31.970 1.00 88.19 497 SER A C 1
ATOM 3997 O O . SER A 1 497 ? 3.390 15.742 -31.803 1.00 88.19 497 SER A O 1
ATOM 3999 N N . SER A 1 498 ? 5.055 14.517 -32.671 1.00 81.62 498 SER A N 1
ATOM 4000 C CA . SER A 1 498 ? 5.720 15.623 -33.369 1.00 81.62 498 SER A CA 1
ATOM 4001 C C . SER A 1 498 ? 4.995 15.964 -34.676 1.00 81.62 498 SER A C 1
ATOM 4003 O O . SER A 1 498 ? 4.488 15.042 -35.304 1.00 81.62 498 SER A O 1
ATOM 4005 N N . PRO A 1 499 ? 4.958 17.225 -35.143 1.00 82.81 499 PRO A N 1
ATOM 4006 C CA . PRO A 1 499 ? 4.462 17.559 -36.482 1.00 82.81 499 PRO A CA 1
ATOM 4007 C C . PRO A 1 499 ? 5.465 17.227 -37.604 1.00 82.81 499 PRO A C 1
ATOM 4009 O O . PRO A 1 499 ? 5.174 17.449 -38.775 1.00 82.81 499 PRO A O 1
ATOM 4012 N N . ASN A 1 500 ? 6.661 16.738 -37.267 1.00 88.31 500 ASN A N 1
ATOM 4013 C CA . ASN A 1 500 ? 7.740 16.537 -38.226 1.00 88.31 500 ASN A CA 1
ATOM 4014 C C . ASN A 1 500 ? 7.538 15.265 -39.071 1.00 88.31 500 ASN A C 1
ATOM 4016 O O . ASN A 1 500 ? 7.521 14.174 -38.498 1.00 88.31 500 ASN A O 1
ATOM 4020 N N . PRO A 1 501 ? 7.470 15.358 -40.413 1.00 93.25 501 PRO A N 1
ATOM 4021 C CA . PRO A 1 501 ? 7.374 14.182 -41.274 1.00 93.25 501 PRO A CA 1
ATOM 4022 C C . PRO A 1 501 ? 8.571 13.235 -41.128 1.00 93.25 501 PRO A C 1
ATOM 4024 O O . PRO A 1 501 ? 9.717 13.683 -40.993 1.00 93.25 501 PRO A O 1
ATOM 4027 N N . ILE A 1 502 ? 8.297 11.930 -41.216 1.00 95.25 502 ILE A N 1
ATOM 4028 C CA . ILE A 1 502 ? 9.304 10.858 -41.176 1.00 95.25 502 ILE A CA 1
ATOM 4029 C C . ILE A 1 502 ? 9.185 9.925 -42.388 1.00 95.25 502 ILE A C 1
ATOM 4031 O O . ILE A 1 502 ? 8.161 9.898 -43.072 1.00 95.25 502 ILE A O 1
ATOM 4035 N N . THR A 1 503 ? 10.219 9.119 -42.624 1.00 97.38 503 THR A N 1
ATOM 4036 C CA . THR A 1 503 ? 10.136 7.938 -43.498 1.00 97.38 503 THR A CA 1
ATOM 4037 C C . THR A 1 503 ? 10.062 6.685 -42.632 1.00 97.38 503 THR A C 1
ATOM 4039 O O . THR A 1 503 ? 10.998 6.412 -41.886 1.00 97.38 503 THR A O 1
ATOM 4042 N N . LEU A 1 504 ? 8.969 5.927 -42.717 1.00 97.31 504 LEU A N 1
ATOM 4043 C CA . LEU A 1 504 ? 8.783 4.651 -42.021 1.00 97.31 504 LEU A CA 1
ATOM 4044 C C . LEU A 1 504 ? 8.986 3.500 -43.011 1.00 97.31 504 LEU A C 1
ATOM 4046 O O . LEU A 1 504 ? 8.242 3.399 -43.982 1.00 97.31 504 LEU A O 1
ATOM 4050 N N . ILE A 1 505 ? 9.965 2.627 -42.772 1.00 98.25 505 ILE A N 1
ATOM 4051 C CA . ILE A 1 505 ? 10.212 1.448 -43.619 1.00 98.25 505 ILE A CA 1
ATOM 4052 C C . ILE A 1 505 ? 9.704 0.206 -42.894 1.00 98.25 505 ILE A C 1
ATOM 4054 O O . ILE A 1 505 ? 10.222 -0.149 -41.837 1.00 98.25 505 ILE A O 1
ATOM 4058 N N . LEU A 1 506 ? 8.684 -0.445 -43.453 1.00 97.94 506 LEU A N 1
ATOM 4059 C CA . LEU A 1 506 ? 8.023 -1.605 -42.854 1.00 97.94 506 LEU A CA 1
ATOM 4060 C C . LEU A 1 506 ? 8.661 -2.937 -43.291 1.00 97.94 506 LEU A C 1
ATOM 4062 O O . LEU A 1 506 ? 9.294 -2.997 -44.354 1.00 97.94 506 LEU A O 1
ATOM 4066 N N . PRO A 1 507 ? 8.478 -4.027 -42.516 1.00 97.00 507 PRO A N 1
ATOM 4067 C CA . PRO A 1 507 ? 8.801 -5.374 -42.975 1.00 97.00 507 PRO A CA 1
ATOM 4068 C C . PRO A 1 507 ? 7.970 -5.740 -44.203 1.00 97.00 507 PRO A C 1
ATOM 4070 O O . PRO A 1 507 ? 6.761 -5.513 -44.236 1.00 97.00 507 PRO A O 1
ATOM 4073 N N . THR A 1 508 ? 8.590 -6.386 -45.187 1.00 95.06 508 THR A N 1
ATOM 4074 C CA . THR A 1 508 ? 7.885 -6.867 -46.388 1.00 95.06 508 THR A CA 1
ATOM 4075 C C . THR A 1 508 ? 6.887 -7.988 -46.087 1.00 95.06 508 THR A C 1
ATOM 4077 O O . THR A 1 508 ? 5.996 -8.246 -46.891 1.00 95.06 508 THR A O 1
ATOM 4080 N N . ASN A 1 509 ? 7.012 -8.644 -44.931 1.00 94.50 509 ASN A N 1
ATOM 4081 C CA . ASN A 1 509 ? 6.127 -9.705 -44.455 1.00 94.50 509 ASN A CA 1
ATOM 4082 C C . ASN A 1 509 ? 5.191 -9.254 -43.314 1.00 94.50 509 ASN A C 1
ATOM 4084 O O . ASN A 1 509 ? 4.709 -10.100 -42.561 1.00 94.50 509 ASN A O 1
ATOM 4088 N N . LEU A 1 510 ? 4.959 -7.945 -43.147 1.00 96.25 510 LEU A N 1
ATOM 4089 C CA . LEU A 1 510 ? 4.071 -7.423 -42.105 1.00 96.25 510 LEU A CA 1
ATOM 4090 C C . LEU A 1 510 ? 2.666 -8.044 -42.224 1.00 96.25 510 LEU A C 1
ATOM 4092 O O . LEU A 1 510 ? 2.054 -8.010 -43.290 1.00 96.25 510 LEU A O 1
ATOM 4096 N N . ALA A 1 511 ? 2.147 -8.590 -41.122 1.00 95.94 511 ALA A N 1
ATOM 4097 C CA . ALA A 1 511 ? 0.821 -9.200 -41.065 1.00 95.94 511 ALA A CA 1
ATOM 4098 C C . ALA A 1 511 ? -0.253 -8.202 -40.596 1.00 95.94 511 ALA A C 1
ATOM 4100 O O . ALA A 1 511 ? -0.030 -7.446 -39.647 1.00 95.94 511 ALA A O 1
ATOM 4101 N N . GLU A 1 512 ? -1.446 -8.252 -41.202 1.00 95.75 512 GLU A N 1
ATOM 4102 C CA . GLU A 1 512 ? -2.584 -7.393 -40.825 1.00 95.75 512 GLU A CA 1
ATOM 4103 C C . GLU A 1 512 ? -2.987 -7.581 -39.356 1.00 95.75 512 GLU A C 1
ATOM 4105 O O . GLU A 1 512 ? -3.257 -6.603 -38.657 1.00 95.75 512 GLU A O 1
ATOM 4110 N N . ASP A 1 513 ? -2.937 -8.816 -38.848 1.00 94.81 513 ASP A N 1
ATOM 4111 C CA . ASP A 1 513 ? -3.275 -9.128 -37.456 1.00 94.81 513 ASP A CA 1
ATOM 4112 C C . ASP A 1 513 ? -2.375 -8.399 -36.448 1.00 94.81 513 ASP A C 1
ATOM 4114 O O . ASP A 1 513 ? -2.866 -7.933 -35.417 1.00 94.81 513 ASP A O 1
ATOM 4118 N N . ALA A 1 514 ? -1.087 -8.218 -36.762 1.00 95.19 514 ALA A N 1
ATOM 4119 C CA . ALA A 1 514 ? -0.161 -7.500 -35.888 1.00 95.19 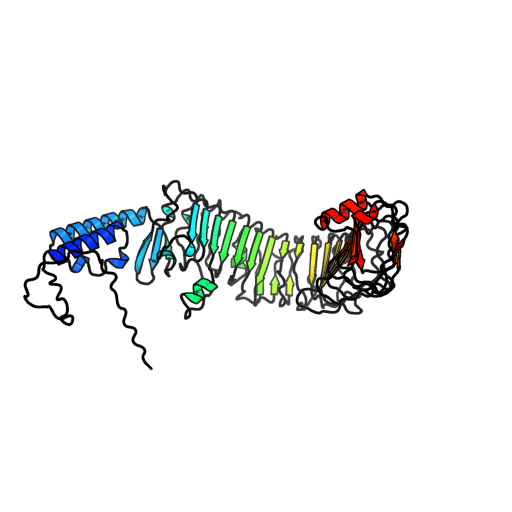514 ALA A CA 1
ATOM 4120 C C . ALA A 1 514 ? -0.521 -6.011 -35.763 1.00 95.19 514 ALA A C 1
ATOM 4122 O O . ALA A 1 514 ? -0.440 -5.424 -34.680 1.00 95.19 514 ALA A O 1
ATOM 4123 N N . VAL A 1 515 ? -0.966 -5.404 -36.864 1.00 95.00 515 VAL A N 1
ATOM 4124 C CA . VAL A 1 515 ? -1.403 -4.002 -36.922 1.00 95.00 515 VAL A CA 1
ATOM 4125 C C . VAL A 1 515 ? -2.772 -3.835 -36.260 1.00 95.00 515 VAL A C 1
ATOM 4127 O O . VAL A 1 515 ? -2.979 -2.926 -35.452 1.00 95.00 515 VAL A O 1
ATOM 4130 N N . LYS A 1 516 ? -3.704 -4.752 -36.531 1.00 92.88 516 LYS A N 1
ATOM 4131 C CA . LYS A 1 516 ? -5.038 -4.774 -35.924 1.00 92.88 516 LYS A CA 1
ATOM 4132 C C . LYS A 1 516 ? -4.969 -4.898 -34.401 1.00 92.88 516 LYS A C 1
ATOM 4134 O O . LYS A 1 516 ? -5.679 -4.168 -33.705 1.00 92.88 516 LYS A O 1
ATOM 4139 N N . ALA A 1 517 ? -4.084 -5.755 -33.886 1.00 90.56 517 ALA A N 1
ATOM 4140 C CA . ALA A 1 517 ? -3.837 -5.895 -32.452 1.00 90.56 517 ALA A CA 1
ATOM 4141 C C . ALA A 1 517 ? -3.414 -4.563 -31.808 1.00 90.56 517 ALA A C 1
ATOM 4143 O O . ALA A 1 517 ? -3.906 -4.210 -30.734 1.00 90.56 517 ALA A O 1
ATOM 4144 N N . GLY A 1 518 ? -2.570 -3.780 -32.487 1.00 87.44 518 GLY A N 1
ATOM 4145 C CA . GLY A 1 518 ? -2.159 -2.462 -32.004 1.00 87.44 518 GLY A CA 1
ATOM 4146 C C . GLY A 1 518 ? -3.226 -1.374 -32.099 1.00 87.44 518 GLY A C 1
ATOM 4147 O O . GLY A 1 518 ? -3.261 -0.496 -31.238 1.00 87.44 518 GLY A O 1
ATOM 4148 N N . SER A 1 519 ? -4.113 -1.424 -33.096 1.00 82.56 519 SER A N 1
ATOM 4149 C CA . SER A 1 519 ? -5.225 -0.466 -33.236 1.00 82.56 519 SER A CA 1
ATOM 4150 C C . SER A 1 519 ? -6.307 -0.668 -32.164 1.00 82.56 519 SER A C 1
ATOM 4152 O O . SER A 1 519 ? -6.834 0.297 -31.604 1.00 82.56 519 SER A O 1
ATOM 4154 N N . ALA A 1 520 ? -6.598 -1.924 -31.802 1.00 74.06 520 ALA A N 1
ATOM 4155 C CA . ALA A 1 520 ? -7.579 -2.249 -30.763 1.00 74.06 520 ALA A CA 1
ATOM 4156 C C . ALA A 1 520 ? -7.240 -1.613 -29.400 1.00 74.06 520 ALA A C 1
ATOM 4158 O O . ALA A 1 520 ? -8.138 -1.193 -28.670 1.00 74.06 520 ALA A O 1
ATOM 4159 N N . LEU A 1 521 ? -5.949 -1.487 -29.077 1.00 70.19 521 LEU A N 1
ATOM 4160 C CA . LEU A 1 521 ? -5.482 -0.926 -27.806 1.00 70.19 521 LEU A CA 1
ATOM 4161 C C . LEU A 1 521 ? -5.743 0.587 -27.671 1.00 70.19 521 LEU A C 1
ATOM 4163 O O . LEU A 1 521 ? -5.839 1.091 -26.555 1.00 70.19 521 LEU A O 1
ATOM 4167 N N . VAL A 1 522 ? -5.922 1.302 -28.784 1.00 65.75 522 VAL A N 1
ATOM 4168 C CA . VAL A 1 522 ? -6.224 2.746 -28.818 1.00 65.75 522 VAL A CA 1
ATOM 4169 C C . VAL A 1 522 ? -7.678 3.034 -29.209 1.00 65.75 522 VAL A C 1
ATOM 4171 O O . VAL A 1 522 ? -7.984 4.085 -29.763 1.00 65.75 522 VAL A O 1
ATOM 4174 N N . GLY A 1 523 ? -8.591 2.094 -28.940 1.00 65.38 523 GLY A N 1
ATOM 4175 C CA . GLY A 1 523 ? -10.022 2.278 -29.201 1.00 65.38 523 GLY A CA 1
ATOM 4176 C C . GLY A 1 523 ? -10.400 2.260 -30.686 1.00 65.38 523 GLY A C 1
ATOM 4177 O O . GLY A 1 523 ? -11.443 2.796 -31.044 1.00 65.38 523 GLY A O 1
ATOM 4178 N N . GLY A 1 524 ? -9.569 1.658 -31.547 1.00 62.41 524 GLY A N 1
ATOM 4179 C CA . GLY A 1 524 ? -9.871 1.458 -32.969 1.00 62.41 524 GLY A CA 1
ATOM 4180 C C . GLY A 1 524 ? -9.587 2.653 -33.885 1.00 62.41 524 GLY A C 1
ATOM 4181 O O . GLY A 1 524 ? -10.082 2.661 -35.006 1.00 62.41 524 GLY A O 1
ATOM 4182 N N . VAL A 1 525 ? -8.818 3.650 -33.428 1.00 66.38 525 VAL A N 1
ATOM 4183 C CA . VAL A 1 525 ? -8.522 4.880 -34.191 1.00 66.38 525 VAL A CA 1
ATOM 4184 C C . VAL A 1 525 ? -7.545 4.614 -35.345 1.00 66.38 525 VAL A C 1
ATOM 4186 O O . VAL A 1 525 ? -7.924 4.690 -36.508 1.00 66.38 525 VAL A O 1
ATOM 4189 N N . ALA A 1 526 ? -6.293 4.276 -35.036 1.00 83.25 526 ALA A N 1
ATOM 4190 C CA . ALA A 1 526 ? -5.267 3.887 -36.002 1.00 83.25 526 ALA A CA 1
ATOM 4191 C C . ALA A 1 526 ? -4.112 3.205 -35.257 1.00 83.25 526 ALA A C 1
ATOM 4193 O O . ALA A 1 526 ? -3.766 3.606 -34.145 1.00 83.25 526 ALA A O 1
ATOM 4194 N N . SER A 1 527 ? -3.497 2.187 -35.861 1.00 88.88 527 SER A N 1
ATOM 4195 C CA . SER A 1 527 ? -2.259 1.598 -35.326 1.00 88.88 527 SER A CA 1
ATOM 4196 C C . SER A 1 527 ? -1.046 2.462 -35.677 1.00 88.88 527 SER A C 1
ATOM 4198 O O . SER A 1 527 ? -0.106 2.548 -34.887 1.00 88.88 527 SER A O 1
ATOM 4200 N N . LEU A 1 528 ? -1.094 3.138 -36.830 1.00 94.38 528 LEU A N 1
ATOM 4201 C CA . LEU A 1 528 ? -0.072 4.062 -37.301 1.00 94.38 528 LEU A CA 1
ATOM 4202 C C . LEU A 1 528 ? -0.655 5.479 -37.346 1.00 94.38 528 LEU A C 1
ATOM 4204 O O . LEU A 1 528 ? -1.430 5.809 -38.238 1.00 94.38 528 LEU A O 1
ATOM 4208 N N . LEU A 1 529 ? -0.289 6.319 -36.384 1.00 93.50 529 LEU A N 1
ATOM 4209 C CA . LEU A 1 529 ? -0.643 7.737 -36.351 1.00 93.50 529 LEU A CA 1
ATOM 4210 C C . LEU A 1 529 ? 0.614 8.553 -36.676 1.00 93.50 529 LEU A C 1
ATOM 4212 O O . LEU A 1 529 ? 1.504 8.680 -35.832 1.00 93.50 529 LEU A O 1
ATOM 4216 N N . LEU A 1 530 ? 0.700 9.070 -37.904 1.00 94.00 530 LEU A N 1
ATOM 4217 C CA . LEU A 1 530 ? 1.897 9.719 -38.450 1.00 94.00 530 LEU A CA 1
ATOM 4218 C C . LEU A 1 530 ? 1.626 11.184 -38.841 1.00 94.00 530 LEU A C 1
ATOM 4220 O O . LEU A 1 530 ? 0.501 11.522 -39.198 1.00 94.00 530 LEU A O 1
ATOM 4224 N N . PRO A 1 531 ? 2.640 12.064 -38.845 1.00 93.56 531 PRO A N 1
ATOM 4225 C CA . PRO A 1 531 ? 2.468 13.449 -39.282 1.00 93.56 531 PRO A CA 1
ATOM 4226 C C . PRO A 1 531 ? 2.218 13.537 -40.788 1.00 93.56 531 PRO A C 1
ATOM 4228 O O . PRO A 1 531 ? 2.816 12.781 -41.569 1.00 93.56 531 PRO A O 1
ATOM 4231 N N . LYS A 1 532 ? 1.382 14.483 -41.224 1.00 93.88 532 LYS A N 1
ATOM 4232 C CA . LYS A 1 532 ? 1.124 14.739 -42.646 1.00 93.88 532 LYS A CA 1
ATOM 4233 C C . LYS A 1 532 ? 2.422 14.997 -43.420 1.00 93.88 532 LYS A C 1
ATOM 4235 O O . LYS A 1 532 ? 3.233 15.834 -43.041 1.00 93.88 532 LYS A O 1
ATOM 4240 N N . GLY A 1 533 ? 2.587 14.301 -44.547 1.00 93.19 533 GLY A N 1
ATOM 4241 C CA . GLY A 1 533 ? 3.799 14.349 -45.376 1.00 93.19 533 GLY A CA 1
ATOM 4242 C C . GLY A 1 533 ? 4.812 13.240 -45.074 1.00 93.19 533 GLY A C 1
ATOM 4243 O O . GLY A 1 533 ? 5.833 13.163 -45.752 1.00 93.19 533 GLY A O 1
ATOM 4244 N N . SER A 1 534 ? 4.541 12.376 -44.089 1.00 95.38 534 SER A N 1
ATOM 4245 C CA . SER A 1 534 ? 5.345 11.170 -43.859 1.00 95.38 534 SER A CA 1
ATOM 4246 C C . SER A 1 534 ? 5.212 10.181 -45.019 1.00 95.38 534 SER A C 1
ATOM 4248 O O . SER A 1 534 ? 4.159 10.092 -45.648 1.00 95.38 534 SER A O 1
ATOM 4250 N N . THR A 1 535 ? 6.277 9.425 -45.284 1.00 96.12 535 THR A N 1
ATOM 4251 C CA . THR A 1 535 ? 6.313 8.381 -46.322 1.00 96.12 535 THR A CA 1
ATOM 4252 C C . THR A 1 535 ? 6.381 7.004 -45.674 1.00 96.12 535 THR A C 1
ATOM 4254 O O . THR A 1 535 ? 7.157 6.807 -44.738 1.00 96.12 535 THR A O 1
ATOM 4257 N N . ILE A 1 536 ? 5.598 6.049 -46.180 1.00 97.44 536 ILE A N 1
ATOM 4258 C CA . ILE A 1 536 ? 5.657 4.640 -45.777 1.00 97.44 536 ILE A CA 1
ATOM 4259 C C . ILE A 1 536 ? 6.274 3.837 -46.925 1.00 97.44 536 ILE A C 1
ATOM 4261 O O . ILE A 1 536 ? 5.813 3.902 -48.061 1.00 97.44 536 ILE A O 1
ATOM 4265 N N . VAL A 1 537 ? 7.337 3.091 -46.634 1.00 97.88 537 VAL A N 1
ATOM 4266 C CA . VAL A 1 537 ? 8.008 2.184 -47.574 1.00 97.88 537 VAL A CA 1
ATOM 4267 C C . VAL A 1 537 ? 7.620 0.748 -47.229 1.00 97.88 537 VAL A C 1
ATOM 4269 O O . VAL A 1 537 ? 7.523 0.401 -46.051 1.00 97.88 537 VAL A O 1
ATOM 4272 N N . ASN A 1 538 ? 7.423 -0.084 -48.258 1.00 96.50 538 ASN A N 1
ATOM 4273 C CA . ASN A 1 538 ? 6.853 -1.435 -48.162 1.00 96.50 538 ASN A CA 1
ATOM 4274 C C . ASN A 1 538 ? 5.416 -1.451 -47.609 1.00 96.50 538 ASN A C 1
ATOM 4276 O O . ASN A 1 538 ? 5.061 -2.357 -46.863 1.00 96.50 538 ASN A O 1
ATOM 4280 N N . GLU A 1 539 ? 4.599 -0.451 -47.954 1.00 95.19 539 GLU A N 1
ATOM 4281 C CA . GLU A 1 539 ? 3.187 -0.377 -47.563 1.00 95.19 539 GLU A CA 1
ATOM 4282 C C . GLU A 1 539 ? 2.360 -1.511 -48.210 1.00 95.19 539 GLU A C 1
ATOM 4284 O O . GLU A 1 539 ? 2.226 -1.542 -49.436 1.00 95.19 539 GLU A O 1
ATOM 4289 N N . PRO A 1 540 ? 1.777 -2.439 -47.424 1.00 94.19 540 PRO A N 1
ATOM 4290 C CA . PRO A 1 540 ? 0.810 -3.404 -47.939 1.00 94.19 540 PRO A CA 1
ATOM 4291 C C . PRO A 1 540 ? -0.521 -2.725 -48.289 1.00 94.19 540 PRO A C 1
ATOM 4293 O O . PRO A 1 540 ? -0.959 -1.819 -47.583 1.00 94.19 540 PRO A O 1
ATOM 4296 N N . GLU A 1 541 ? -1.237 -3.224 -49.301 1.00 94.06 541 GLU A N 1
ATOM 4297 C CA . GLU A 1 541 ? -2.495 -2.617 -49.785 1.00 94.06 541 GLU A CA 1
ATOM 4298 C C . GLU A 1 541 ? -3.566 -2.425 -48.690 1.00 94.06 541 GLU A C 1
ATOM 4300 O O . GLU A 1 541 ? -4.332 -1.459 -48.704 1.00 94.06 541 GLU A O 1
ATOM 4305 N N . TRP A 1 542 ? -3.621 -3.333 -47.711 1.00 94.94 542 TRP A N 1
ATOM 4306 C CA . TRP A 1 542 ? -4.590 -3.292 -46.612 1.00 94.94 542 TRP A CA 1
ATOM 4307 C C . TRP A 1 542 ? -4.250 -2.265 -45.518 1.00 94.94 542 TRP A C 1
ATOM 4309 O O . TRP A 1 542 ? -5.122 -1.949 -44.702 1.00 94.94 542 TRP A O 1
ATOM 4319 N N . LEU A 1 543 ? -3.019 -1.738 -45.479 1.00 94.88 543 LEU A N 1
ATOM 4320 C CA . LEU A 1 543 ? -2.512 -0.942 -44.355 1.00 94.88 543 LEU A CA 1
ATOM 4321 C C . LEU A 1 543 ? -3.218 0.407 -44.207 1.00 94.88 543 LEU A C 1
ATOM 4323 O O . LEU A 1 543 ? -3.406 0.869 -43.083 1.00 94.88 543 LEU A O 1
ATOM 4327 N N . SER A 1 544 ? -3.678 0.991 -45.314 1.00 91.62 544 SER A N 1
ATOM 4328 C CA . SER A 1 544 ? -4.398 2.273 -45.357 1.00 91.62 544 SER A CA 1
ATOM 4329 C C . SER A 1 544 ? -5.570 2.382 -44.366 1.00 91.62 544 SER A C 1
ATOM 4331 O O . SER A 1 544 ? -5.863 3.471 -43.883 1.00 91.62 544 SER A O 1
ATOM 4333 N N . LYS A 1 545 ? -6.208 1.262 -43.990 1.00 91.44 545 LYS A N 1
ATOM 4334 C CA . LYS A 1 545 ? -7.300 1.207 -42.993 1.00 91.44 545 LYS A CA 1
ATOM 4335 C C . LYS A 1 545 ? -6.845 1.478 -41.555 1.00 91.44 545 LYS A C 1
ATOM 4337 O O . LYS A 1 545 ? -7.672 1.748 -40.691 1.00 91.44 545 LYS A O 1
ATOM 4342 N N . TYR A 1 546 ? -5.549 1.340 -41.293 1.00 94.00 546 TYR A N 1
ATOM 4343 C CA . TYR A 1 546 ? -4.939 1.420 -39.967 1.00 94.00 546 TYR A CA 1
ATOM 4344 C C . TYR A 1 546 ? -3.964 2.596 -39.834 1.00 94.00 546 TYR A C 1
ATOM 4346 O O . TYR A 1 546 ? -3.306 2.714 -38.795 1.00 94.00 546 TYR A O 1
ATOM 4354 N N . VAL A 1 547 ? -3.870 3.439 -40.869 1.00 94.12 547 VAL A N 1
ATOM 4355 C CA . VAL A 1 547 ? -3.019 4.629 -40.923 1.00 94.12 547 VAL A CA 1
ATOM 4356 C C . VAL A 1 547 ? -3.883 5.877 -40.803 1.00 94.12 547 VAL A C 1
ATOM 4358 O O . VAL A 1 547 ? -4.846 6.057 -41.543 1.00 94.12 547 VAL A O 1
ATOM 4361 N N . GLN A 1 548 ? -3.489 6.781 -39.915 1.00 93.00 548 GLN A N 1
ATOM 4362 C CA . GLN A 1 548 ? -4.026 8.129 -39.836 1.00 93.00 548 GLN A CA 1
ATOM 4363 C C . GLN A 1 548 ? -2.886 9.137 -39.964 1.00 93.00 548 GLN A C 1
ATOM 4365 O O . GLN A 1 548 ? -1.902 9.080 -39.226 1.00 93.00 548 GLN A O 1
ATOM 4370 N N . LEU A 1 549 ? -3.049 10.081 -40.891 1.00 91.50 549 LEU A N 1
ATOM 4371 C CA . LEU A 1 549 ? -2.176 11.242 -41.025 1.00 91.50 549 LEU A CA 1
ATOM 4372 C C . LEU A 1 549 ? -2.823 12.442 -40.328 1.00 91.50 549 LEU A C 1
ATOM 4374 O O . LEU A 1 549 ? -4.010 12.691 -40.552 1.00 91.50 549 LEU A O 1
ATOM 4378 N N . TYR A 1 550 ? -2.069 13.171 -39.503 1.00 89.81 550 TYR A N 1
ATOM 4379 C CA . TYR A 1 550 ? -2.557 14.358 -38.782 1.00 89.81 550 TYR A CA 1
ATOM 4380 C C . TYR A 1 550 ? -1.762 15.627 -39.089 1.00 89.81 550 TYR A C 1
ATOM 4382 O O . TYR A 1 550 ? -0.571 15.520 -39.473 1.00 89.81 550 TYR A O 1
#